Protein AF-0000000065984753 (afdb_homodimer)

Organism: Exiguobacterium sibiricum (strain DSM 17290 / CCUG 55495 / CIP 109462 / JCM 13490 / 255-15) (NCBI:txid262543)

pLDDT: mean 89.32, std 13.21, range [44.78, 98.81]

Nearest PDB structures (foldseek):
  3r07-assembly1_A  TM=8.820E-01  e=2.210E-22  Thermoplasma acidophilum DSM 1728
  1vqz-assembly1_A  TM=8.145E-01  e=3.560E-17  Streptococcus pneumoniae TIGR4
  4tvy-assembly1_A  TM=7.906E-01  e=1.096E-16  Escherichia coli K-12
  1x2g-assembly2_B  TM=7.500E-01  e=3.345E-17  Escherichia coli
  4tvy-assembly2_B  TM=8.051E-01  e=3.193E-15  Escherichia coli K-12

Radius of gyration: 23.82 Å; Cα contacts (8 Å, |Δi|>4): 1121; chains: 2; bounding box: 60×68×58 Å

Foldseek 3Di:
DFDEFAEEEDEAEAPLLVQLLLVLVLVCQLVVVHAKYKYKYAHVPKEKEAEQPDQCVAWFDPVLCVVVVHYYFYHDFGDGMDTTHQWIKMKIKHFLPDPPADNDPQRNLQLQVQLVQQLLVLLVFNKDQQPPDDPVRVVVQVDDQDPDPVRHDRGRFIDDHQAGQKDKTWDDDSRMIMMMIIGHQDDDLVVVLSGTDDPDPVVSVVVSVVCVRRHDHSCVRSVHRDDPVSSVVSSQVSSCVSSVHHYHYDDDDPVSVVSSVVSSVLRNDCCSRNVD/DFDEFAEEEDEAEAPLLVQLLLVLVLVCQLVVVHAKYKYKYAHVPKEKEAEQPDQCVAWFDPVLCVVVVHYYFYHPFGDGMDTTHAWIKMKIKHFLPDPPADNDPQRNLQLQVQLVQQLLVLLVFNKDQQPPDDPVRVVVQVDDQDPDPVRHDRGRFIDDHQAGQKDKTWDDDSRMIMMMIIGHQDDDLVVVLSGTDDPDPVRSVVVSVVCVRRHDHSCVRSVHRDDPVSSVVSSQVSSCVSSVHHYDYDDDDPVSVVSSVVSSVLRNDCCSRNVD

Structure (mmCIF, N/CA/C/O backbone):
data_AF-0000000065984753-model_v1
#
loop_
_entity.id
_entity.type
_entity.pdbx_description
1 polymer 'Octanoyltransferase LipM'
#
loop_
_atom_site.group_PDB
_atom_site.id
_atom_site.type_symbol
_atom_site.label_atom_id
_atom_site.label_alt_id
_atom_site.label_comp_id
_atom_site.label_asym_id
_atom_site.label_entity_id
_atom_site.label_seq_id
_atom_site.pdbx_PDB_ins_code
_atom_site.Cartn_x
_atom_site.Cartn_y
_atom_site.Cartn_z
_atom_site.occupancy
_atom_site.B_iso_or_equiv
_atom_site.auth_seq_id
_atom_site.auth_comp_id
_atom_site.auth_asym_id
_atom_site.auth_atom_id
_atom_site.pdbx_PDB_model_num
ATOM 1 N N . MET A 1 1 ? 26.859 15.141 -5.398 1 44.78 1 MET A N 1
ATOM 2 C CA . MET A 1 1 ? 26.094 16.344 -5.07 1 44.78 1 MET A CA 1
ATOM 3 C C . MET A 1 1 ? 24.891 16 -4.211 1 44.78 1 MET A C 1
ATOM 5 O O . MET A 1 1 ? 24.141 15.062 -4.516 1 44.78 1 MET A O 1
ATOM 9 N N . ILE A 1 2 ? 24.844 16.516 -2.992 1 59.56 2 ILE A N 1
ATOM 10 C CA . ILE A 1 2 ? 23.766 16.172 -2.066 1 59.56 2 ILE A CA 1
ATOM 11 C C . ILE A 1 2 ? 22.438 16.609 -2.658 1 59.56 2 ILE A C 1
ATOM 13 O O . ILE A 1 2 ? 22.281 17.75 -3.111 1 59.56 2 ILE A O 1
ATOM 17 N N . ARG A 1 3 ? 21.5 15.781 -2.861 1 83.56 3 ARG A N 1
ATOM 18 C CA . ARG A 1 3 ? 20.156 16.109 -3.34 1 83.56 3 ARG A CA 1
ATOM 19 C C . ARG A 1 3 ? 19.469 17.094 -2.408 1 83.56 3 ARG A C 1
ATOM 21 O O . ARG A 1 3 ? 19.656 17.047 -1.19 1 83.56 3 ARG A O 1
ATOM 28 N N . GLU A 1 4 ? 18.906 18.125 -3.021 1 92.94 4 GLU A N 1
ATOM 29 C CA . GLU A 1 4 ? 18.25 19.172 -2.242 1 92.94 4 GLU A CA 1
ATOM 30 C C . GLU A 1 4 ? 16.766 19.266 -2.58 1 92.94 4 GLU A C 1
ATOM 32 O O . GLU A 1 4 ? 16.391 19.297 -3.754 1 92.94 4 GLU A O 1
ATOM 37 N N . TRP A 1 5 ? 15.898 19.203 -1.52 1 96.56 5 TRP A N 1
ATOM 38 C CA . TRP A 1 5 ? 14.461 19.453 -1.62 1 96.56 5 TRP A CA 1
ATOM 39 C C . TRP A 1 5 ? 14.078 20.75 -0.926 1 96.56 5 TRP A C 1
ATOM 41 O O . TRP A 1 5 ? 14.953 21.5 -0.453 1 96.56 5 TRP A O 1
ATOM 51 N N . GLN A 1 6 ? 12.867 21.078 -1.006 1 98.38 6 GLN A N 1
ATOM 52 C CA . GLN A 1 6 ? 12.414 22.297 -0.344 1 98.38 6 GLN A CA 1
ATOM 53 C C . GLN A 1 6 ? 11.508 21.969 0.844 1 98.38 6 GLN A C 1
ATOM 55 O O . GLN A 1 6 ? 10.906 20.891 0.896 1 98.38 6 GLN A O 1
ATOM 60 N N . VAL A 1 7 ? 11.523 22.891 1.821 1 98.5 7 VAL A N 1
ATOM 61 C CA . VAL A 1 7 ? 10.648 22.781 2.98 1 98.5 7 VAL A CA 1
ATOM 62 C C . VAL A 1 7 ? 9.773 24.031 3.094 1 98.5 7 VAL A C 1
ATOM 64 O O . VAL A 1 7 ? 10.242 25.141 2.85 1 98.5 7 VAL A O 1
ATOM 67 N N . LEU A 1 8 ? 8.539 23.812 3.328 1 98.31 8 LEU A N 1
ATOM 68 C CA . LEU A 1 8 ? 7.555 24.875 3.518 1 98.31 8 LEU A CA 1
ATOM 69 C C . LEU A 1 8 ? 6.848 24.719 4.863 1 98.31 8 LEU A C 1
ATOM 71 O O . LEU A 1 8 ? 6.367 23.641 5.199 1 98.31 8 LEU A O 1
ATOM 75 N N . THR A 1 9 ? 6.883 25.703 5.625 1 96.69 9 THR A N 1
ATOM 76 C CA . THR A 1 9 ? 6.047 25.766 6.82 1 96.69 9 THR A CA 1
ATOM 77 C C . THR A 1 9 ? 5.039 26.906 6.719 1 96.69 9 THR A C 1
ATOM 79 O O . THR A 1 9 ? 5.422 28.062 6.523 1 96.69 9 THR A O 1
ATOM 82 N N . THR A 1 10 ? 3.861 26.578 6.77 1 93.94 10 THR A N 1
ATOM 83 C CA . THR A 1 10 ? 2.84 27.625 6.715 1 93.94 10 THR A CA 1
ATOM 84 C C . THR A 1 10 ? 2.227 27.859 8.094 1 93.94 10 THR A C 1
ATOM 86 O O . THR A 1 10 ? 2.33 27 8.977 1 93.94 10 THR A O 1
ATOM 89 N N . GLU A 1 11 ? 1.661 29 8.273 1 90.38 11 GLU A N 1
ATOM 90 C CA . GLU A 1 11 ? 0.905 29.297 9.484 1 90.38 11 GLU A CA 1
ATOM 91 C C . GLU A 1 11 ? -0.344 28.422 9.586 1 90.38 11 GLU A C 1
ATOM 93 O O . GLU A 1 11 ? -0.635 27.641 8.672 1 90.38 11 GLU A O 1
ATOM 98 N N . ARG A 1 12 ? -0.982 28.516 10.727 1 97.12 12 ARG A N 1
ATOM 99 C CA . ARG A 1 12 ? -2.275 27.844 10.852 1 97.12 12 ARG A CA 1
ATOM 100 C C . ARG A 1 12 ? -3.273 28.406 9.836 1 97.12 12 ARG A C 1
ATOM 102 O O . ARG A 1 12 ? -3.412 29.609 9.695 1 97.12 12 ARG A O 1
ATOM 109 N N . MET A 1 13 ? -3.848 27.5 9.133 1 97.62 13 MET A N 1
ATOM 110 C CA . MET A 1 13 ? -4.77 27.922 8.078 1 97.62 13 MET A CA 1
ATOM 111 C C . MET A 1 13 ? -6.055 27.094 8.125 1 97.62 13 MET A C 1
ATOM 113 O O . MET A 1 13 ? -6.09 26.031 8.734 1 97.62 13 MET A O 1
ATOM 117 N N . GLU A 1 14 ? -7.051 27.688 7.484 1 98.25 14 GLU A N 1
ATOM 118 C CA . GLU A 1 14 ? -8.312 26.953 7.379 1 98.25 14 GLU A CA 1
ATOM 119 C C . GLU A 1 14 ? -8.164 25.688 6.535 1 98.25 14 GLU A C 1
ATOM 121 O O . GLU A 1 14 ? -7.273 25.609 5.684 1 98.25 14 GLU A O 1
ATOM 126 N N . PRO A 1 15 ? -9.039 24.734 6.688 1 98.69 15 PRO A N 1
ATOM 127 C CA . PRO A 1 15 ? -8.938 23.438 5.996 1 98.69 15 PRO A CA 1
ATOM 128 C C . PRO A 1 15 ? -8.875 23.594 4.477 1 98.69 15 PRO A C 1
ATOM 130 O O . PRO A 1 15 ? -8.047 22.953 3.826 1 98.69 15 PRO A O 1
ATOM 133 N N . ALA A 1 16 ? -9.672 24.484 3.939 1 98.69 16 ALA A N 1
ATOM 134 C CA . ALA A 1 16 ? -9.734 24.656 2.49 1 98.69 16 ALA A CA 1
ATOM 135 C C . ALA A 1 16 ? -8.398 25.141 1.934 1 98.69 16 ALA A C 1
ATOM 137 O O . ALA A 1 16 ? -7.926 24.625 0.913 1 98.69 16 ALA A O 1
ATOM 138 N N . LEU A 1 17 ? -7.812 26.047 2.568 1 98.69 17 LEU A N 1
ATOM 139 C CA . LEU A 1 17 ? -6.539 26.578 2.1 1 98.69 17 LEU A CA 1
ATOM 140 C C . LEU A 1 17 ? -5.426 25.547 2.234 1 98.69 17 LEU A C 1
ATOM 142 O O . LEU A 1 17 ? -4.555 25.453 1.366 1 98.69 17 LEU A O 1
ATOM 146 N N . ASN A 1 18 ? -5.414 24.812 3.299 1 98.75 18 ASN A N 1
ATOM 147 C CA . ASN A 1 18 ? -4.434 23.75 3.473 1 98.75 18 ASN A CA 1
ATOM 148 C C . ASN A 1 18 ? -4.488 22.734 2.326 1 98.75 18 ASN A C 1
ATOM 150 O O . ASN A 1 18 ? -3.457 22.391 1.757 1 98.75 18 ASN A O 1
ATOM 154 N N . MET A 1 19 ? -5.664 22.297 1.998 1 98.69 19 MET A N 1
ATOM 155 C CA . MET A 1 19 ? -5.809 21.328 0.906 1 98.69 19 MET A CA 1
ATOM 156 C C . MET A 1 19 ? -5.441 21.969 -0.43 1 98.69 19 MET A C 1
ATOM 158 O O . MET A 1 19 ? -4.855 21.312 -1.294 1 98.69 19 MET A O 1
ATOM 162 N N . ALA A 1 20 ? -5.816 23.25 -0.571 1 98.81 20 ALA A N 1
ATOM 163 C CA . ALA A 1 20 ? -5.496 23.984 -1.8 1 98.81 20 ALA A CA 1
ATOM 164 C C . ALA A 1 20 ? -3.984 24.047 -2.014 1 98.81 20 ALA A C 1
ATOM 166 O O . ALA A 1 20 ? -3.5 23.875 -3.133 1 98.81 20 ALA A O 1
ATOM 167 N N . ILE A 1 21 ? -3.275 24.297 -0.971 1 98.75 21 ILE A N 1
ATOM 168 C CA . ILE A 1 21 ? -1.823 24.406 -1.07 1 98.75 21 ILE A CA 1
ATOM 169 C C . ILE A 1 21 ? -1.236 23.062 -1.471 1 98.75 21 ILE A C 1
ATOM 171 O O . ILE A 1 21 ? -0.369 22.984 -2.344 1 98.75 21 ILE A O 1
ATOM 175 N N . ASP A 1 22 ? -1.683 22 -0.875 1 98.56 22 ASP A N 1
ATOM 176 C CA . ASP A 1 22 ? -1.201 20.672 -1.227 1 98.56 22 ASP A CA 1
ATOM 177 C C . ASP A 1 22 ? -1.443 20.359 -2.703 1 98.56 22 ASP A C 1
ATOM 179 O O . ASP A 1 22 ? -0.554 19.859 -3.396 1 98.56 22 ASP A O 1
ATOM 183 N N . GLU A 1 23 ? -2.621 20.672 -3.158 1 98.62 23 GLU A N 1
ATOM 184 C CA . GLU A 1 23 ? -2.916 20.438 -4.566 1 98.62 23 GLU A CA 1
ATOM 185 C C . GLU A 1 23 ? -2.098 21.344 -5.469 1 98.62 23 GLU A C 1
ATOM 187 O O . GLU A 1 23 ? -1.62 20.922 -6.523 1 98.62 23 GLU A O 1
ATOM 192 N N . ALA A 1 24 ? -1.993 22.594 -5.09 1 98.75 24 ALA A N 1
ATOM 193 C CA . ALA A 1 24 ? -1.197 23.531 -5.883 1 98.75 24 ALA A CA 1
ATOM 194 C C . ALA A 1 24 ? 0.242 23.031 -6.02 1 98.75 24 ALA A C 1
ATOM 196 O O . ALA A 1 24 ? 0.843 23.156 -7.094 1 98.75 24 ALA A O 1
ATOM 197 N N . LEU A 1 25 ? 0.766 22.531 -4.926 1 98.69 25 LEU A N 1
ATOM 198 C CA . LEU A 1 25 ? 2.137 22.031 -4.938 1 98.69 25 LEU A CA 1
ATOM 199 C C . LEU A 1 25 ? 2.283 20.875 -5.926 1 98.69 25 LEU A C 1
ATOM 201 O O . LEU A 1 25 ? 3.336 20.719 -6.547 1 98.69 25 LEU A O 1
ATOM 205 N N . ILE A 1 26 ? 1.251 20.031 -6.066 1 98.38 26 ILE A N 1
ATOM 206 C CA . ILE A 1 26 ? 1.275 19 -7.098 1 98.38 26 ILE A CA 1
ATOM 207 C C . ILE A 1 26 ? 1.542 19.641 -8.461 1 98.38 26 ILE A C 1
ATOM 209 O O . ILE A 1 26 ? 2.412 19.172 -9.203 1 98.38 26 ILE A O 1
ATOM 213 N N . GLY A 1 27 ? 0.793 20.703 -8.758 1 98.06 27 GLY A N 1
ATOM 214 C CA . GLY A 1 27 ? 0.968 21.391 -10.023 1 98.06 27 GLY A CA 1
ATOM 215 C C . GLY A 1 27 ? 2.34 22.031 -10.172 1 98.06 27 GLY A C 1
ATOM 216 O O . GLY A 1 27 ? 2.986 21.875 -11.211 1 98.06 27 GLY A O 1
ATOM 217 N N . PHE A 1 28 ? 2.762 22.75 -9.125 1 98.5 28 PHE A N 1
ATOM 218 C CA . PHE A 1 28 ? 4.031 23.469 -9.164 1 98.5 28 PHE A CA 1
ATOM 219 C C . PHE A 1 28 ? 5.191 22.516 -9.359 1 98.5 28 PHE A C 1
ATOM 221 O O . PHE A 1 28 ? 6.094 22.766 -10.164 1 98.5 28 PHE A O 1
ATOM 228 N N . VAL A 1 29 ? 5.199 21.406 -8.641 1 97.69 29 VAL A N 1
ATOM 229 C CA . VAL A 1 29 ? 6.25 20.391 -8.75 1 97.69 29 VAL A CA 1
ATOM 230 C C . VAL A 1 29 ? 6.156 19.703 -10.102 1 97.69 29 VAL A C 1
ATOM 232 O O . VAL A 1 29 ? 7.176 19.469 -10.766 1 97.69 29 VAL A O 1
ATOM 235 N N . GLY A 1 30 ? 4.965 19.406 -10.484 1 96.75 30 GLY A N 1
ATOM 236 C CA . GLY A 1 30 ? 4.742 18.75 -11.766 1 96.75 30 GLY A CA 1
ATOM 237 C C . GLY A 1 30 ? 5.246 19.547 -12.945 1 96.75 30 GLY A C 1
ATOM 238 O O . GLY A 1 30 ? 5.75 18.984 -13.922 1 96.75 30 GLY A O 1
ATOM 239 N N . ARG A 1 31 ? 5.141 20.859 -12.867 1 96.88 31 ARG A N 1
ATOM 240 C CA . ARG A 1 31 ? 5.562 21.766 -13.938 1 96.88 31 ARG A CA 1
ATOM 241 C C . ARG A 1 31 ? 7.023 22.172 -13.773 1 96.88 31 ARG A C 1
ATOM 243 O O . ARG A 1 31 ? 7.539 22.969 -14.547 1 96.88 31 ARG A O 1
ATOM 250 N N . GLY A 1 32 ? 7.641 21.734 -12.711 1 95.56 32 GLY A N 1
ATOM 251 C CA . GLY A 1 32 ? 9.047 22.016 -12.484 1 95.56 32 GLY A CA 1
ATOM 252 C C . GLY A 1 32 ? 9.289 23.391 -11.906 1 95.56 32 GLY A C 1
ATOM 253 O O . GLY A 1 32 ? 10.43 23.859 -11.852 1 95.56 32 GLY A O 1
ATOM 254 N N . GLU A 1 33 ? 8.258 24.062 -11.445 1 96.56 33 GLU A N 1
ATOM 255 C CA . GLU A 1 33 ? 8.375 25.406 -10.852 1 96.56 33 GLU A CA 1
ATOM 256 C C . GLU A 1 33 ? 8.953 25.328 -9.445 1 96.56 33 GLU A C 1
ATOM 258 O O . GLU A 1 33 ? 9.594 26.281 -8.984 1 96.56 33 GLU A O 1
ATOM 263 N N . VAL A 1 34 ? 8.656 24.266 -8.773 1 96.75 34 VAL A N 1
ATOM 264 C CA . VAL A 1 34 ? 9.07 24.016 -7.395 1 96.75 34 VAL A CA 1
ATOM 265 C C . VAL A 1 34 ? 9.719 22.641 -7.285 1 96.75 34 VAL A C 1
ATOM 267 O O . VAL A 1 34 ? 9.289 21.688 -7.938 1 96.75 34 VAL A O 1
ATOM 270 N N . ALA A 1 35 ? 10.773 22.547 -6.574 1 96.88 35 ALA A N 1
ATOM 271 C CA . ALA A 1 35 ? 11.422 21.266 -6.309 1 96.88 35 ALA A CA 1
ATOM 272 C C . ALA A 1 35 ? 10.578 20.406 -5.375 1 96.88 35 ALA A C 1
ATOM 274 O O . ALA A 1 35 ? 9.602 20.891 -4.793 1 96.88 35 ALA A O 1
ATOM 275 N N . PRO A 1 36 ? 10.883 19.109 -5.293 1 97.81 36 PRO A N 1
ATOM 276 C CA . PRO A 1 36 ? 10.172 18.312 -4.289 1 97.81 36 PRO A CA 1
ATOM 277 C C . PRO A 1 36 ? 10.094 19 -2.93 1 97.81 36 PRO A C 1
ATOM 279 O O . PRO A 1 36 ? 11.078 19.594 -2.484 1 97.81 36 PRO A O 1
ATOM 282 N N . THR A 1 37 ? 8.938 18.938 -2.287 1 98.56 37 THR A N 1
ATOM 283 C CA . THR A 1 37 ? 8.688 19.812 -1.152 1 98.56 37 THR A CA 1
ATOM 284 C C . THR A 1 37 ? 8.109 19.031 0.025 1 98.56 37 THR A C 1
ATOM 286 O O . THR A 1 37 ? 7.211 18.219 -0.151 1 98.56 37 THR A O 1
ATOM 289 N N . LEU A 1 38 ? 8.703 19.25 1.151 1 98.69 38 LEU A N 1
ATOM 290 C CA . LEU A 1 38 ? 8.156 18.844 2.445 1 98.69 38 LEU A CA 1
ATOM 291 C C . LEU A 1 38 ? 7.453 20.016 3.117 1 98.69 38 LEU A C 1
ATOM 293 O O . LEU A 1 38 ? 8.031 21.094 3.268 1 98.69 38 LEU A O 1
ATOM 297 N N . ARG A 1 39 ? 6.215 19.797 3.451 1 98.75 39 ARG A N 1
ATOM 298 C CA . ARG A 1 39 ? 5.434 20.859 4.078 1 98.75 39 ARG A CA 1
ATOM 299 C C . ARG A 1 39 ? 4.957 20.438 5.465 1 98.75 39 ARG A C 1
ATOM 301 O O . ARG A 1 39 ? 4.512 19.297 5.66 1 98.75 39 ARG A O 1
ATOM 308 N N . PHE A 1 40 ? 5.086 21.359 6.395 1 98.75 40 PHE A N 1
ATOM 309 C CA . PHE A 1 40 ? 4.48 21.203 7.715 1 98.75 40 PHE A CA 1
ATOM 310 C C . PHE A 1 40 ? 3.457 22.297 7.969 1 98.75 40 PHE A C 1
ATOM 312 O O . PHE A 1 40 ? 3.703 23.469 7.664 1 98.75 40 PHE A O 1
ATOM 319 N N . TYR A 1 41 ? 2.326 21.875 8.523 1 98.5 41 TYR A N 1
ATOM 320 C CA . TYR A 1 41 ? 1.287 22.875 8.758 1 98.5 41 TYR A CA 1
ATOM 321 C C . TYR A 1 41 ? 0.332 22.422 9.859 1 98.5 41 TYR A C 1
ATOM 323 O O . TYR A 1 41 ? 0.461 21.312 10.383 1 98.5 41 TYR A O 1
ATOM 331 N N . SER A 1 42 ? -0.476 23.344 10.281 1 97.94 42 SER A N 1
ATOM 332 C CA . SER A 1 42 ? -1.54 23.125 11.25 1 97.94 42 SER A CA 1
ATOM 333 C C . SER A 1 42 ? -2.84 23.781 10.812 1 97.94 42 SER A C 1
ATOM 335 O O . SER A 1 42 ? -2.973 24.203 9.656 1 97.94 42 SER A O 1
ATOM 337 N N . TRP A 1 43 ? -3.791 23.703 11.703 1 98 43 TRP A N 1
ATOM 338 C CA . TRP A 1 43 ? -5.145 24.047 11.281 1 98 43 TRP A CA 1
ATOM 339 C C . TRP A 1 43 ? -5.738 25.125 12.195 1 98 43 TRP A C 1
ATOM 341 O O . TRP A 1 43 ? -5.578 25.062 13.414 1 98 43 TRP A O 1
ATOM 351 N N . GLU A 1 44 ? -6.348 26.094 11.609 1 97.69 44 GLU A N 1
ATOM 352 C CA . GLU A 1 44 ? -7.156 27.094 12.312 1 97.69 44 GLU A CA 1
ATOM 353 C C . GLU A 1 44 ? -8.258 27.641 11.406 1 97.69 44 GLU A C 1
ATOM 355 O O . GLU A 1 44 ? -7.973 28.297 10.398 1 97.69 44 GLU A O 1
ATOM 360 N N . PRO A 1 45 ? -9.453 27.469 11.758 1 97.56 45 PRO A N 1
ATOM 361 C CA . PRO A 1 45 ? -9.93 26.641 12.859 1 97.56 45 PRO A CA 1
ATOM 362 C C . PRO A 1 45 ? -9.625 25.156 12.648 1 97.56 45 PRO A C 1
ATOM 364 O O . PRO A 1 45 ? -9.102 24.781 11.594 1 97.56 45 PRO A O 1
ATOM 367 N N . ARG A 1 46 ? -9.875 24.328 13.648 1 97.12 46 ARG A N 1
ATOM 368 C CA . ARG A 1 46 ? -9.852 22.891 13.438 1 97.12 46 ARG A CA 1
ATOM 369 C C . ARG A 1 46 ? -10.797 22.484 12.312 1 97.12 46 ARG A C 1
ATOM 371 O O . ARG A 1 46 ? -11.742 23.219 11.992 1 97.12 46 ARG A O 1
ATOM 378 N N . GLY A 1 47 ? -10.469 21.328 11.688 1 97.88 47 GLY A N 1
ATOM 379 C CA . GLY A 1 47 ? -11.242 20.922 10.523 1 97.88 47 GLY A CA 1
ATOM 380 C C . GLY A 1 47 ? -11.367 19.422 10.391 1 97.88 47 GLY A C 1
ATOM 381 O O . GLY A 1 47 ? -10.5 18.672 10.867 1 97.88 47 GLY A O 1
ATOM 382 N N . LEU A 1 48 ? -12.406 18.984 9.789 1 98.06 48 LEU A N 1
ATOM 383 C CA . LEU A 1 48 ? -12.633 17.578 9.5 1 98.06 48 LEU A CA 1
ATOM 384 C C . LEU A 1 48 ? -12.352 17.281 8.023 1 98.06 48 LEU A C 1
ATOM 386 O O . LEU A 1 48 ? -13.047 17.797 7.145 1 98.06 48 LEU A O 1
ATOM 390 N N . SER A 1 49 ? -11.352 16.484 7.781 1 98.19 49 SER A N 1
ATOM 391 C CA . SER A 1 49 ? -11.094 16.078 6.406 1 98.19 49 SER A CA 1
ATOM 392 C C . SER A 1 49 ? -11.711 14.703 6.121 1 98.19 49 SER A C 1
ATOM 394 O O . SER A 1 49 ? -11.711 13.828 6.984 1 98.19 49 SER A O 1
ATOM 396 N N . VAL A 1 50 ? -12.242 14.539 4.918 1 97 50 VAL A N 1
ATOM 397 C CA . VAL A 1 50 ? -12.766 13.258 4.469 1 97 50 VAL A CA 1
ATOM 398 C C . VAL A 1 50 ? -11.969 12.766 3.262 1 97 50 VAL A C 1
ATOM 400 O O . VAL A 1 50 ? -11.469 13.57 2.477 1 97 50 VAL A O 1
ATOM 403 N N . GLY A 1 51 ? -11.867 11.461 3.193 1 94.5 51 GLY A N 1
ATOM 404 C CA . GLY A 1 51 ? -11.156 10.883 2.064 1 94.5 51 GLY A CA 1
ATOM 405 C C . GLY A 1 51 ? -11.836 11.148 0.733 1 94.5 51 GLY A C 1
ATOM 406 O O . GLY A 1 51 ? -13.055 11.359 0.682 1 94.5 51 GLY A O 1
ATOM 407 N N . HIS A 1 52 ? -11.07 11.023 -0.291 1 95.25 52 HIS A N 1
ATOM 408 C CA . HIS A 1 52 ? -11.523 11.352 -1.638 1 95.25 52 HIS A CA 1
ATOM 409 C C . HIS A 1 52 ? -12.766 10.547 -2.01 1 95.25 52 HIS A C 1
ATOM 411 O O . HIS A 1 52 ? -13.695 11.078 -2.617 1 95.25 52 HIS A O 1
ATOM 417 N N . PHE A 1 53 ? -12.859 9.344 -1.574 1 89.31 53 PHE A N 1
ATOM 418 C CA . PHE A 1 53 ? -13.93 8.461 -2.002 1 89.31 53 PHE A CA 1
ATOM 419 C C . PHE A 1 53 ? -14.914 8.211 -0.867 1 89.31 53 PHE A C 1
ATOM 421 O O . PHE A 1 53 ? -15.891 7.477 -1.032 1 89.31 53 PHE A O 1
ATOM 428 N N . GLN A 1 54 ? -14.664 8.781 0.295 1 90.5 54 GLN A N 1
ATOM 429 C CA . GLN A 1 54 ? -15.492 8.539 1.471 1 90.5 54 GLN A CA 1
ATOM 430 C C . GLN A 1 54 ? -16.891 9.141 1.289 1 90.5 54 GLN A C 1
ATOM 432 O O . GLN A 1 54 ? -17.031 10.242 0.763 1 90.5 54 GLN A O 1
ATOM 437 N N . ARG A 1 55 ? -17.875 8.445 1.728 1 92.06 55 ARG A N 1
ATOM 438 C CA . ARG A 1 55 ? -19.234 8.945 1.682 1 92.06 55 ARG A CA 1
ATOM 439 C C . ARG A 1 55 ? -19.531 9.852 2.875 1 92.06 55 ARG A C 1
ATOM 441 O O . ARG A 1 55 ? -20.156 9.43 3.842 1 92.06 55 ARG A O 1
ATOM 448 N N . ALA A 1 56 ? -19.25 11.023 2.676 1 95.31 56 ALA A N 1
ATOM 449 C CA . ALA A 1 56 ? -19.391 12 3.75 1 95.31 56 ALA A CA 1
ATOM 450 C C . ALA A 1 56 ? -20.859 12.156 4.16 1 95.31 56 ALA A C 1
ATOM 452 O O . ALA A 1 56 ? -21.156 12.305 5.348 1 95.31 56 ALA A O 1
ATOM 453 N N . THR A 1 57 ? -21.766 12.031 3.186 1 95.31 57 THR A N 1
ATOM 454 C CA . THR A 1 57 ? -23.188 12.219 3.455 1 95.31 57 THR A CA 1
ATOM 455 C C . THR A 1 57 ? -23.719 11.117 4.363 1 95.31 57 THR A C 1
ATOM 457 O O . THR A 1 57 ? -24.719 11.305 5.055 1 95.31 57 THR A O 1
ATOM 460 N N . LYS A 1 58 ? -23.047 10.055 4.348 1 92.88 58 LYS A N 1
ATOM 461 C CA . LYS A 1 58 ? -23.469 8.914 5.164 1 92.88 58 LYS A CA 1
ATOM 462 C C . LYS A 1 58 ? -22.734 8.898 6.504 1 92.88 58 LYS A C 1
ATOM 464 O O . LYS A 1 58 ? -23.312 8.539 7.531 1 92.88 58 LYS A O 1
ATOM 469 N N . ASP A 1 59 ? -21.516 9.359 6.512 1 93.56 59 ASP A N 1
ATOM 470 C CA . ASP A 1 59 ? -20.641 9.117 7.645 1 93.56 59 ASP A CA 1
ATOM 471 C C . ASP A 1 59 ? -20.625 10.312 8.602 1 93.56 59 ASP A C 1
ATOM 473 O O . ASP A 1 59 ? -20.469 10.148 9.812 1 93.56 59 ASP A O 1
ATOM 477 N N . ILE A 1 60 ? -20.75 11.516 8.062 1 96.81 60 ILE A N 1
ATOM 478 C CA . ILE A 1 60 ? -20.484 12.719 8.836 1 96.81 60 ILE A CA 1
ATOM 479 C C . ILE A 1 60 ? -21.797 13.352 9.289 1 96.81 60 ILE A C 1
ATOM 481 O O . ILE A 1 60 ? -22.766 13.43 8.516 1 96.81 60 ILE A O 1
ATOM 485 N N . ASP A 1 61 ? -21.891 13.758 10.516 1 96.25 61 ASP A N 1
ATOM 486 C CA . ASP A 1 61 ? -23.016 14.516 11.039 1 96.25 61 ASP A CA 1
ATOM 487 C C . ASP A 1 61 ? -22.906 16 10.672 1 96.25 61 ASP A C 1
ATOM 489 O O . ASP A 1 61 ? -22.344 16.781 11.438 1 96.25 61 ASP A O 1
ATOM 493 N N . ARG A 1 62 ? -23.5 16.312 9.609 1 96.81 62 ARG A N 1
ATOM 494 C CA . ARG A 1 62 ? -23.375 17.656 9.055 1 96.81 62 ARG A CA 1
ATOM 495 C C . ARG A 1 62 ? -23.859 18.719 10.055 1 96.81 62 ARG A C 1
ATOM 497 O O . ARG A 1 62 ? -23.188 19.719 10.281 1 96.81 62 ARG A O 1
ATOM 504 N N . ASN A 1 63 ? -24.969 18.5 10.633 1 97.25 63 ASN A N 1
ATOM 505 C CA . ASN A 1 63 ? -25.531 19.453 11.594 1 97.25 63 ASN A CA 1
ATOM 506 C C . ASN A 1 63 ? -24.609 19.641 12.797 1 97.25 63 ASN A C 1
ATOM 508 O O . ASN A 1 63 ? -24.406 20.766 13.273 1 97.25 63 ASN A O 1
ATOM 512 N N . ARG A 1 64 ? -24.094 18.578 13.242 1 96.56 64 ARG A N 1
ATOM 513 C CA . ARG A 1 64 ? -23.266 18.641 14.438 1 96.56 64 ARG A CA 1
ATOM 514 C C . ARG A 1 64 ? -21.969 19.391 14.172 1 96.56 64 ARG A C 1
ATOM 516 O O . ARG A 1 64 ? -21.531 20.219 14.984 1 96.56 64 ARG A O 1
ATOM 523 N N . ILE A 1 65 ? -21.328 19.125 13.039 1 97.56 65 ILE A N 1
ATOM 524 C CA . ILE A 1 65 ? -20.062 19.781 12.781 1 97.56 65 ILE A CA 1
ATOM 525 C C . ILE A 1 65 ? -20.297 21.281 12.539 1 97.56 65 ILE A C 1
ATOM 527 O O . ILE A 1 65 ? -19.469 22.109 12.891 1 97.56 65 ILE A O 1
ATOM 531 N N . GLU A 1 66 ? -21.391 21.594 11.992 1 96.94 66 GLU A N 1
ATOM 532 C CA . GLU A 1 66 ? -21.75 23 11.844 1 96.94 66 GLU A CA 1
ATOM 533 C C . GLU A 1 66 ? -21.938 23.656 13.203 1 96.94 66 GLU A C 1
ATOM 535 O O . GLU A 1 66 ? -21.453 24.781 13.422 1 96.94 66 GLU A O 1
ATOM 540 N N . ALA A 1 67 ? -22.641 23 14.047 1 97.38 67 ALA A N 1
ATOM 541 C CA . ALA A 1 67 ? -22.891 23.531 15.391 1 97.38 67 ALA A CA 1
ATOM 542 C C . ALA A 1 67 ? -21.578 23.734 16.141 1 97.38 67 ALA A C 1
ATOM 544 O O . ALA A 1 67 ? -21.469 24.656 16.953 1 97.38 67 ALA A O 1
ATOM 545 N N . LEU A 1 68 ? -20.641 22.891 15.898 1 96.62 68 LEU A N 1
ATOM 546 C CA . LEU A 1 68 ? -19.359 22.938 16.594 1 96.62 68 LEU A CA 1
ATOM 547 C C . LEU A 1 68 ? -18.391 23.891 15.898 1 96.62 68 LEU A C 1
ATOM 549 O O . LEU A 1 68 ? -17.297 24.156 16.406 1 96.62 68 LEU A O 1
ATOM 553 N N . GLY A 1 69 ? -18.812 24.406 14.75 1 97 69 GLY A N 1
ATOM 554 C CA . GLY A 1 69 ? -17.938 25.312 14 1 97 69 GLY A CA 1
ATOM 555 C C . GLY A 1 69 ? -16.766 24.594 13.359 1 97 69 GLY A C 1
ATOM 556 O O . GLY A 1 69 ? -15.672 25.172 13.258 1 97 69 GLY A O 1
ATOM 557 N N . ILE A 1 70 ? -16.922 23.344 12.992 1 97.88 70 ILE A N 1
ATOM 558 C CA . ILE A 1 70 ? -15.875 22.547 12.375 1 97.88 70 ILE A CA 1
ATOM 559 C C . ILE A 1 70 ? -16.094 22.484 10.867 1 97.88 70 ILE A C 1
ATOM 561 O O . ILE A 1 70 ? -17 21.781 10.391 1 97.88 70 ILE A O 1
ATOM 565 N N . PRO A 1 71 ? -15.289 23.156 10.086 1 98.25 71 PRO A N 1
ATOM 566 C CA . PRO A 1 71 ? -15.414 23.047 8.633 1 98.25 71 PRO A CA 1
ATOM 567 C C . PRO A 1 71 ? -14.992 21.672 8.117 1 98.25 71 PRO A C 1
ATOM 569 O O . PRO A 1 71 ? -14.078 21.047 8.664 1 98.25 71 PRO A O 1
ATOM 572 N N . ILE A 1 72 ? -15.641 21.234 7.043 1 98.31 72 ILE A N 1
ATOM 573 C CA . ILE A 1 72 ? -15.305 19.984 6.379 1 98.31 72 ILE A CA 1
ATOM 574 C C . ILE A 1 72 ? -14.508 20.266 5.105 1 98.31 72 ILE A C 1
ATOM 576 O O . ILE A 1 72 ? -14.711 21.297 4.461 1 98.31 72 ILE A O 1
ATOM 580 N N . VAL A 1 73 ? -13.617 19.391 4.75 1 98.75 73 VAL A N 1
ATOM 581 C CA . VAL A 1 73 ? -12.891 19.5 3.488 1 98.75 73 VAL A CA 1
ATOM 582 C C . VAL A 1 73 ? -12.602 18.094 2.945 1 98.75 73 VAL A C 1
ATOM 584 O O . VAL A 1 73 ? -12.281 17.188 3.707 1 98.75 73 VAL A O 1
ATOM 587 N N . ARG A 1 74 ? -12.789 17.938 1.695 1 98.5 74 ARG A N 1
ATOM 588 C CA . ARG A 1 74 ? -12.453 16.672 1.045 1 98.5 74 ARG A CA 1
ATOM 589 C C . ARG A 1 74 ? -11.055 16.719 0.446 1 98.5 74 ARG A C 1
ATOM 591 O O . ARG A 1 74 ? -10.742 17.609 -0.347 1 98.5 74 ARG A O 1
ATOM 598 N N . ARG A 1 75 ? -10.258 15.836 0.841 1 96.75 75 ARG A N 1
ATOM 599 C CA . ARG A 1 75 ? -8.883 15.828 0.362 1 96.75 75 ARG A CA 1
ATOM 600 C C . ARG A 1 75 ? -8.758 15.039 -0.938 1 96.75 75 ARG A C 1
ATOM 602 O O . ARG A 1 75 ? -9.68 14.312 -1.32 1 96.75 75 ARG A O 1
ATOM 609 N N . MET A 1 76 ? -7.602 15.102 -1.553 1 96 76 MET A N 1
ATOM 610 C CA . MET A 1 76 ? -7.336 14.445 -2.828 1 96 76 MET A CA 1
ATOM 611 C C . MET A 1 76 ? -7.004 12.969 -2.619 1 96 76 MET A C 1
ATOM 613 O O . MET A 1 76 ? -7.168 12.156 -3.531 1 96 76 MET A O 1
ATOM 617 N N . THR A 1 77 ? -6.527 12.625 -1.465 1 94.81 77 THR A N 1
ATOM 618 C CA . THR A 1 77 ? -6.121 11.258 -1.155 1 94.81 77 THR A CA 1
ATOM 619 C C . THR A 1 77 ? -7.289 10.469 -0.578 1 94.81 77 THR A C 1
ATOM 621 O O . THR A 1 77 ? -8.297 11.047 -0.164 1 94.81 77 THR A O 1
ATOM 624 N N . GLY A 1 78 ? -7.184 9.219 -0.599 1 89.94 78 GLY A N 1
ATOM 625 C CA . GLY A 1 78 ? -8.219 8.367 -0.034 1 89.94 78 GLY A CA 1
ATOM 626 C C . GLY A 1 78 ? -8.18 8.312 1.481 1 89.94 78 GLY A C 1
ATOM 627 O O . GLY A 1 78 ? -7.883 9.312 2.139 1 89.94 78 GLY A O 1
ATOM 628 N N . GLY A 1 79 ? -8.781 7.219 2.01 1 85.62 79 GLY A N 1
ATOM 629 C CA . GLY A 1 79 ? -8.805 7.051 3.453 1 85.62 79 GLY A CA 1
ATOM 630 C C . GLY A 1 79 ? -10.117 7.492 4.082 1 85.62 79 GLY A C 1
ATOM 631 O O . GLY A 1 79 ? -11.102 7.711 3.379 1 85.62 79 GLY A O 1
ATOM 632 N N . ARG A 1 80 ? -9.953 7.582 5.418 1 89.69 80 ARG A N 1
ATOM 633 C CA . ARG A 1 80 ? -11.141 7.934 6.191 1 89.69 80 ARG A CA 1
ATOM 634 C C . ARG A 1 80 ? -10.969 9.297 6.859 1 89.69 80 ARG A C 1
ATOM 636 O O . ARG A 1 80 ? -9.992 10 6.605 1 89.69 80 ARG A O 1
ATOM 643 N N . ALA A 1 81 ? -11.977 9.695 7.57 1 94.38 81 ALA A N 1
ATOM 644 C CA . ALA A 1 81 ? -12.047 11.055 8.086 1 94.38 81 ALA A CA 1
ATOM 645 C C . ALA A 1 81 ? -11.039 11.266 9.211 1 94.38 81 ALA A C 1
ATOM 647 O O . ALA A 1 81 ? -10.789 10.359 10.008 1 94.38 81 ALA A O 1
ATOM 648 N N . VAL A 1 82 ? -10.516 12.453 9.297 1 94.81 82 VAL A N 1
ATOM 649 C CA . VAL A 1 82 ? -9.602 12.875 10.352 1 94.81 82 VAL A CA 1
ATOM 650 C C . VAL A 1 82 ? -10.039 14.234 10.891 1 94.81 82 VAL A C 1
ATOM 652 O O . VAL A 1 82 ? -10.344 15.148 10.125 1 94.81 82 VAL A O 1
ATOM 655 N N . LEU A 1 83 ? -10.172 14.336 12.164 1 96.31 83 LEU A N 1
ATOM 656 C CA . LEU A 1 83 ? -10.336 15.641 12.789 1 96.31 83 LEU A CA 1
ATOM 657 C C . LEU A 1 83 ? -8.977 16.281 13.078 1 96.31 83 LEU A C 1
ATOM 659 O O . LEU A 1 83 ? -8.25 15.828 13.961 1 96.31 83 LEU A O 1
ATOM 663 N N . HIS A 1 84 ? -8.695 17.266 12.273 1 97.81 84 HIS A N 1
ATOM 664 C CA . HIS A 1 84 ? -7.445 18.016 12.438 1 97.81 84 HIS A CA 1
ATOM 665 C C . HIS A 1 84 ? -7.602 19.125 13.469 1 97.81 84 HIS A C 1
ATOM 667 O O . HIS A 1 84 ? -8.375 20.062 13.266 1 97.81 84 HIS A O 1
ATOM 673 N N . ALA A 1 85 ? -6.93 19.016 14.547 1 96.12 85 ALA A N 1
ATOM 674 C CA . ALA A 1 85 ? -6.949 20.016 15.625 1 96.12 85 ALA A CA 1
ATOM 675 C C . ALA A 1 85 ? -5.543 20.25 16.156 1 96.12 85 ALA A C 1
ATOM 677 O O . ALA A 1 85 ? -4.711 20.875 15.492 1 96.12 85 ALA A O 1
ATOM 678 N N . ASP A 1 86 ? -5.199 19.672 17.328 1 96.31 86 ASP A N 1
ATOM 679 C CA . ASP A 1 86 ? -3.863 19.797 17.906 1 96.31 86 ASP A CA 1
ATOM 680 C C . ASP A 1 86 ? -2.914 18.75 17.328 1 96.31 86 ASP A C 1
ATOM 682 O O . ASP A 1 86 ? -2.715 17.688 17.938 1 96.31 86 ASP A O 1
ATOM 686 N N . GLU A 1 87 ? -2.293 19.172 16.188 1 97.25 87 GLU A N 1
ATOM 687 C CA . GLU A 1 87 ? -1.475 18.203 15.461 1 97.25 87 GLU A CA 1
ATOM 688 C C . GLU A 1 87 ? -0.402 18.906 14.633 1 97.25 87 GLU A C 1
ATOM 690 O O . GLU A 1 87 ? -0.431 20.125 14.477 1 97.25 87 GLU A O 1
ATOM 695 N N . LEU A 1 88 ? 0.544 18.203 14.203 1 98.06 88 LEU A N 1
ATOM 696 C CA . LEU A 1 88 ? 1.384 18.547 13.062 1 98.06 88 LEU A CA 1
ATOM 697 C C . LEU A 1 88 ? 0.977 17.75 11.82 1 98.06 88 LEU A C 1
ATOM 699 O O . LEU A 1 88 ? 0.962 16.516 11.844 1 98.06 88 LEU A O 1
ATOM 703 N N . THR A 1 89 ? 0.542 18.484 10.836 1 98.5 89 THR A N 1
ATOM 704 C CA . THR A 1 89 ? 0.291 17.844 9.547 1 98.5 89 THR A CA 1
ATOM 705 C C . THR A 1 89 ? 1.495 18 8.625 1 98.5 89 THR A C 1
ATOM 707 O O . THR A 1 89 ? 2.111 19.062 8.57 1 98.5 89 THR A O 1
ATOM 710 N N . TYR A 1 90 ? 1.824 16.938 7.945 1 98.56 90 TYR A N 1
ATOM 711 C CA . TYR A 1 90 ? 2.887 17.016 6.949 1 98.56 90 TYR A CA 1
ATOM 712 C C . TYR A 1 90 ? 2.357 16.672 5.562 1 98.56 90 TYR A C 1
ATOM 714 O O . TYR A 1 90 ? 1.343 15.992 5.43 1 98.56 90 TYR A O 1
ATOM 722 N N . SER A 1 91 ? 2.975 17.156 4.566 1 98.56 91 SER A N 1
ATOM 723 C CA . SER A 1 91 ? 2.795 16.672 3.197 1 98.56 91 SER A CA 1
ATOM 724 C C . SER A 1 91 ? 4.125 16.641 2.449 1 98.56 91 SER A C 1
ATOM 726 O O . SER A 1 91 ? 5 17.469 2.682 1 98.56 91 SER A O 1
ATOM 728 N N . VAL A 1 92 ? 4.316 15.633 1.672 1 98.31 92 VAL A N 1
ATOM 729 C CA . VAL A 1 92 ? 5.465 15.492 0.784 1 98.31 92 VAL A CA 1
ATOM 730 C C . VAL A 1 92 ? 4.988 15.367 -0.662 1 98.31 92 VAL A C 1
ATOM 732 O O . VAL A 1 92 ? 4.137 14.531 -0.972 1 98.31 92 VAL A O 1
ATOM 735 N N . ILE A 1 93 ? 5.508 16.25 -1.497 1 98.38 93 ILE A N 1
ATOM 736 C CA . ILE A 1 93 ? 5.164 16.266 -2.914 1 98.38 93 ILE A CA 1
ATOM 737 C C . ILE A 1 93 ? 6.422 16.062 -3.754 1 98.38 93 ILE A C 1
ATOM 739 O O . ILE A 1 93 ? 7.398 16.797 -3.604 1 98.38 93 ILE A O 1
ATOM 743 N N . LEU A 1 94 ? 6.441 15.078 -4.602 1 97.31 94 LEU A N 1
ATOM 744 C CA . LEU A 1 94 ? 7.605 14.781 -5.426 1 97.31 94 LEU A CA 1
ATOM 745 C C . LEU A 1 94 ? 7.191 14.148 -6.75 1 97.31 94 LEU A C 1
ATOM 747 O O . LEU A 1 94 ? 6.1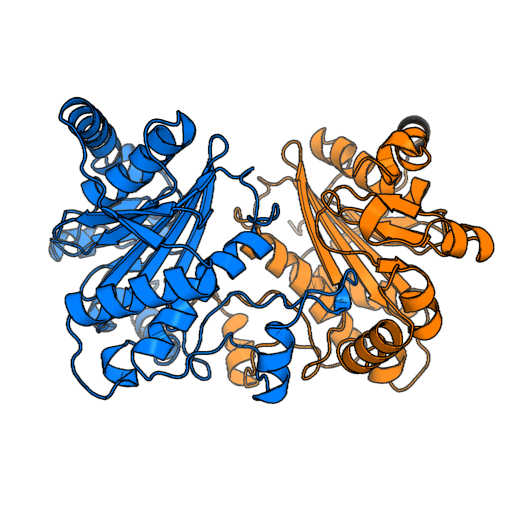13 13.555 -6.848 1 97.31 94 LEU A O 1
ATOM 751 N N . PRO A 1 95 ? 8.031 14.305 -7.754 1 95.75 95 PRO A N 1
ATOM 752 C CA . PRO A 1 95 ? 7.727 13.617 -9.008 1 95.75 95 PRO A CA 1
ATOM 753 C C . PRO A 1 95 ? 7.746 12.094 -8.867 1 95.75 95 PRO A C 1
ATOM 755 O O . PRO A 1 95 ? 8.609 11.547 -8.18 1 95.75 95 PRO A O 1
ATOM 758 N N . GLU A 1 96 ? 6.816 11.492 -9.484 1 90.88 96 GLU A N 1
ATOM 759 C CA . GLU A 1 96 ? 6.688 10.039 -9.422 1 90.88 96 GLU A CA 1
ATOM 760 C C . GLU A 1 96 ? 7.898 9.352 -10.047 1 90.88 96 GLU A C 1
ATOM 762 O O . GLU A 1 96 ? 8.297 8.273 -9.609 1 90.88 96 GLU A O 1
ATOM 767 N N . GLN A 1 97 ? 8.516 9.953 -11.07 1 87.88 97 GLN A N 1
ATOM 768 C CA . GLN A 1 97 ? 9.609 9.328 -11.812 1 87.88 97 GLN A CA 1
ATOM 769 C C . GLN A 1 97 ? 10.961 9.852 -11.336 1 87.88 97 GLN A C 1
ATOM 771 O O . GLN A 1 97 ? 11.992 9.594 -11.961 1 87.88 97 GLN A O 1
ATOM 776 N N . MET A 1 98 ? 11.008 10.328 -10.258 1 88.44 98 MET A N 1
ATOM 777 C CA . MET A 1 98 ? 12.258 10.875 -9.742 1 88.44 98 MET A CA 1
ATOM 778 C C . MET A 1 98 ? 13.203 9.75 -9.312 1 88.44 98 MET A C 1
ATOM 780 O O . MET A 1 98 ? 12.766 8.742 -8.758 1 88.44 98 MET A O 1
ATOM 784 N N . GLU A 1 99 ? 14.453 9.992 -9.547 1 84.19 99 GLU A N 1
ATOM 785 C CA . GLU A 1 99 ? 15.469 9.023 -9.141 1 84.19 99 GLU A CA 1
ATOM 786 C C . GLU A 1 99 ? 15.453 8.812 -7.633 1 84.19 99 GLU A C 1
ATOM 788 O O . GLU A 1 99 ? 15.344 9.773 -6.863 1 84.19 99 GLU A O 1
ATOM 793 N N . GLY A 1 100 ? 15.578 7.598 -7.246 1 81.38 100 GLY A N 1
ATOM 794 C CA . GLY A 1 100 ? 15.617 7.285 -5.824 1 81.38 100 GLY A CA 1
ATOM 795 C C . GLY A 1 100 ? 14.242 7.043 -5.23 1 81.38 100 GLY A C 1
ATOM 796 O O . GLY A 1 100 ? 14.125 6.566 -4.098 1 81.38 100 GLY A O 1
ATOM 797 N N . VAL A 1 101 ? 13.227 7.348 -5.961 1 83.81 101 VAL A N 1
ATOM 798 C CA . VAL A 1 101 ? 11.867 7.125 -5.469 1 83.81 101 VAL A CA 1
ATOM 799 C C . VAL A 1 101 ? 11.32 5.82 -6.043 1 83.81 101 VAL A C 1
ATOM 801 O O . VAL A 1 101 ? 11.328 5.613 -7.258 1 83.81 101 VAL A O 1
ATOM 804 N N . PRO A 1 102 ? 10.883 5.012 -5.078 1 82.75 102 PRO A N 1
ATOM 805 C CA . PRO A 1 102 ? 10.281 3.77 -5.562 1 82.75 102 PRO A CA 1
ATOM 806 C C . PRO A 1 102 ? 9.086 4.016 -6.484 1 82.75 102 PRO A C 1
ATOM 808 O O . PRO A 1 102 ? 8.336 4.973 -6.289 1 82.75 102 PRO A O 1
ATOM 811 N N . LYS A 1 103 ? 8.914 3.111 -7.395 1 81.38 103 LYS A N 1
ATOM 812 C CA . LYS A 1 103 ? 7.926 3.314 -8.453 1 81.38 103 LYS A CA 1
ATOM 813 C C . LYS A 1 103 ? 6.547 2.832 -8.016 1 81.38 103 LYS A C 1
ATOM 815 O O . LYS A 1 103 ? 5.527 3.271 -8.555 1 81.38 103 LYS A O 1
ATOM 820 N N . THR A 1 104 ? 6.516 1.983 -7.055 1 80.75 104 THR A N 1
ATOM 821 C CA . THR A 1 104 ? 5.219 1.472 -6.621 1 80.75 104 THR A CA 1
ATOM 822 C C . THR A 1 104 ? 4.668 2.305 -5.469 1 80.75 104 THR A C 1
ATOM 824 O O . THR A 1 104 ? 5.43 2.881 -4.691 1 80.75 104 THR A O 1
ATOM 827 N N . VAL A 1 105 ? 3.363 2.369 -5.383 1 83.38 105 VAL A N 1
ATOM 828 C CA . VAL A 1 105 ? 2.684 3.15 -4.355 1 83.38 105 VAL A CA 1
ATOM 829 C C . VAL A 1 105 ? 3.104 2.662 -2.973 1 83.38 105 VAL A C 1
ATOM 831 O O . VAL A 1 105 ? 3.484 3.463 -2.115 1 83.38 105 VAL A O 1
ATOM 834 N N . ILE A 1 106 ? 3.111 1.453 -2.775 1 79.38 106 ILE A N 1
ATOM 835 C CA . ILE A 1 106 ? 3.373 0.889 -1.457 1 79.38 106 ILE A CA 1
ATOM 836 C C . ILE A 1 106 ? 4.812 1.188 -1.044 1 79.38 106 ILE A C 1
ATOM 838 O O . ILE A 1 106 ? 5.066 1.598 0.091 1 79.38 106 ILE A O 1
ATOM 842 N N . GLU A 1 107 ? 5.766 1.04 -1.957 1 81.81 107 GLU A N 1
ATOM 843 C CA . GLU A 1 107 ? 7.172 1.273 -1.631 1 81.81 107 GLU A CA 1
ATOM 844 C C . GLU A 1 107 ? 7.445 2.758 -1.411 1 81.81 107 GLU A C 1
ATOM 846 O O . GLU A 1 107 ? 8.242 3.125 -0.542 1 81.81 107 GLU A O 1
ATOM 851 N N . SER A 1 108 ? 6.828 3.59 -2.236 1 88.5 108 SER A N 1
ATOM 852 C CA . SER A 1 108 ? 7.02 5.023 -2.039 1 88.5 108 SER A CA 1
ATOM 853 C C . SER A 1 108 ? 6.371 5.496 -0.743 1 88.5 108 SER A C 1
ATOM 855 O O . SER A 1 108 ? 6.906 6.363 -0.053 1 88.5 108 SER A O 1
ATOM 857 N N . TYR A 1 109 ? 5.223 4.922 -0.428 1 89.25 109 TYR A N 1
ATOM 858 C CA . TYR A 1 109 ? 4.555 5.199 0.839 1 89.25 109 TYR A CA 1
ATOM 859 C C . TYR A 1 109 ? 5.465 4.875 2.018 1 89.25 109 TYR A C 1
ATOM 861 O O . TYR A 1 109 ? 5.609 5.676 2.941 1 89.25 109 TYR A O 1
ATOM 869 N N . ARG A 1 110 ? 6.078 3.834 1.961 1 84.06 110 ARG A N 1
ATOM 870 C CA . ARG A 1 110 ? 6.977 3.387 3.02 1 84.06 110 ARG A CA 1
ATOM 871 C C . ARG A 1 110 ? 8.188 4.312 3.139 1 84.06 110 ARG A C 1
ATOM 873 O O . ARG A 1 110 ? 8.586 4.684 4.242 1 84.06 110 ARG A O 1
ATOM 880 N N . MET A 1 111 ? 8.766 4.586 2.031 1 87.44 111 MET A N 1
ATOM 881 C CA . MET A 1 111 ? 9.938 5.457 2 1 87.44 111 MET A CA 1
ATOM 882 C C . MET A 1 111 ? 9.648 6.781 2.705 1 87.44 111 MET A C 1
ATOM 884 O O . MET A 1 111 ? 10.445 7.234 3.527 1 87.44 111 MET A O 1
ATOM 888 N N . LEU A 1 112 ? 8.547 7.285 2.396 1 92.75 112 LEU A N 1
ATOM 889 C CA . LEU A 1 112 ? 8.211 8.586 2.975 1 92.75 112 LEU A CA 1
ATOM 890 C C . LEU A 1 112 ? 7.812 8.438 4.441 1 92.75 112 LEU A C 1
ATOM 892 O O . LEU A 1 112 ? 8.109 9.32 5.258 1 92.75 112 LEU A O 1
ATOM 896 N N . THR A 1 113 ? 7.168 7.363 4.77 1 90.94 113 THR A N 1
ATOM 897 C CA . THR A 1 113 ? 6.797 7.098 6.156 1 90.94 113 THR A CA 1
ATOM 898 C C . THR A 1 113 ? 8.039 6.945 7.031 1 90.94 113 THR A C 1
ATOM 900 O O . THR A 1 113 ? 8.016 7.266 8.219 1 90.94 113 THR A O 1
ATOM 903 N N . GLU A 1 114 ? 9.125 6.516 6.457 1 90.88 114 GLU A N 1
ATOM 904 C CA . GLU A 1 114 ? 10.398 6.406 7.172 1 90.88 114 GLU A CA 1
ATOM 905 C C . GLU A 1 114 ? 10.859 7.766 7.695 1 90.88 114 GLU A C 1
ATOM 907 O O . GLU A 1 114 ? 11.477 7.848 8.758 1 90.88 114 GLU A O 1
ATOM 912 N N . GLY A 1 115 ? 10.586 8.773 6.938 1 94.62 115 GLY A N 1
ATOM 913 C CA . GLY A 1 115 ? 10.891 10.109 7.418 1 94.62 115 GLY A CA 1
ATOM 914 C C . GLY A 1 115 ? 10.156 10.461 8.695 1 94.62 115 GLY A C 1
ATOM 915 O O . GLY A 1 115 ? 10.719 11.094 9.594 1 94.62 115 GLY A O 1
ATOM 916 N N . ILE A 1 116 ? 8.93 10.039 8.773 1 95.44 116 ILE A N 1
ATOM 917 C CA . ILE A 1 116 ? 8.117 10.258 9.961 1 95.44 116 ILE A CA 1
ATOM 918 C C . ILE A 1 116 ? 8.664 9.43 11.125 1 95.44 116 ILE A C 1
ATOM 920 O O . ILE A 1 116 ? 8.805 9.938 12.242 1 95.44 116 ILE A O 1
ATOM 924 N N . ARG A 1 117 ? 8.945 8.234 10.859 1 92.94 117 ARG A N 1
ATOM 925 C CA . ARG A 1 117 ? 9.492 7.352 11.875 1 92.94 117 ARG A CA 1
ATOM 926 C C . ARG A 1 117 ? 10.75 7.949 12.5 1 92.94 117 ARG A C 1
ATOM 928 O O . ARG A 1 117 ? 10.867 8.008 13.727 1 92.94 117 ARG A O 1
ATOM 935 N N . LYS A 1 118 ? 11.617 8.352 11.648 1 95.81 118 LYS A N 1
ATOM 936 C CA . LYS A 1 118 ? 12.867 8.93 12.125 1 95.81 118 LYS A CA 1
ATOM 937 C C . LYS A 1 118 ? 12.617 10.227 12.891 1 95.81 118 LYS A C 1
ATOM 939 O O . LYS A 1 118 ? 13.344 10.547 13.836 1 95.81 118 LYS A O 1
ATOM 944 N N . GLY A 1 119 ? 11.602 10.977 12.438 1 97.19 119 GLY A N 1
ATOM 945 C CA . GLY A 1 119 ? 11.211 12.148 13.203 1 97.19 119 GLY A CA 1
ATOM 946 C C . GLY A 1 119 ? 10.844 11.828 14.641 1 97.19 119 GLY A C 1
ATOM 947 O O . GLY A 1 119 ? 11.281 12.508 15.57 1 97.19 119 GLY A O 1
ATOM 948 N N . TYR A 1 120 ? 10.078 10.789 14.836 1 96.44 120 TYR A N 1
ATOM 949 C CA . TYR A 1 120 ? 9.727 10.336 16.172 1 96.44 120 TYR A CA 1
ATOM 950 C C . TYR A 1 120 ? 10.969 9.953 16.969 1 96.44 120 TYR A C 1
ATOM 952 O O . TYR A 1 120 ? 11.07 10.25 18.156 1 96.44 120 TYR A O 1
ATOM 960 N N . HIS A 1 121 ? 11.898 9.344 16.328 1 95.38 121 HIS A N 1
ATOM 961 C CA . HIS A 1 121 ? 13.125 8.93 17 1 95.38 121 HIS A CA 1
ATOM 962 C C . HIS A 1 121 ? 13.93 10.141 17.469 1 95.38 121 HIS A C 1
ATOM 964 O O . HIS A 1 121 ? 14.547 10.102 18.531 1 95.38 121 HIS A O 1
ATOM 970 N N . HIS A 1 122 ? 13.898 11.141 16.703 1 97.31 122 HIS A N 1
ATOM 971 C CA . HIS A 1 122 ? 14.609 12.359 17.094 1 97.31 122 HIS A CA 1
ATOM 972 C C . HIS A 1 122 ? 13.945 13.031 18.281 1 97.31 122 HIS A C 1
ATOM 974 O O . HIS A 1 122 ? 14.547 13.883 18.938 1 97.31 122 HIS A O 1
ATOM 980 N N . LEU A 1 123 ? 12.719 12.672 18.562 1 96.94 123 LEU A N 1
ATOM 981 C CA . LEU A 1 123 ? 12.039 13.148 19.766 1 96.94 123 LEU A CA 1
ATOM 982 C C . LEU A 1 123 ? 12.234 12.188 20.922 1 96.94 123 LEU A C 1
ATOM 984 O O . LEU A 1 123 ? 11.664 12.375 22 1 96.94 123 LEU A O 1
ATOM 988 N N . GLY A 1 124 ? 12.961 11.094 20.688 1 94.62 124 GLY A N 1
ATOM 989 C CA . GLY A 1 124 ? 13.227 10.102 21.719 1 94.62 124 GLY A CA 1
ATOM 990 C C . GLY A 1 124 ? 12.125 9.062 21.844 1 94.62 124 GLY A C 1
ATOM 991 O O . GLY A 1 124 ? 12.023 8.367 22.844 1 94.62 124 GLY A O 1
ATOM 992 N N . ILE A 1 125 ? 11.289 8.992 20.922 1 93.94 125 ILE A N 1
ATOM 993 C CA . ILE A 1 125 ? 10.172 8.047 20.938 1 93.94 125 ILE A CA 1
ATOM 994 C C . ILE A 1 125 ? 10.461 6.891 20 1 93.94 125 ILE A C 1
ATOM 996 O O . ILE A 1 125 ? 10.594 7.09 18.781 1 93.94 125 ILE A O 1
ATOM 1000 N N . PRO A 1 126 ? 10.469 5.746 20.469 1 89.12 126 PRO A N 1
ATOM 1001 C CA . PRO A 1 126 ? 10.867 4.598 19.641 1 89.12 126 PRO A CA 1
ATOM 1002 C C . PRO A 1 126 ? 9.711 4.02 18.844 1 89.12 126 PRO A C 1
ATOM 1004 O O . PRO A 1 126 ? 9.312 2.873 19.062 1 89.12 126 PRO A O 1
ATOM 1007 N N . VAL A 1 127 ? 9.328 4.734 17.891 1 87.5 127 VAL A N 1
ATOM 1008 C CA . VAL A 1 127 ? 8.258 4.277 17 1 87.5 127 VAL A CA 1
ATOM 1009 C C . VAL A 1 127 ? 8.82 3.277 15.984 1 87.5 127 VAL A C 1
ATOM 1011 O O . VAL A 1 127 ? 9.93 3.453 15.484 1 87.5 127 VAL A O 1
ATOM 1014 N N . GLU A 1 128 ? 8.008 2.193 15.82 1 80.06 128 GLU A N 1
ATOM 1015 C CA . GLU A 1 128 ? 8.398 1.202 14.82 1 80.06 128 GLU A CA 1
ATOM 1016 C C . GLU A 1 128 ? 7.242 0.887 13.875 1 80.06 128 GLU A C 1
ATOM 1018 O O . GLU A 1 128 ? 6.078 1.119 14.211 1 80.06 128 GLU A O 1
ATOM 1023 N N . PHE A 1 129 ? 7.707 0.414 12.75 1 72.62 129 PHE A N 1
ATOM 1024 C CA . PHE A 1 129 ? 6.68 -0.146 11.875 1 72.62 129 PHE A CA 1
ATOM 1025 C C . PHE A 1 129 ? 6.027 -1.363 12.523 1 72.62 129 PHE A C 1
ATOM 1027 O O . PHE A 1 129 ? 6.672 -2.092 13.281 1 72.62 129 PHE A O 1
ATOM 1034 N N . SER A 1 130 ? 4.797 -1.428 12.719 1 61.66 130 SER A N 1
ATOM 1035 C CA . SER A 1 130 ? 4.012 -2.432 13.43 1 61.66 130 SER A CA 1
ATOM 1036 C C . SER A 1 130 ? 4.605 -3.824 13.25 1 61.66 130 SER A C 1
ATOM 1038 O O . SER A 1 130 ? 4.055 -4.809 13.742 1 61.66 130 SER A O 1
ATOM 1040 N N . VAL A 1 131 ? 5.68 -4.137 12.555 1 51.84 131 VAL A N 1
ATOM 1041 C CA . VAL A 1 131 ? 6.234 -5.488 12.594 1 51.84 131 VAL A CA 1
ATOM 1042 C C . VAL A 1 131 ? 7.121 -5.645 13.828 1 51.84 131 VAL A C 1
ATOM 1044 O O . VAL A 1 131 ? 7.938 -4.77 14.125 1 51.84 131 VAL A O 1
ATOM 1047 N N . PRO A 1 132 ? 6.832 -6.547 14.75 1 47.34 132 PRO A N 1
ATOM 1048 C CA . PRO A 1 132 ? 7.707 -6.805 15.898 1 47.34 132 PRO A CA 1
ATOM 1049 C C . PRO A 1 132 ? 9.141 -7.141 15.484 1 47.34 132 PRO A C 1
ATOM 1051 O O . PRO A 1 132 ? 9.359 -8.062 14.695 1 47.34 132 PRO A O 1
ATOM 1054 N N . MET A 1 133 ? 9.852 -6.188 15.047 1 48.56 133 MET A N 1
ATOM 1055 C CA . MET A 1 133 ? 11.211 -6.602 14.688 1 48.56 133 MET A CA 1
ATOM 1056 C C . MET A 1 133 ? 12.172 -6.387 15.852 1 48.56 133 MET A C 1
ATOM 1058 O O . MET A 1 133 ? 12 -5.449 16.641 1 48.56 133 MET A O 1
ATOM 1062 N N . THR A 1 134 ? 12.906 -7.402 16.141 1 50.22 134 THR A N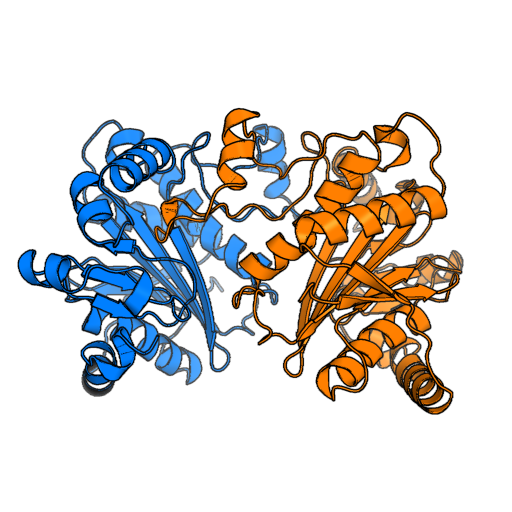 1
ATOM 1063 C CA . THR A 1 134 ? 14.031 -7.254 17.047 1 50.22 134 THR A CA 1
ATOM 1064 C C . THR A 1 134 ? 15 -6.191 16.531 1 50.22 134 THR A C 1
ATOM 1066 O O . THR A 1 134 ? 14.914 -5.766 15.383 1 50.22 134 THR A O 1
ATOM 1069 N N . GLU A 1 135 ? 15.672 -5.566 17.375 1 48.41 135 GLU A N 1
ATOM 1070 C CA . GLU A 1 135 ? 16.688 -4.574 17.031 1 48.41 135 GLU A CA 1
ATOM 1071 C C . GLU A 1 135 ? 17.547 -5.051 15.875 1 48.41 135 GLU A C 1
ATOM 1073 O O . GLU A 1 135 ? 17.922 -4.266 15 1 48.41 135 GLU A O 1
ATOM 1078 N N . GLU A 1 136 ? 17.969 -6.266 15.844 1 50.66 136 GLU A N 1
ATOM 1079 C CA . GLU A 1 136 ? 18.781 -6.883 14.797 1 50.66 136 GLU A CA 1
ATOM 1080 C C . GLU A 1 136 ? 18.047 -6.867 13.461 1 50.66 136 GLU A C 1
ATOM 1082 O O . GLU A 1 136 ? 18.656 -6.586 12.422 1 50.66 136 GLU A O 1
ATOM 1087 N N . GLU A 1 137 ? 16.781 -7.02 13.555 1 50.66 137 GLU A N 1
ATOM 1088 C CA . GLU A 1 137 ? 15.984 -7.086 12.336 1 50.66 137 GLU A CA 1
ATOM 1089 C C . GLU A 1 137 ? 15.82 -5.707 11.711 1 50.66 137 GLU A C 1
ATOM 1091 O O . GLU A 1 137 ? 15.82 -5.574 10.484 1 50.66 137 GLU A O 1
ATOM 1096 N N . LYS A 1 138 ? 15.812 -4.824 12.594 1 52.25 138 LYS A N 1
ATOM 1097 C CA . LYS A 1 138 ? 15.711 -3.424 12.188 1 52.25 138 LYS A CA 1
ATOM 1098 C C . LYS A 1 138 ? 16.953 -2.977 11.422 1 52.25 138 LYS A C 1
ATOM 1100 O O . LYS A 1 138 ? 16.844 -2.248 10.438 1 52.25 138 LYS A O 1
ATOM 1105 N N . GLU A 1 139 ? 18.125 -3.35 11.969 1 52.97 139 GLU A N 1
ATOM 1106 C CA . GLU A 1 139 ? 19.391 -3.047 11.32 1 52.97 139 GLU A CA 1
ATOM 1107 C C . GLU A 1 139 ? 19.469 -3.686 9.938 1 52.97 139 GLU A C 1
ATOM 1109 O O . GLU A 1 139 ? 20.047 -3.111 9.008 1 52.97 139 GLU A O 1
ATOM 1114 N N . GLU A 1 140 ? 18.875 -4.746 9.867 1 52.97 140 GLU A N 1
ATOM 1115 C CA . GLU A 1 140 ? 18.891 -5.484 8.609 1 52.97 140 GLU A CA 1
ATOM 1116 C C . GLU A 1 140 ? 18.062 -4.777 7.539 1 52.97 140 GLU A C 1
ATOM 1118 O O . GLU A 1 140 ? 18.406 -4.82 6.355 1 52.97 140 GLU A O 1
ATOM 1123 N N . LEU A 1 141 ? 17.047 -4.094 8.039 1 51.31 141 LEU A N 1
ATOM 1124 C CA . LEU A 1 141 ? 16.188 -3.381 7.098 1 51.31 141 LEU A CA 1
ATOM 1125 C C . LEU A 1 141 ? 16.922 -2.201 6.48 1 51.31 141 LEU A C 1
ATOM 1127 O O . LEU A 1 141 ? 16.547 -1.714 5.41 1 51.31 141 LEU A O 1
ATOM 1131 N N . ARG A 1 142 ? 18.047 -1.831 7.273 1 48.41 142 ARG A N 1
ATOM 1132 C CA . ARG A 1 142 ? 18.844 -0.683 6.844 1 48.41 142 ARG A CA 1
ATOM 1133 C C . ARG A 1 142 ? 19.812 -1.074 5.738 1 48.41 142 ARG A C 1
ATOM 1135 O O . ARG A 1 142 ? 20.406 -0.208 5.094 1 48.41 142 ARG A O 1
ATOM 1142 N N . LYS A 1 143 ? 20.016 -2.361 5.621 1 50.53 143 LYS A N 1
ATOM 1143 C CA . LYS A 1 143 ? 21.016 -2.859 4.672 1 50.53 143 LYS A CA 1
ATOM 1144 C C . LYS A 1 143 ? 20.438 -2.928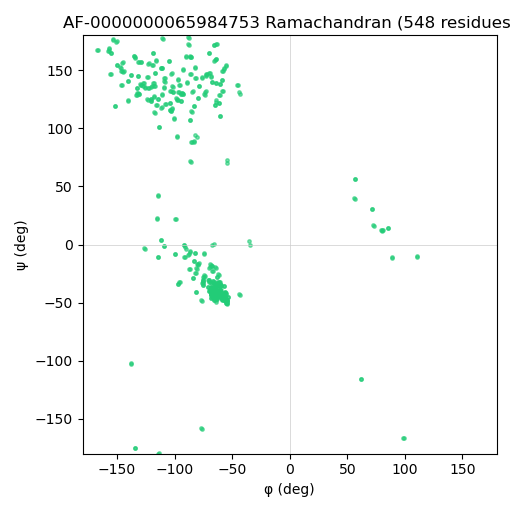 3.262 1 50.53 143 LYS A C 1
ATOM 1146 O O . LYS A 1 143 ? 19.219 -2.967 3.084 1 50.53 143 LYS A O 1
ATOM 1151 N N . PRO A 1 144 ? 21.406 -2.793 2.303 1 51.19 144 PRO A N 1
ATOM 1152 C CA . PRO A 1 144 ? 20.953 -2.777 0.907 1 51.19 144 PRO A CA 1
ATOM 1153 C C . PRO A 1 144 ? 19.906 -3.842 0.611 1 51.19 144 PRO A C 1
ATOM 1155 O O . PRO A 1 144 ? 19.984 -4.961 1.121 1 51.19 144 PRO A O 1
ATOM 1158 N N . LYS A 1 145 ? 18.859 -3.469 -0 1 57.16 145 LYS A N 1
ATOM 1159 C CA . LYS A 1 145 ? 17.672 -4.266 -0.305 1 57.16 145 LYS A CA 1
ATOM 1160 C C . LYS A 1 145 ? 18 -5.398 -1.271 1 57.16 145 LYS A C 1
ATOM 1162 O O . LYS A 1 145 ? 18.703 -5.191 -2.258 1 57.16 145 LYS A O 1
ATOM 1167 N N . SER A 1 146 ? 17.766 -6.57 -0.825 1 66.38 146 SER A N 1
ATOM 1168 C CA . SER A 1 146 ? 17.906 -7.766 -1.649 1 66.38 146 SER A CA 1
ATOM 1169 C C . SER A 1 146 ? 17 -7.711 -2.871 1 66.38 146 SER A C 1
ATOM 1171 O O . SER A 1 146 ? 15.961 -7.051 -2.848 1 66.38 146 SER A O 1
ATOM 1173 N N . ALA A 1 147 ? 17.484 -8.188 -4.008 1 73.38 147 ALA A N 1
ATOM 1174 C CA . ALA A 1 147 ? 16.75 -8.312 -5.258 1 73.38 147 ALA A CA 1
ATOM 1175 C C . ALA A 1 147 ? 15.641 -9.359 -5.133 1 73.38 147 ALA A C 1
ATOM 1177 O O . ALA A 1 147 ? 14.836 -9.531 -6.047 1 73.38 147 ALA A O 1
ATOM 1178 N N . VAL A 1 148 ? 15.562 -9.945 -3.941 1 73.38 148 VAL A N 1
ATOM 1179 C CA . VAL A 1 148 ? 14.617 -11.039 -3.725 1 73.38 148 VAL A CA 1
ATOM 1180 C C . VAL A 1 148 ? 13.336 -10.5 -3.102 1 73.38 148 VAL A C 1
ATOM 1182 O O . VAL A 1 148 ? 13.375 -9.828 -2.066 1 73.38 148 VAL A O 1
ATOM 1185 N N . CYS A 1 149 ? 12.25 -10.852 -3.625 1 73 149 CYS A N 1
ATOM 1186 C CA . CYS A 1 149 ? 10.945 -10.336 -3.242 1 73 149 CYS A CA 1
ATOM 1187 C C . CYS A 1 149 ? 10.625 -10.672 -1.789 1 73 149 CYS A C 1
ATOM 1189 O O . CYS A 1 149 ? 10.102 -9.836 -1.053 1 73 149 CYS A O 1
ATOM 1191 N N . PHE A 1 150 ? 10.883 -11.82 -1.355 1 67.75 150 PHE A N 1
ATOM 1192 C CA . PHE A 1 150 ? 10.477 -12.266 -0.03 1 67.75 150 PHE A CA 1
ATOM 1193 C C . PHE A 1 150 ? 11.352 -11.633 1.048 1 67.75 150 PHE A C 1
ATOM 1195 O O . PHE A 1 150 ? 11.016 -11.68 2.232 1 67.75 150 PHE A O 1
ATOM 1202 N N . ASP A 1 151 ? 12.375 -10.961 0.652 1 62.94 151 ASP A N 1
ATOM 1203 C CA . ASP A 1 151 ? 13.266 -10.266 1.573 1 62.94 151 ASP A CA 1
ATOM 1204 C C . ASP A 1 151 ? 12.812 -8.828 1.801 1 62.94 151 ASP A C 1
ATOM 1206 O O . ASP A 1 151 ? 13.305 -8.148 2.709 1 62.94 151 ASP A O 1
ATOM 1210 N N . ALA A 1 152 ? 11.883 -8.391 1.016 1 56.53 152 ALA A N 1
ATOM 1211 C CA . ALA A 1 152 ? 11.453 -7 1.081 1 56.53 152 ALA A CA 1
ATOM 1212 C C . ALA A 1 152 ? 10.406 -6.801 2.172 1 56.53 152 ALA A C 1
ATOM 1214 O O . ALA A 1 152 ? 9.516 -7.633 2.346 1 56.53 152 ALA A O 1
ATOM 1215 N N . ALA A 1 153 ? 10.57 -5.715 3.094 1 57.22 153 ALA A N 1
ATOM 1216 C CA . ALA A 1 153 ? 9.594 -5.387 4.129 1 57.22 153 ALA A CA 1
ATOM 1217 C C . ALA A 1 153 ? 8.367 -4.715 3.531 1 57.22 153 ALA A C 1
ATOM 1219 O O . ALA A 1 153 ? 8.477 -3.895 2.619 1 57.22 153 ALA A O 1
ATOM 1220 N N . SER A 1 154 ? 7.23 -5.195 3.848 1 54.34 154 SER A N 1
ATOM 1221 C CA . SER A 1 154 ? 6.012 -4.574 3.344 1 54.34 154 SER A CA 1
ATOM 1222 C C . SER A 1 154 ? 5.191 -3.971 4.477 1 54.34 154 SER A C 1
ATOM 1224 O O . SER A 1 154 ? 3.971 -4.137 4.523 1 54.34 154 SER A O 1
ATOM 1226 N N . TYR A 1 155 ? 5.875 -3.289 5.422 1 57.78 155 TYR A N 1
ATOM 1227 C CA . TYR A 1 155 ? 5.148 -2.66 6.52 1 57.78 155 TYR A CA 1
ATOM 1228 C C . TYR A 1 155 ? 5 -1.161 6.285 1 57.78 155 TYR A C 1
ATOM 1230 O O . TYR A 1 155 ? 5.914 -0.513 5.77 1 57.78 155 TYR A O 1
ATOM 1238 N N . TYR A 1 156 ? 3.742 -0.682 6.453 1 63.75 156 TYR A N 1
ATOM 1239 C CA . TYR A 1 156 ? 3.639 0.712 6.035 1 63.75 156 TYR A CA 1
ATOM 1240 C C . TYR A 1 156 ? 3.049 1.571 7.148 1 63.75 156 TYR A C 1
ATOM 1242 O O . TYR A 1 156 ? 2.975 2.795 7.023 1 63.75 156 TYR A O 1
ATOM 1250 N N . GLU A 1 157 ? 2.662 0.934 8.305 1 71.06 157 GLU A N 1
ATOM 1251 C CA . GLU A 1 157 ? 2.062 1.757 9.352 1 71.06 157 GLU A CA 1
ATOM 1252 C C . GLU A 1 157 ? 3.006 1.906 10.539 1 71.06 157 GLU A C 1
ATOM 1254 O O . GLU A 1 157 ? 3.674 0.948 10.938 1 71.06 157 GLU A O 1
ATOM 1259 N N . LEU A 1 158 ? 3 3.115 11.055 1 76.88 158 LEU A N 1
ATOM 1260 C CA . LEU A 1 158 ? 3.822 3.387 12.227 1 76.88 158 LEU A CA 1
ATOM 1261 C C . LEU A 1 158 ? 3.01 3.234 13.508 1 76.88 158 LEU A C 1
ATOM 1263 O O . LEU A 1 158 ? 1.894 3.75 13.609 1 76.88 158 LEU A O 1
ATOM 1267 N N . ALA A 1 159 ? 3.537 2.496 14.422 1 75.31 159 ALA A N 1
ATOM 1268 C CA . ALA A 1 159 ? 2.83 2.252 15.672 1 75.31 159 ALA A CA 1
ATOM 1269 C C . ALA A 1 159 ? 3.809 2.123 16.844 1 75.31 159 ALA A C 1
ATOM 1271 O O . ALA A 1 159 ? 5 1.882 16.641 1 75.31 159 ALA A O 1
ATOM 1272 N N . VAL A 1 160 ? 3.42 2.477 17.922 1 74.06 160 VAL A N 1
ATOM 1273 C CA . VAL A 1 160 ? 4.035 2.064 19.172 1 74.06 160 VAL A CA 1
ATOM 1274 C C . VAL A 1 160 ? 3.176 0.997 19.844 1 74.06 160 VAL A C 1
ATOM 1276 O O . VAL A 1 160 ? 2.033 1.263 20.234 1 74.06 160 VAL A O 1
ATOM 1279 N N . GLY A 1 161 ? 3.775 -0.121 19.922 1 68.62 161 GLY A N 1
ATOM 1280 C CA . GLY A 1 161 ? 2.893 -1.226 20.266 1 68.62 161 GLY A CA 1
ATOM 1281 C C . GLY A 1 161 ? 1.807 -1.463 19.234 1 68.62 161 GLY A C 1
ATOM 1282 O O . GLY A 1 161 ? 2.098 -1.651 18.047 1 68.62 161 GLY A O 1
ATOM 1283 N N . LYS A 1 162 ? 0.551 -1.265 19.672 1 68.75 162 LYS A N 1
ATOM 1284 C CA . LYS A 1 162 ? -0.589 -1.503 18.797 1 68.75 162 LYS A CA 1
ATOM 1285 C C . LYS A 1 162 ? -1.288 -0.194 18.438 1 68.75 162 LYS A C 1
ATOM 1287 O O . LYS A 1 162 ? -2.289 -0.197 17.719 1 68.75 162 LYS A O 1
ATOM 1292 N N . ARG A 1 163 ? -0.705 0.816 18.906 1 79.12 163 ARG A N 1
ATOM 1293 C CA . ARG A 1 163 ? -1.377 2.1 18.719 1 79.12 163 ARG A CA 1
ATOM 1294 C C . ARG A 1 163 ? -0.721 2.906 17.609 1 79.12 163 ARG A C 1
ATOM 1296 O O . ARG A 1 163 ? 0.5 3.074 17.594 1 79.12 163 ARG A O 1
ATOM 1303 N N . LYS A 1 164 ? -1.549 3.418 16.734 1 83 164 LYS A N 1
ATOM 1304 C CA . LYS A 1 164 ? -1.048 4.219 15.617 1 83 164 LYS A CA 1
ATOM 1305 C C . LYS A 1 164 ? -0.575 5.59 16.094 1 83 164 LYS A C 1
ATOM 1307 O O . LYS A 1 164 ? -1.203 6.203 16.953 1 83 164 LYS A O 1
ATOM 1312 N N . VAL A 1 165 ? 0.459 6.059 15.438 1 88.88 165 VAL A N 1
ATOM 1313 C CA . VAL A 1 165 ? 1.01 7.34 15.867 1 88.88 165 VAL A CA 1
ATOM 1314 C C . VAL A 1 165 ? 0.81 8.383 14.773 1 88.88 165 VAL A C 1
ATOM 1316 O O . VAL A 1 165 ? 0.993 9.578 15.008 1 88.88 165 VAL A O 1
ATOM 1319 N N . ALA A 1 166 ? 0.419 7.887 13.648 1 88.75 166 ALA A N 1
ATOM 1320 C CA . ALA A 1 166 ? 0.167 8.789 12.523 1 88.75 166 ALA A CA 1
ATOM 1321 C C . ALA A 1 166 ? -0.822 8.172 11.539 1 88.75 166 ALA A C 1
ATOM 1323 O O . ALA A 1 166 ? -0.919 6.945 11.43 1 88.75 166 ALA A O 1
ATOM 1324 N N . GLY A 1 167 ? -1.637 9 10.922 1 88.12 167 GLY A N 1
ATOM 1325 C CA . GLY A 1 167 ? -2.467 8.633 9.789 1 88.12 167 GLY A CA 1
ATOM 1326 C C . GLY A 1 167 ? -2.031 9.289 8.492 1 88.12 167 GLY A C 1
ATOM 1327 O O . GLY A 1 167 ? -2.041 10.516 8.383 1 88.12 167 GLY A O 1
ATOM 1328 N N . SER A 1 168 ? -1.654 8.469 7.539 1 91.12 168 SER A N 1
ATOM 1329 C CA . SER A 1 168 ? -1.14 9 6.281 1 91.12 168 SER A CA 1
ATOM 1330 C C . SER A 1 168 ? -1.946 8.492 5.094 1 91.12 168 SER A C 1
ATOM 1332 O O . SER A 1 168 ? -2.615 7.457 5.191 1 91.12 168 SER A O 1
ATOM 1334 N N . ALA A 1 169 ? -1.925 9.211 4.055 1 91.25 169 ALA A N 1
ATOM 1335 C CA . ALA A 1 169 ? -2.541 8.852 2.777 1 91.25 169 ALA A CA 1
ATOM 1336 C C . ALA A 1 169 ? -1.699 9.344 1.604 1 91.25 169 ALA A C 1
ATOM 1338 O O . ALA A 1 169 ? -0.997 10.352 1.717 1 91.25 169 ALA A O 1
ATOM 1339 N N . GLN A 1 170 ? -1.75 8.609 0.522 1 93 170 GLN A N 1
ATOM 1340 C CA . GLN A 1 170 ? -0.964 8.969 -0.653 1 93 170 GLN A CA 1
ATOM 1341 C C . GLN A 1 170 ? -1.816 8.93 -1.919 1 93 170 GLN A C 1
ATOM 1343 O O . GLN A 1 170 ? -2.725 8.109 -2.035 1 93 170 GLN A O 1
ATOM 1348 N N . VAL A 1 171 ? -1.538 9.836 -2.85 1 93.31 171 VAL A N 1
ATOM 1349 C CA . VAL A 1 171 ? -2.146 9.836 -4.176 1 93.31 171 VAL A CA 1
ATOM 1350 C C . VAL A 1 171 ? -1.089 10.148 -5.23 1 93.31 171 VAL A C 1
ATOM 1352 O O . VAL A 1 171 ? -0.084 10.805 -4.934 1 93.31 171 VAL A O 1
ATOM 1355 N N . ARG A 1 172 ? -1.293 9.531 -6.352 1 91.19 172 ARG A N 1
ATOM 1356 C CA . ARG A 1 172 ? -0.533 9.906 -7.539 1 91.19 172 ARG A CA 1
ATOM 1357 C C . ARG A 1 172 ? -1.418 10.633 -8.547 1 91.19 172 ARG A C 1
ATOM 1359 O O . ARG A 1 172 ? -2.488 10.133 -8.914 1 91.19 172 ARG A O 1
ATOM 1366 N N . HIS A 1 173 ? -1.04 11.82 -8.852 1 91.94 173 HIS A N 1
ATOM 1367 C CA . HIS A 1 173 ? -1.823 12.672 -9.742 1 91.94 173 HIS A CA 1
ATOM 1368 C C . HIS A 1 173 ? -0.921 13.469 -10.68 1 91.94 173 HIS A C 1
ATOM 1370 O O . HIS A 1 173 ? -0.009 14.164 -10.227 1 91.94 173 HIS A O 1
ATOM 1376 N N . GLN A 1 174 ? -1.175 13.312 -11.984 1 91.75 174 GLN A N 1
ATOM 1377 C CA . GLN A 1 174 ? -0.445 14.07 -12.992 1 91.75 174 GLN A CA 1
ATOM 1378 C C . GLN A 1 174 ? 1.061 13.859 -12.859 1 91.75 174 GLN A C 1
ATOM 1380 O O . GLN A 1 174 ? 1.83 14.828 -12.867 1 91.75 174 GLN A O 1
ATOM 1385 N N . GLY A 1 175 ? 1.467 12.695 -12.586 1 92.12 175 GLY A N 1
ATOM 1386 C CA . GLY A 1 175 ? 2.879 12.352 -12.539 1 92.12 175 GLY A CA 1
ATOM 1387 C C . GLY A 1 175 ? 3.553 12.773 -11.242 1 92.12 175 GLY A C 1
ATOM 1388 O O . GLY A 1 175 ? 4.781 12.789 -11.156 1 92.12 175 GLY A O 1
ATOM 1389 N N . VAL A 1 176 ? 2.748 13.148 -10.25 1 96.19 176 VAL A N 1
ATOM 1390 C CA . VAL A 1 176 ? 3.289 13.656 -8.992 1 96.19 176 VAL A CA 1
ATOM 1391 C C . VAL A 1 176 ? 2.703 12.867 -7.824 1 96.19 176 VAL A C 1
ATOM 1393 O O . VAL A 1 176 ? 1.517 12.531 -7.824 1 96.19 176 VAL A O 1
ATOM 1396 N N . VAL A 1 177 ? 3.525 12.547 -6.848 1 96.25 177 VAL A N 1
ATOM 1397 C CA . VAL A 1 177 ? 3.107 11.883 -5.617 1 96.25 177 VAL A CA 1
ATOM 1398 C C . VAL A 1 177 ? 2.789 12.938 -4.551 1 96.25 177 VAL A C 1
ATOM 1400 O O . VAL A 1 177 ? 3.564 13.867 -4.34 1 96.25 177 VAL A O 1
ATOM 1403 N N . LEU A 1 178 ? 1.684 12.844 -3.959 1 97.88 178 LEU A N 1
ATOM 1404 C CA . LEU A 1 178 ? 1.347 13.562 -2.734 1 97.88 178 LEU A CA 1
ATOM 1405 C C . LEU A 1 178 ? 1.079 12.594 -1.59 1 97.88 178 LEU A C 1
ATOM 1407 O O . LEU A 1 178 ? 0.165 11.766 -1.669 1 97.88 178 LEU A O 1
ATOM 1411 N N . GLN A 1 179 ? 1.889 12.602 -0.633 1 96.62 179 GLN A N 1
ATOM 1412 C CA . GLN A 1 179 ? 1.6 11.922 0.626 1 96.62 179 GLN A CA 1
ATOM 1413 C C . GLN A 1 179 ? 1.459 12.922 1.77 1 96.62 179 GLN A C 1
ATOM 1415 O O . GLN A 1 179 ? 2.316 13.789 1.953 1 96.62 179 GLN A O 1
ATOM 1420 N N . HIS A 1 180 ? 0.395 12.875 2.434 1 97.88 180 HIS A N 1
ATOM 1421 C CA . HIS A 1 180 ? 0.237 13.727 3.605 1 97.88 180 HIS A CA 1
ATOM 1422 C C . HIS A 1 180 ? -0.353 12.945 4.777 1 97.88 180 HIS A C 1
ATOM 1424 O O . HIS A 1 180 ? -0.849 11.836 4.602 1 97.88 180 HIS A O 1
ATOM 1430 N N . GLY A 1 181 ? -0.2 13.516 5.965 1 96.25 181 GLY A N 1
ATOM 1431 C CA . GLY A 1 181 ? -0.653 12.797 7.145 1 96.25 181 GLY A CA 1
ATOM 1432 C C . GLY A 1 181 ? -0.71 13.664 8.391 1 96.25 181 GLY A C 1
ATOM 1433 O O . GLY A 1 181 ? -0.206 14.781 8.391 1 96.25 181 GLY A O 1
ATOM 1434 N N . SER A 1 182 ? -1.347 13.109 9.352 1 96.31 182 SER A N 1
ATOM 1435 C CA . SER A 1 182 ? -1.562 13.781 10.625 1 96.31 182 SER A CA 1
ATOM 1436 C C . SER A 1 182 ? -0.752 13.125 11.742 1 96.31 182 SER A C 1
ATOM 1438 O O . SER A 1 182 ? -0.777 11.906 11.898 1 96.31 182 SER A O 1
ATOM 1440 N N . VAL A 1 183 ? -0.053 13.922 12.438 1 96.25 183 VAL A N 1
ATOM 1441 C CA . VAL A 1 183 ? 0.625 13.539 13.672 1 96.25 183 VAL A CA 1
ATOM 1442 C C . VAL A 1 183 ? -0.004 14.273 14.852 1 96.25 183 VAL A C 1
ATOM 1444 O O . VAL A 1 183 ? 0.335 15.43 15.125 1 96.25 183 VAL A O 1
ATOM 1447 N N . PRO A 1 184 ? -0.816 13.578 15.555 1 95.62 184 PRO A N 1
ATOM 1448 C CA . PRO A 1 184 ? -1.513 14.266 16.641 1 95.62 184 PRO A CA 1
ATOM 1449 C C . PRO A 1 184 ? -0.602 14.562 17.828 1 95.62 184 PRO A C 1
ATOM 1451 O O . PRO A 1 184 ? 0.162 13.688 18.25 1 95.62 184 PRO A O 1
ATOM 1454 N N . LEU A 1 185 ? -0.654 15.805 18.281 1 97 185 LEU A N 1
ATOM 1455 C CA . LEU A 1 185 ? 0.002 16.141 19.547 1 97 185 LEU A CA 1
ATOM 1456 C C . LEU A 1 185 ? -0.87 15.758 20.734 1 97 185 LEU A C 1
ATOM 1458 O O . LEU A 1 185 ? -0.374 15.203 21.719 1 97 185 LEU A O 1
ATOM 1462 N N . SER A 1 186 ? -2.115 15.992 20.625 1 94.81 186 SER A N 1
ATOM 1463 C CA . SER A 1 186 ? -3.166 15.531 21.531 1 94.81 186 SER A CA 1
ATOM 1464 C C . SER A 1 186 ? -4.449 15.219 20.766 1 94.81 186 SER A C 1
ATOM 1466 O O . SER A 1 186 ? -4.637 15.68 19.641 1 94.81 186 SER A O 1
ATOM 1468 N N . VAL A 1 187 ? -5.27 14.367 21.375 1 89.75 187 VAL A N 1
ATOM 1469 C CA . VAL A 1 187 ? -6.508 13.969 20.703 1 89.75 187 VAL A CA 1
ATOM 1470 C C . VAL A 1 187 ? -7.684 14.117 21.672 1 89.75 187 VAL A C 1
ATOM 1472 O O . VAL A 1 187 ? -7.598 13.711 22.828 1 89.75 187 VAL A O 1
ATOM 1475 N N . ASP A 1 188 ? -8.68 14.773 21.234 1 90.44 188 ASP A N 1
ATOM 1476 C CA . ASP A 1 188 ? -9.977 14.766 21.906 1 90.44 188 ASP A CA 1
ATOM 1477 C C . ASP A 1 188 ? -10.93 13.758 21.25 1 90.44 188 ASP A C 1
ATOM 1479 O O . ASP A 1 188 ? -11.656 14.102 20.328 1 90.44 188 ASP A O 1
ATOM 1483 N N . GLU A 1 189 ? -10.945 12.617 21.75 1 87.94 189 GLU A N 1
ATOM 1484 C CA . GLU A 1 189 ? -11.742 11.547 21.172 1 87.94 189 GLU A CA 1
ATOM 1485 C C . GLU A 1 189 ? -13.234 11.883 21.188 1 87.94 189 GLU A C 1
ATOM 1487 O O . GLU A 1 189 ? -13.969 11.523 20.281 1 87.94 189 GLU A O 1
ATOM 1492 N N . GLY A 1 190 ? -13.633 12.492 22.297 1 88.38 190 GLY A N 1
ATOM 1493 C CA . GLY A 1 190 ? -15.023 12.898 22.375 1 88.38 190 GLY A CA 1
ATOM 1494 C C . GLY A 1 190 ? -15.461 13.766 21.203 1 88.38 190 GLY A C 1
ATOM 1495 O O . GLY A 1 190 ? -16.453 13.461 20.531 1 88.38 190 GLY A O 1
ATOM 1496 N N . GLU A 1 191 ? -14.703 14.742 20.969 1 92.38 191 GLU A N 1
ATOM 1497 C CA . GLU A 1 191 ? -15.039 15.648 19.875 1 92.38 191 GLU A CA 1
ATOM 1498 C C . GLU A 1 191 ? -14.969 14.93 18.531 1 92.38 191 GLU A C 1
ATOM 1500 O O . GLU A 1 191 ? -15.797 15.164 17.656 1 92.38 191 GLU A O 1
ATOM 1505 N N . LEU A 1 192 ? -13.969 14.133 18.375 1 91.06 192 LEU A N 1
ATOM 1506 C CA . LEU A 1 192 ? -13.82 13.367 17.141 1 91.06 192 LEU A CA 1
ATOM 1507 C C . LEU A 1 192 ? -15.078 12.562 16.844 1 91.06 192 LEU A C 1
ATOM 1509 O O . LEU A 1 192 ? -15.633 12.656 15.75 1 91.06 192 LEU A O 1
ATOM 1513 N N . PHE A 1 193 ? -15.578 11.898 17.75 1 90.75 193 PHE A N 1
ATOM 1514 C CA . PHE A 1 193 ? -16.688 10.992 17.516 1 90.75 193 PHE A CA 1
ATOM 1515 C C . PHE A 1 193 ? -18 11.766 17.438 1 90.75 193 PHE A C 1
ATOM 1517 O O . PHE A 1 193 ? -19 11.258 16.922 1 90.75 193 PHE A O 1
ATOM 1524 N N . ASP A 1 194 ? -17.969 12.992 17.922 1 92.25 194 ASP A N 1
ATOM 1525 C CA . ASP A 1 194 ? -19.141 13.852 17.766 1 92.25 194 ASP A CA 1
ATOM 1526 C C . ASP A 1 194 ? -19.375 14.219 16.312 1 92.25 194 ASP A C 1
ATOM 1528 O O . ASP A 1 194 ? -20.469 14.625 15.93 1 92.25 194 ASP A O 1
ATOM 1532 N N . CYS A 1 195 ? -18.375 14.062 15.516 1 94.75 195 CYS A N 1
ATOM 1533 C CA . CYS A 1 195 ? -18.453 14.531 14.133 1 94.75 195 CYS A CA 1
ATOM 1534 C C . CYS A 1 195 ? -19.172 13.516 13.25 1 94.75 195 CYS A C 1
ATOM 1536 O O . CYS A 1 195 ? -19.484 13.805 12.094 1 94.75 195 CYS A O 1
ATOM 1538 N N . PHE A 1 196 ? -19.484 12.359 13.75 1 94.06 196 PHE A N 1
ATOM 1539 C CA . PHE A 1 196 ? -19.938 11.273 12.891 1 94.06 196 PHE A CA 1
ATOM 1540 C C . PHE A 1 196 ? -21.375 10.883 13.227 1 94.06 196 PHE A C 1
ATOM 1542 O O . PHE A 1 196 ? -21.859 11.172 14.32 1 94.06 196 PHE A O 1
ATOM 1549 N N . LEU A 1 197 ? -21.953 10.242 12.188 1 93.06 197 LEU A N 1
ATOM 1550 C CA . LEU A 1 197 ? -23.297 9.695 12.359 1 93.06 197 LEU A CA 1
ATOM 1551 C C . LEU A 1 197 ? -23.234 8.266 12.883 1 93.06 197 LEU A C 1
ATOM 1553 O O . LEU A 1 197 ? -22.375 7.488 12.477 1 93.06 197 LEU A O 1
ATOM 1557 N N . TYR A 1 198 ? -24.141 8.023 13.797 1 89.19 198 TYR A N 1
ATOM 1558 C CA . TYR A 1 198 ? -24.312 6.68 14.336 1 89.19 198 TYR A CA 1
ATOM 1559 C C . TYR A 1 198 ? -25.766 6.266 14.32 1 89.19 198 TYR A C 1
ATOM 1561 O O . TYR A 1 198 ? -26.656 7.117 14.297 1 89.19 198 TYR A O 1
ATOM 1569 N N . GLU A 1 199 ? -25.969 4.926 14.328 1 87.06 199 GLU A N 1
ATOM 1570 C CA . GLU A 1 199 ? -27.344 4.438 14.398 1 87.06 199 GLU A CA 1
ATOM 1571 C C . GLU A 1 199 ? -28.016 4.852 15.703 1 87.06 199 GLU A C 1
ATOM 1573 O O . GLU A 1 199 ? -29.188 5.234 15.719 1 87.06 199 GLU A O 1
ATOM 1578 N N . ASP A 1 200 ? -27.297 4.652 16.75 1 89.06 200 ASP A N 1
ATOM 1579 C CA . ASP A 1 200 ? -27.781 5.074 18.062 1 89.06 200 ASP A CA 1
ATOM 1580 C C . ASP A 1 200 ? -26.609 5.367 19.016 1 89.06 200 ASP A C 1
ATOM 1582 O O . ASP A 1 200 ? -25.453 5.199 18.641 1 89.06 200 ASP A O 1
ATOM 1586 N N . GLU A 1 201 ? -26.969 5.816 20.172 1 88.69 201 GLU A N 1
ATOM 1587 C CA . GLU A 1 201 ? -25.969 6.234 21.141 1 88.69 201 GLU A CA 1
ATOM 1588 C C . GLU A 1 201 ? -25.141 5.047 21.625 1 88.69 201 GLU A C 1
ATOM 1590 O O . GLU A 1 201 ? -23.969 5.199 21.969 1 88.69 201 GLU A O 1
ATOM 1595 N N . THR A 1 202 ? -25.75 3.936 21.656 1 87.06 202 THR A N 1
ATOM 1596 C CA . THR A 1 202 ? -25.047 2.73 22.062 1 87.06 202 THR A CA 1
ATOM 1597 C C . THR A 1 202 ? -23.922 2.398 21.094 1 87.06 202 THR A C 1
ATOM 1599 O O . THR A 1 202 ? -22.812 2.068 21.516 1 87.06 202 THR A O 1
ATOM 1602 N N . MET A 1 203 ? -24.219 2.582 19.859 1 83.94 203 MET A N 1
ATOM 1603 C CA . MET A 1 203 ? -23.203 2.34 18.844 1 83.94 203 MET A CA 1
ATOM 1604 C C . MET A 1 203 ? -22.094 3.369 18.922 1 83.94 203 MET A C 1
ATOM 1606 O O . MET A 1 203 ? -20.922 3.029 18.766 1 83.94 203 MET A O 1
ATOM 1610 N N . ARG A 1 204 ? -22.453 4.535 19.156 1 85.56 204 ARG A N 1
ATOM 1611 C CA . ARG A 1 204 ? -21.453 5.59 19.312 1 85.56 204 ARG A CA 1
ATOM 1612 C C . ARG A 1 204 ? -20.484 5.27 20.438 1 85.56 204 ARG A C 1
ATOM 1614 O O . ARG A 1 204 ? -19.266 5.336 20.234 1 85.56 204 ARG A O 1
ATOM 1621 N N . GLU A 1 205 ? -20.953 4.879 21.547 1 86.69 205 GLU A N 1
ATOM 1622 C CA . GLU A 1 205 ? -20.125 4.562 22.703 1 86.69 205 GLU A CA 1
ATOM 1623 C C . GLU A 1 205 ? -19.234 3.342 22.438 1 86.69 205 GLU A C 1
ATOM 1625 O O . GLU A 1 205 ? -18.094 3.291 22.875 1 86.69 205 GLU A O 1
ATOM 1630 N N . ARG A 1 206 ? -19.812 2.475 21.766 1 81.12 206 ARG A N 1
ATOM 1631 C CA . ARG A 1 206 ? -19.062 1.273 21.406 1 81.12 206 ARG A CA 1
ATOM 1632 C C . ARG A 1 206 ? -17.891 1.609 20.484 1 81.12 206 ARG A C 1
ATOM 1634 O O . ARG A 1 206 ? -16.781 1.104 20.672 1 81.12 206 ARG A O 1
ATOM 1641 N N . MET A 1 207 ? -18.141 2.412 19.531 1 79.06 207 MET A N 1
ATOM 1642 C CA . MET A 1 207 ? -17.094 2.793 18.594 1 79.06 207 MET A CA 1
ATOM 1643 C C . MET A 1 207 ? -16 3.613 19.281 1 79.06 207 MET A C 1
ATOM 1645 O O . MET A 1 207 ? -14.82 3.439 19 1 79.06 207 MET A O 1
ATOM 1649 N N . LYS A 1 208 ? -16.438 4.473 20.109 1 82.31 208 LYS A N 1
ATOM 1650 C CA . LYS A 1 208 ? -15.484 5.266 20.891 1 82.31 208 LYS A CA 1
ATOM 1651 C C . LYS A 1 208 ? -14.586 4.367 21.734 1 82.31 208 LYS A C 1
ATOM 1653 O O . LYS A 1 208 ? -13.375 4.574 21.797 1 82.31 208 LYS A O 1
ATOM 1658 N N . ALA A 1 209 ? -15.156 3.414 22.344 1 79.19 209 ALA A N 1
ATOM 1659 C CA . ALA A 1 209 ? -14.414 2.482 23.188 1 79.19 209 ALA A CA 1
ATOM 1660 C C . ALA A 1 209 ? -13.414 1.676 22.359 1 79.19 209 ALA A C 1
ATOM 1662 O O . ALA A 1 209 ? -12.297 1.415 22.812 1 79.19 209 ALA A O 1
ATOM 1663 N N . ARG A 1 210 ? -13.859 1.395 21.234 1 71.62 210 ARG A N 1
ATOM 1664 C CA . ARG A 1 210 ? -12.992 0.622 20.359 1 71.62 210 ARG A CA 1
ATOM 1665 C C . ARG A 1 210 ? -11.82 1.464 19.859 1 71.62 210 ARG A C 1
ATOM 1667 O O . ARG A 1 210 ? -10.727 0.942 19.641 1 71.62 210 ARG A O 1
ATOM 1674 N N . PHE A 1 211 ? -12.055 2.629 19.75 1 75.75 211 PHE A N 1
ATOM 1675 C CA . PHE A 1 211 ? -11.047 3.553 19.25 1 75.75 211 PHE A CA 1
ATOM 1676 C C . PHE A 1 211 ? -10 3.84 20.312 1 75.75 211 PHE A C 1
ATOM 1678 O O . PHE A 1 211 ? -8.836 4.09 20 1 75.75 211 PHE A O 1
ATOM 1685 N N . ALA A 1 212 ? -10.648 3.682 21.5 1 74.38 212 ALA A N 1
ATOM 1686 C CA . ALA A 1 212 ? -9.734 3.963 22.609 1 74.38 212 ALA A CA 1
ATOM 1687 C C . ALA A 1 212 ? -8.547 3.004 22.594 1 74.38 212 ALA A C 1
ATOM 1689 O O . ALA A 1 212 ? -8.727 1.786 22.516 1 74.38 212 ALA A O 1
ATOM 1690 N N . GLY A 1 213 ? -7.332 3.43 22.297 1 72.25 213 GLY A N 1
ATOM 1691 C CA . GLY A 1 213 ? -6.156 2.578 22.266 1 72.25 213 GLY A CA 1
ATOM 1692 C C . GLY A 1 213 ? -5.613 2.344 20.875 1 72.25 213 GLY A C 1
ATOM 1693 O O . GLY A 1 213 ? -4.598 1.669 20.703 1 72.25 213 GLY A O 1
ATOM 1694 N N . LYS A 1 214 ? -6.355 2.752 19.938 1 76.31 214 LYS A N 1
ATOM 1695 C CA . LYS A 1 214 ? -5.898 2.535 18.562 1 76.31 214 LYS A CA 1
ATOM 1696 C C . LYS A 1 214 ? -4.938 3.637 18.125 1 76.31 214 LYS A C 1
ATOM 1698 O O . LYS A 1 214 ? -4.09 3.418 17.25 1 76.31 214 LYS A O 1
ATOM 1703 N N . ALA A 1 215 ? -5.152 4.77 18.719 1 81.75 215 ALA A N 1
ATOM 1704 C CA . ALA A 1 215 ? -4.289 5.902 18.391 1 81.75 215 ALA A CA 1
ATOM 1705 C C . ALA A 1 215 ? -3.621 6.465 19.641 1 81.75 215 ALA A C 1
ATOM 1707 O O . ALA A 1 215 ? -4.18 6.387 20.734 1 81.75 215 ALA A O 1
ATOM 1708 N N . VAL A 1 216 ? -2.414 6.898 19.469 1 88.62 216 VAL A N 1
ATOM 1709 C CA . VAL A 1 216 ? -1.726 7.543 20.578 1 88.62 216 VAL A CA 1
ATOM 1710 C C . VAL A 1 216 ? -1.079 8.844 20.109 1 88.62 216 VAL A C 1
ATOM 1712 O O . VAL A 1 216 ? -0.513 8.898 19.016 1 88.62 216 VAL A O 1
ATOM 1715 N N . ALA A 1 217 ? -1.283 9.812 20.906 1 93.31 217 ALA A N 1
ATOM 1716 C CA . ALA A 1 217 ? -0.766 11.133 20.562 1 93.31 217 ALA A CA 1
ATOM 1717 C C . ALA A 1 217 ? 0.674 11.305 21.031 1 93.31 217 ALA A C 1
ATOM 1719 O O . ALA A 1 217 ? 1.127 10.586 21.938 1 93.31 217 ALA A O 1
ATOM 1720 N N . LEU A 1 218 ? 1.307 12.258 20.469 1 95.81 218 LEU A N 1
ATOM 1721 C CA . LEU A 1 218 ? 2.727 12.492 20.703 1 95.81 218 LEU A CA 1
ATOM 1722 C C . LEU A 1 218 ? 2.98 12.875 22.156 1 95.81 218 LEU A C 1
ATOM 1724 O O . LEU A 1 218 ? 3.961 12.438 22.766 1 95.81 218 LEU A O 1
ATOM 1728 N N . ASN A 1 219 ? 2.135 13.664 22.75 1 96.5 219 ASN A N 1
ATOM 1729 C CA . ASN A 1 219 ? 2.326 14.094 24.141 1 96.5 219 ASN A CA 1
ATOM 1730 C C . ASN A 1 219 ? 2.307 12.914 25.094 1 96.5 219 ASN A C 1
ATOM 1732 O O . ASN A 1 219 ? 3.09 12.867 26.047 1 96.5 219 ASN A O 1
ATOM 1736 N N . GLU A 1 220 ? 1.438 12.047 24.859 1 93.69 220 GLU A N 1
ATOM 1737 C CA . GLU A 1 220 ? 1.356 10.844 25.688 1 93.69 220 GLU A CA 1
ATOM 1738 C C . GLU A 1 220 ? 2.619 10 25.547 1 93.69 220 GLU A C 1
ATOM 1740 O O . GLU A 1 220 ? 3.164 9.531 26.547 1 93.69 220 GLU A O 1
ATOM 1745 N N . LEU A 1 221 ? 3.113 9.852 24.406 1 92.62 221 LEU A N 1
ATOM 1746 C CA . LEU A 1 221 ? 4.289 9.031 24.141 1 92.62 221 LEU A CA 1
ATOM 1747 C C . LEU A 1 221 ? 5.539 9.664 24.75 1 92.62 221 LEU A C 1
ATOM 1749 O O . LEU A 1 221 ? 6.414 8.969 25.266 1 92.62 221 LEU A O 1
ATOM 1753 N N . ALA A 1 222 ? 5.559 10.977 24.656 1 94.38 222 ALA A N 1
ATOM 1754 C CA . ALA A 1 222 ? 6.727 11.711 25.141 1 94.38 222 ALA A CA 1
ATOM 1755 C C . ALA A 1 222 ? 6.68 11.883 26.656 1 94.38 222 ALA A C 1
ATOM 1757 O O . ALA A 1 222 ? 7.695 12.188 27.281 1 94.38 222 ALA A O 1
ATOM 1758 N N . GLY A 1 223 ? 5.492 11.766 27.219 1 94.94 223 GLY A N 1
ATOM 1759 C CA . GLY A 1 223 ? 5.316 12.023 28.641 1 94.94 223 GLY A CA 1
ATOM 1760 C C . GLY A 1 223 ? 5.391 13.492 29 1 94.94 223 GLY A C 1
ATOM 1761 O O . GLY A 1 223 ? 5.66 13.844 30.156 1 94.94 223 GLY A O 1
ATOM 1762 N N . ARG A 1 224 ? 5.266 14.352 27.984 1 96.38 224 ARG A N 1
ATOM 1763 C CA . ARG A 1 224 ? 5.316 15.797 28.141 1 96.38 224 ARG A CA 1
ATOM 1764 C C . ARG A 1 224 ? 4.613 16.5 26.984 1 96.38 224 ARG A C 1
ATOM 1766 O O . ARG A 1 224 ? 4.332 15.875 25.953 1 96.38 224 ARG A O 1
ATOM 1773 N N . SER A 1 225 ? 4.402 17.734 27.219 1 96.06 225 SER A N 1
ATOM 1774 C CA . SER A 1 225 ? 3.877 18.547 26.125 1 96.06 225 SER A CA 1
ATOM 1775 C C . SER A 1 225 ? 4.984 18.938 25.156 1 96.06 225 SER A C 1
ATOM 1777 O O . SER A 1 225 ? 6.031 19.438 25.578 1 96.06 225 SER A O 1
ATOM 1779 N N . VAL A 1 226 ? 4.785 18.641 23.922 1 96.19 226 VAL A N 1
ATOM 1780 C CA . VAL A 1 226 ? 5.738 19.047 22.875 1 96.19 226 VAL A CA 1
ATOM 1781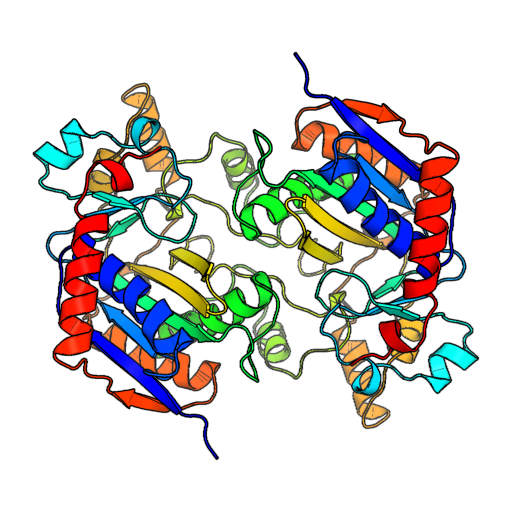 C C . VAL A 1 226 ? 5.141 20.156 22.031 1 96.19 226 VAL A C 1
ATOM 1783 O O . VAL A 1 226 ? 3.939 20.172 21.75 1 96.19 226 VAL A O 1
ATOM 1786 N N . SER A 1 227 ? 5.977 21.078 21.625 1 96.25 227 SER A N 1
ATOM 1787 C CA . SER A 1 227 ? 5.508 22.172 20.781 1 96.25 227 SER A CA 1
ATOM 1788 C C . SER A 1 227 ? 5.523 21.766 19.312 1 96.25 227 SER A C 1
ATOM 1790 O O . SER A 1 227 ? 6.258 20.859 18.922 1 96.25 227 SER A O 1
ATOM 1792 N N . PHE A 1 228 ? 4.762 22.531 18.578 1 96.44 228 PHE A N 1
ATOM 1793 C CA . PHE A 1 228 ? 4.754 22.359 17.125 1 96.44 228 PHE A CA 1
ATOM 1794 C C . PHE A 1 228 ? 6.16 22.5 16.562 1 96.44 228 PHE A C 1
ATOM 1796 O O . PHE A 1 228 ? 6.59 21.672 15.75 1 96.44 228 PHE A O 1
ATOM 1803 N N . GLU A 1 229 ? 6.852 23.469 17 1 97.19 229 GLU A N 1
ATOM 1804 C CA . GLU A 1 229 ? 8.172 23.766 16.469 1 97.19 229 GLU A CA 1
ATOM 1805 C C . GLU A 1 229 ? 9.172 22.656 16.797 1 97.19 229 GLU A C 1
ATOM 1807 O O . GLU A 1 229 ? 10.008 22.297 15.969 1 97.19 229 GLU A O 1
ATOM 1812 N N . GLU A 1 230 ? 9.078 22.188 17.984 1 97.69 230 GLU A N 1
ATOM 1813 C CA . GLU A 1 230 ? 9.945 21.078 18.391 1 97.69 230 GLU A CA 1
ATOM 1814 C C . GLU A 1 230 ? 9.719 19.859 17.5 1 97.69 230 GLU A C 1
ATOM 1816 O O . GLU A 1 230 ? 10.68 19.234 17.031 1 97.69 230 GLU A O 1
ATOM 1821 N N . VAL A 1 231 ? 8.492 19.562 17.266 1 98.19 231 VAL A N 1
ATOM 1822 C CA . VAL A 1 231 ? 8.133 18.406 16.438 1 98.19 231 VAL A CA 1
ATOM 1823 C C . VAL A 1 231 ? 8.562 18.656 14.992 1 98.19 231 VAL A C 1
ATOM 1825 O O . VAL A 1 231 ? 9.156 17.766 14.359 1 98.19 231 VAL A O 1
ATOM 1828 N N . ARG A 1 232 ? 8.273 19.828 14.531 1 98 232 ARG A N 1
ATOM 1829 C CA . ARG A 1 232 ? 8.641 20.188 13.164 1 98 232 ARG A CA 1
ATOM 1830 C C . ARG A 1 232 ? 10.133 20 12.93 1 98 232 ARG A C 1
ATOM 1832 O O . ARG A 1 232 ? 10.531 19.375 11.938 1 98 232 ARG A O 1
ATOM 1839 N N . LEU A 1 233 ? 10.945 20.5 13.773 1 98.25 233 LEU A N 1
ATOM 1840 C CA . LEU A 1 233 ? 12.391 20.406 13.625 1 98.25 233 LEU A CA 1
ATOM 1841 C C . LEU A 1 233 ? 12.852 18.953 13.641 1 98.25 233 LEU A C 1
ATOM 1843 O O . LEU A 1 233 ? 13.703 18.562 12.836 1 98.25 233 LEU A O 1
ATOM 1847 N N . ALA A 1 234 ? 12.305 18.188 14.555 1 98.38 234 ALA A N 1
ATOM 1848 C CA . ALA A 1 234 ? 12.641 16.766 14.633 1 98.38 234 ALA A CA 1
ATOM 1849 C C . ALA A 1 234 ? 12.266 16.047 13.344 1 98.38 234 ALA A C 1
ATOM 1851 O O . ALA A 1 234 ? 13.016 15.195 12.867 1 98.38 234 ALA A O 1
ATOM 1852 N N . PHE A 1 235 ? 11.125 16.406 12.812 1 98.38 235 PHE A N 1
ATOM 1853 C CA . PHE A 1 235 ? 10.633 15.703 11.625 1 98.38 235 PHE A CA 1
ATOM 1854 C C . PHE A 1 235 ? 11.398 16.156 10.391 1 98.38 235 PHE A C 1
ATOM 1856 O O . PHE A 1 235 ? 11.617 15.359 9.469 1 98.38 235 PHE A O 1
ATOM 1863 N N . VAL A 1 236 ? 11.82 17.422 10.336 1 98.38 236 VAL A N 1
ATOM 1864 C CA . VAL A 1 236 ? 12.711 17.844 9.258 1 98.38 236 VAL A CA 1
ATOM 1865 C C . VAL A 1 236 ? 13.977 17 9.266 1 98.38 236 VAL A C 1
ATOM 1867 O O . VAL A 1 236 ? 14.383 16.469 8.227 1 98.38 236 VAL A O 1
ATOM 1870 N N . LYS A 1 237 ? 14.547 16.844 10.414 1 98.25 237 LYS A N 1
ATOM 1871 C CA . LYS A 1 237 ? 15.75 16.031 10.547 1 98.25 237 LYS A CA 1
ATOM 1872 C C . LYS A 1 237 ? 15.469 14.578 10.188 1 98.25 237 LYS A C 1
ATOM 1874 O O . LYS A 1 237 ? 16.312 13.906 9.586 1 98.25 237 LYS A O 1
ATOM 1879 N N . GLY A 1 238 ? 14.336 14.133 10.617 1 98 238 GLY A N 1
ATOM 1880 C CA . GLY A 1 238 ? 13.938 12.781 10.266 1 98 238 GLY A CA 1
ATOM 1881 C C . GLY A 1 238 ? 13.891 12.539 8.773 1 98 238 GLY A C 1
ATOM 1882 O O . GLY A 1 238 ? 14.414 11.531 8.281 1 98 238 GLY A O 1
ATOM 1883 N N . PHE A 1 239 ? 13.297 13.453 8.062 1 97.44 239 PHE A N 1
ATOM 1884 C CA . PHE A 1 239 ? 13.211 13.328 6.613 1 97.44 239 PHE A CA 1
ATOM 1885 C C . PHE A 1 239 ? 14.586 13.469 5.973 1 97.44 239 PHE A C 1
ATOM 1887 O O . PHE A 1 239 ? 14.891 12.789 4.992 1 97.44 239 PHE A O 1
ATOM 1894 N N . GLU A 1 240 ? 15.414 14.336 6.508 1 97.56 240 GLU A N 1
ATOM 1895 C CA . GLU A 1 240 ? 16.781 14.453 6.004 1 97.56 240 GLU A CA 1
ATOM 1896 C C . GLU A 1 240 ? 17.531 13.133 6.133 1 97.56 240 GLU A C 1
ATOM 1898 O O . GLU A 1 240 ? 18.203 12.703 5.195 1 97.56 240 GLU A O 1
ATOM 1903 N N . ASP A 1 241 ? 17.406 12.516 7.266 1 95.62 241 ASP A N 1
ATOM 1904 C CA . ASP A 1 241 ? 18.078 11.25 7.523 1 95.62 241 ASP A CA 1
ATOM 1905 C C . ASP A 1 241 ? 17.531 10.141 6.617 1 95.62 241 ASP A C 1
ATOM 1907 O O . ASP A 1 241 ? 18.312 9.367 6.047 1 95.62 241 ASP A O 1
ATOM 1911 N N . ALA A 1 242 ? 16.25 10.109 6.52 1 93 242 ALA A N 1
ATOM 1912 C CA . ALA A 1 242 ? 15.609 9.023 5.777 1 93 242 ALA A CA 1
ATOM 1913 C C . ALA A 1 242 ? 15.898 9.141 4.281 1 93 242 ALA A C 1
ATOM 1915 O O . ALA A 1 242 ? 16.125 8.133 3.607 1 93 242 ALA A O 1
ATOM 1916 N N . LEU A 1 243 ? 15.898 10.336 3.787 1 93.31 243 LEU A N 1
ATOM 1917 C CA . LEU A 1 243 ? 15.992 10.539 2.346 1 93.31 243 LEU A CA 1
ATOM 1918 C C . LEU A 1 243 ? 17.406 10.898 1.934 1 93.31 243 LEU A C 1
ATOM 1920 O O . LEU A 1 243 ? 17.719 10.969 0.741 1 93.31 243 LEU A O 1
ATOM 1924 N N . GLN A 1 244 ? 18.234 11.125 2.906 1 92.81 244 GLN A N 1
ATOM 1925 C CA . GLN A 1 244 ? 19.641 11.469 2.664 1 92.81 244 GLN A CA 1
ATOM 1926 C C . GLN A 1 244 ? 19.75 12.711 1.785 1 92.81 244 GLN A C 1
ATOM 1928 O O . GLN A 1 244 ? 20.438 12.695 0.765 1 92.81 244 GLN A O 1
ATOM 1933 N N . LEU A 1 245 ? 19.141 13.781 2.244 1 95 245 LEU A N 1
ATOM 1934 C CA . LEU A 1 245 ? 19.141 15.062 1.547 1 95 245 LEU A CA 1
ATOM 1935 C C . LEU A 1 245 ? 19.031 16.219 2.533 1 95 245 LEU A C 1
ATOM 1937 O O . LEU A 1 245 ? 18.906 16 3.74 1 95 245 LEU A O 1
ATOM 1941 N N . THR A 1 246 ? 19.141 17.438 1.975 1 96.19 246 THR A N 1
ATOM 1942 C CA . THR A 1 246 ? 18.922 18.641 2.773 1 96.19 246 THR A CA 1
ATOM 1943 C C . THR A 1 246 ? 17.75 19.453 2.223 1 96.19 246 THR A C 1
ATOM 1945 O O . THR A 1 246 ? 17.297 19.203 1.101 1 96.19 246 THR A O 1
ATOM 1948 N N . PHE A 1 247 ? 17.297 20.375 3.094 1 97.38 247 PHE A N 1
ATOM 1949 C CA . PHE A 1 247 ? 16.141 21.172 2.695 1 97.38 247 PHE A CA 1
ATOM 1950 C C . PHE A 1 247 ? 16.5 22.656 2.629 1 97.38 247 PHE A C 1
ATOM 1952 O O . PHE A 1 247 ? 17.25 23.156 3.475 1 97.38 247 PHE A O 1
ATOM 1959 N N . ARG A 1 248 ? 16.031 23.297 1.657 1 96.81 248 ARG A N 1
ATOM 1960 C CA . ARG A 1 248 ? 16.031 24.75 1.601 1 96.81 248 ARG A CA 1
ATOM 1961 C C . ARG A 1 248 ? 14.625 25.312 1.685 1 96.81 248 ARG A C 1
ATOM 1963 O O . ARG A 1 248 ? 13.672 24.672 1.228 1 96.81 248 ARG A O 1
ATOM 1970 N N . PRO A 1 249 ? 14.461 26.469 2.188 1 97.31 249 PRO A N 1
ATOM 1971 C CA . PRO A 1 249 ? 13.117 27.031 2.369 1 97.31 249 PRO A CA 1
ATOM 1972 C C . PRO A 1 249 ? 12.43 27.359 1.045 1 97.31 249 PRO A C 1
ATOM 1974 O O . PRO A 1 249 ? 13.086 27.797 0.099 1 97.31 249 PRO A O 1
ATOM 1977 N N . LEU A 1 250 ? 11.141 27.156 1.033 1 98.06 250 LEU A N 1
ATOM 1978 C CA . LEU A 1 250 ? 10.289 27.531 -0.086 1 98.06 250 LEU A CA 1
ATOM 1979 C C . LEU A 1 250 ? 9.406 28.719 0.289 1 98.06 250 LEU A C 1
ATOM 1981 O O . LEU A 1 250 ? 8.852 28.766 1.391 1 98.06 250 LEU A O 1
ATOM 1985 N N . GLU A 1 251 ? 9.328 29.688 -0.605 1 96.94 251 GLU A N 1
ATOM 1986 C CA . GLU A 1 251 ? 8.359 30.781 -0.524 1 96.94 251 GLU A CA 1
ATOM 1987 C C . GLU A 1 251 ? 7.578 30.922 -1.826 1 96.94 251 GLU A C 1
ATOM 1989 O O . GLU A 1 251 ? 8.156 30.875 -2.914 1 96.94 251 GLU A O 1
ATOM 1994 N N . PHE A 1 252 ? 6.332 31.109 -1.688 1 97.56 252 PHE A N 1
ATOM 1995 C CA . PHE A 1 252 ? 5.5 31.281 -2.875 1 97.56 252 PHE A CA 1
ATOM 1996 C C . PHE A 1 252 ? 5.578 32.719 -3.385 1 97.56 252 PHE A C 1
ATOM 1998 O O . PHE A 1 252 ? 5.609 33.656 -2.594 1 97.56 252 PHE A O 1
ATOM 2005 N N . ASN A 1 253 ? 5.551 32.844 -4.664 1 97.31 253 ASN A N 1
ATOM 2006 C CA . ASN A 1 253 ? 5.402 34.188 -5.238 1 97.31 253 ASN A CA 1
ATOM 2007 C C . ASN A 1 253 ? 3.934 34.562 -5.402 1 97.31 253 ASN A C 1
ATOM 2009 O O . ASN A 1 253 ? 3.045 33.75 -5.07 1 97.31 253 ASN A O 1
ATOM 2013 N N . SER A 1 254 ? 3.727 35.75 -5.883 1 97.69 254 SER A N 1
ATOM 2014 C CA . SER A 1 254 ? 2.369 36.281 -5.961 1 97.69 254 SER A CA 1
ATOM 2015 C C . SER A 1 254 ? 1.514 35.469 -6.93 1 97.69 254 SER A C 1
ATOM 2017 O O . SER A 1 254 ? 0.331 35.25 -6.672 1 97.69 254 SER A O 1
ATOM 2019 N N . THR A 1 255 ? 2.053 35.094 -7.992 1 98.06 255 THR A N 1
ATOM 2020 C CA . THR A 1 255 ? 1.332 34.281 -8.984 1 98.06 255 THR A CA 1
ATOM 2021 C C . THR A 1 255 ? 0.933 32.938 -8.414 1 98.06 255 THR A C 1
ATOM 2023 O O . THR A 1 255 ? -0.191 32.469 -8.617 1 98.06 255 THR A O 1
ATOM 2026 N N . GLN A 1 256 ? 1.834 32.344 -7.691 1 98.12 256 GLN A N 1
ATOM 2027 C CA . GLN A 1 256 ? 1.562 31.047 -7.051 1 98.12 256 GLN A CA 1
ATOM 2028 C C . GLN A 1 256 ? 0.462 31.172 -6.004 1 98.12 256 GLN A C 1
ATOM 2030 O O . GLN A 1 256 ? -0.43 30.328 -5.922 1 98.12 256 GLN A O 1
ATOM 2035 N N . TRP A 1 257 ? 0.477 32.219 -5.281 1 98.06 257 TRP A N 1
ATOM 2036 C CA . TRP A 1 257 ? -0.555 32.438 -4.273 1 98.06 257 TRP A CA 1
ATOM 2037 C C . TRP A 1 257 ? -1.921 32.625 -4.922 1 98.06 257 TRP A C 1
ATOM 2039 O O . TRP A 1 257 ? -2.938 32.156 -4.387 1 98.06 257 TRP A O 1
ATOM 2049 N N . GLN A 1 258 ? -1.95 33.312 -6.039 1 98.44 258 GLN A N 1
ATOM 2050 C CA . GLN A 1 258 ? -3.209 33.469 -6.754 1 98.44 258 GLN A CA 1
ATOM 2051 C C . GLN A 1 258 ? -3.787 32.156 -7.195 1 98.44 258 GLN A C 1
ATOM 2053 O O . GLN A 1 258 ? -4.996 31.922 -7.109 1 98.44 258 GLN A O 1
ATOM 2058 N N . GLU A 1 259 ? -2.945 31.312 -7.672 1 98.5 259 GLU A N 1
ATOM 2059 C CA . GLU A 1 259 ? -3.393 29.984 -8.07 1 98.5 259 GLU A CA 1
ATOM 2060 C C . GLU A 1 259 ? -3.92 29.203 -6.875 1 98.5 259 GLU A C 1
ATOM 2062 O O . GLU A 1 259 ? -4.934 28.5 -6.98 1 98.5 259 GLU A O 1
ATOM 2067 N N . ILE A 1 260 ? -3.242 29.328 -5.773 1 98.56 260 ILE A N 1
ATOM 2068 C CA . ILE A 1 260 ? -3.646 28.656 -4.543 1 98.56 260 ILE A CA 1
ATOM 2069 C C . ILE A 1 260 ? -5.027 29.141 -4.117 1 98.56 260 ILE A C 1
ATOM 2071 O O . ILE A 1 260 ? -5.902 28.344 -3.781 1 98.56 260 ILE A O 1
ATOM 2075 N N . GLU A 1 261 ? -5.227 30.391 -4.191 1 98.31 261 GLU A N 1
ATOM 2076 C CA . GLU A 1 261 ? -6.504 30.984 -3.789 1 98.31 261 GLU A CA 1
ATOM 2077 C C . GLU A 1 261 ? -7.637 30.516 -4.699 1 98.31 261 GLU A C 1
ATOM 2079 O O . GLU A 1 261 ? -8.758 30.281 -4.238 1 98.31 261 GLU A O 1
ATOM 2084 N N . ARG A 1 262 ? -7.344 30.406 -5.93 1 98.25 262 ARG A N 1
ATOM 2085 C CA . ARG A 1 262 ? -8.336 29.891 -6.867 1 98.25 262 ARG A CA 1
ATOM 2086 C C . ARG A 1 262 ? -8.695 28.438 -6.543 1 98.25 262 ARG A C 1
ATOM 2088 O O . ARG A 1 262 ? -9.875 28.078 -6.562 1 98.25 262 ARG A O 1
ATOM 2095 N N . LEU A 1 263 ? -7.73 27.688 -6.234 1 98.38 263 LEU A N 1
ATOM 2096 C CA . LEU A 1 263 ? -7.961 26.281 -5.883 1 98.38 263 LEU A CA 1
ATOM 2097 C C . LEU A 1 263 ? -8.75 26.172 -4.582 1 98.38 263 LEU A C 1
ATOM 2099 O O . LEU A 1 263 ? -9.531 25.234 -4.406 1 98.38 263 LEU A O 1
ATOM 2103 N N . ALA A 1 264 ? -8.5 27.156 -3.686 1 98.56 264 ALA A N 1
ATOM 2104 C CA . ALA A 1 264 ? -9.156 27.125 -2.383 1 98.56 264 ALA A CA 1
ATOM 2105 C C . ALA A 1 264 ? -10.672 27.203 -2.533 1 98.56 264 ALA A C 1
ATOM 2107 O O . ALA A 1 264 ? -11.414 26.703 -1.682 1 98.56 264 ALA A O 1
ATOM 2108 N N . GLU A 1 265 ? -11.125 27.781 -3.602 1 98.44 265 GLU A N 1
ATOM 2109 C CA . GLU A 1 265 ? -12.562 27.891 -3.852 1 98.44 265 GLU A CA 1
ATOM 2110 C C . GLU A 1 265 ? -13.188 26.5 -4.008 1 98.44 265 GLU A C 1
ATOM 2112 O O . GLU A 1 265 ? -14.289 26.25 -3.504 1 98.44 265 GLU A O 1
ATOM 2117 N N . LYS A 1 266 ? -12.508 25.641 -4.719 1 98.06 266 LYS A N 1
ATOM 2118 C CA . LYS A 1 266 ? -12.945 24.266 -4.84 1 98.06 266 LYS A CA 1
ATOM 2119 C C . LYS A 1 266 ? -13.117 23.609 -3.469 1 98.06 266 LYS A C 1
ATOM 2121 O O . LYS A 1 266 ? -14.148 23 -3.191 1 98.06 266 LYS A O 1
ATOM 2126 N N . TYR A 1 267 ? -12.195 23.859 -2.602 1 98.62 267 TYR A N 1
ATOM 2127 C CA . TYR A 1 267 ? -12.156 23.172 -1.314 1 98.62 267 TYR A CA 1
ATOM 2128 C C . TYR A 1 267 ? -13.086 23.844 -0.309 1 98.62 267 TYR A C 1
ATOM 2130 O O . TYR A 1 267 ? -13.375 23.281 0.751 1 98.62 267 TYR A O 1
ATOM 2138 N N . ARG A 1 268 ? -13.539 25.031 -0.598 1 98.12 268 ARG A N 1
ATOM 2139 C CA . ARG A 1 268 ? -14.539 25.703 0.23 1 98.12 268 ARG A CA 1
ATOM 2140 C C . ARG A 1 268 ? -15.953 25.328 -0.202 1 98.12 268 ARG A C 1
ATOM 2142 O O . ARG A 1 268 ? -16.922 25.609 0.516 1 98.12 268 ARG A O 1
ATOM 2149 N N . SER A 1 269 ? -16.078 24.625 -1.318 1 97.75 269 SER A N 1
ATOM 2150 C CA . SER A 1 269 ? -17.391 24.406 -1.924 1 97.75 269 SER A CA 1
ATOM 2151 C C . SER A 1 269 ? -18.078 23.188 -1.336 1 97.75 269 SER A C 1
ATOM 2153 O O . SER A 1 269 ? -17.422 22.172 -1.081 1 97.75 269 SER A O 1
ATOM 2155 N N . GLU A 1 270 ? -19.359 23.234 -1.251 1 96.44 270 GLU A N 1
ATOM 2156 C CA . GLU A 1 270 ? -20.172 22.109 -0.812 1 96.44 270 GLU A CA 1
ATOM 2157 C C . GLU A 1 270 ? -20.203 21.016 -1.865 1 96.44 270 GLU A C 1
ATOM 2159 O O . GLU A 1 270 ? -20.219 19.828 -1.529 1 96.44 270 GLU A O 1
ATOM 2164 N N . GLU A 1 271 ? -20.219 21.469 -3.072 1 97.06 271 GLU A N 1
ATOM 2165 C CA . GLU A 1 271 ? -20.266 20.516 -4.176 1 97.06 271 GLU A CA 1
ATOM 2166 C C . GLU A 1 271 ? -19.094 19.531 -4.102 1 97.06 271 GLU A C 1
ATOM 2168 O O . GLU A 1 271 ? -19.281 18.328 -4.324 1 97.06 271 GLU A O 1
ATOM 2173 N N . TRP A 1 272 ? -17.953 20.016 -3.775 1 97.88 272 TRP A N 1
ATOM 2174 C CA . TRP A 1 272 ? -16.766 19.172 -3.668 1 97.88 272 TRP A CA 1
ATOM 2175 C C . TRP A 1 272 ? -16.781 18.375 -2.371 1 97.88 272 TRP A C 1
ATOM 2177 O O . TRP A 1 272 ? -16.609 17.156 -2.385 1 97.88 272 TRP A O 1
ATOM 2187 N N . ASN A 1 273 ? -17.047 19.031 -1.285 1 98.19 273 ASN A N 1
ATOM 2188 C CA . ASN A 1 273 ? -16.859 18.438 0.041 1 98.19 273 ASN A CA 1
ATOM 2189 C C . ASN A 1 273 ? -17.938 17.422 0.358 1 98.19 273 ASN A C 1
ATOM 2191 O O . ASN A 1 273 ? -17.719 16.484 1.138 1 98.19 273 ASN A O 1
ATOM 2195 N N . TRP A 1 274 ? -19.141 17.562 -0.251 1 97.38 274 TRP A N 1
ATOM 2196 C CA . TRP A 1 274 ? -20.25 16.656 0.011 1 97.38 274 TRP A CA 1
ATOM 2197 C C . TRP A 1 274 ? -20.609 15.859 -1.241 1 97.38 274 TRP A C 1
ATOM 2199 O O . TRP A 1 274 ? -21.766 15.438 -1.404 1 97.38 274 TRP A O 1
ATOM 2209 N N . LYS A 1 275 ? -19.672 15.719 -2.191 1 94.62 275 LYS A N 1
ATOM 2210 C CA . LYS A 1 275 ? -19.938 15.094 -3.484 1 94.62 275 LYS A CA 1
ATOM 2211 C C . LYS A 1 275 ? -20.297 13.625 -3.32 1 94.62 275 LYS A C 1
ATOM 2213 O O . LYS A 1 275 ? -20.844 13 -4.234 1 94.62 275 LYS A O 1
ATOM 2218 N N . ARG A 1 276 ? -19.969 13.062 -2.271 1 87 276 ARG A N 1
ATOM 2219 C CA . ARG A 1 276 ? -20.312 11.68 -1.978 1 87 276 ARG A CA 1
ATOM 2220 C C . ARG A 1 276 ? -20.922 11.547 -0.582 1 87 276 ARG A C 1
ATOM 2222 O O . ARG A 1 276 ? -20.594 12.328 0.315 1 87 276 ARG A O 1
ATOM 2229 N N . MET B 1 1 ? -28.844 -10.742 -4.074 1 44.97 1 MET B N 1
ATOM 2230 C CA . MET B 1 1 ? -28.234 -11.641 -5.051 1 44.97 1 MET B CA 1
ATOM 2231 C C . MET B 1 1 ? -26.75 -11.844 -4.77 1 44.97 1 MET B C 1
ATOM 2233 O O . MET B 1 1 ? -26.031 -10.883 -4.516 1 44.97 1 MET B O 1
ATOM 2237 N N . ILE B 1 2 ? -26.359 -13.086 -4.492 1 60.12 2 ILE B N 1
ATOM 2238 C CA . ILE B 1 2 ? -24.969 -13.352 -4.129 1 60.12 2 ILE B CA 1
ATOM 2239 C C . ILE B 1 2 ? -24.047 -12.953 -5.281 1 60.12 2 ILE B C 1
ATOM 2241 O O . ILE B 1 2 ? -24.281 -13.336 -6.434 1 60.12 2 ILE B O 1
ATOM 2245 N N . ARG B 1 3 ? -23.125 -12.102 -5.148 1 83.75 3 ARG B N 1
ATOM 2246 C CA . ARG B 1 3 ? -22.156 -11.719 -6.164 1 83.75 3 ARG B CA 1
ATOM 2247 C C . ARG B 1 3 ? -21.344 -12.93 -6.633 1 83.75 3 ARG B C 1
ATOM 2249 O O . ARG B 1 3 ? -21.031 -13.812 -5.84 1 83.75 3 ARG B O 1
ATOM 2256 N N . GLU B 1 4 ? -21.25 -13.055 -7.938 1 92.94 4 GLU B N 1
ATOM 2257 C CA . GLU B 1 4 ? -20.547 -14.195 -8.516 1 92.94 4 GLU B CA 1
ATOM 2258 C C . GLU B 1 4 ? -19.344 -13.734 -9.336 1 92.94 4 GLU B C 1
ATOM 2260 O O . GLU B 1 4 ? -19.469 -12.828 -10.164 1 92.94 4 GLU B O 1
ATOM 2265 N N . TRP B 1 5 ? -18.156 -14.328 -9.039 1 96.56 5 TRP B N 1
ATOM 2266 C CA . TRP B 1 5 ? -16.922 -14.156 -9.82 1 96.56 5 TRP B CA 1
ATOM 2267 C C . TRP B 1 5 ? -16.547 -15.445 -10.539 1 96.56 5 TRP B C 1
ATOM 2269 O O . TRP B 1 5 ? -17.297 -16.422 -10.492 1 96.56 5 TRP B O 1
ATOM 2279 N N . GLN B 1 6 ? -15.539 -15.383 -11.266 1 98.38 6 GLN B N 1
ATOM 2280 C CA . GLN B 1 6 ? -15.094 -16.578 -11.969 1 98.38 6 GLN B CA 1
ATOM 2281 C C . GLN B 1 6 ? -13.766 -17.094 -11.406 1 98.38 6 GLN B C 1
ATOM 2283 O O . GLN B 1 6 ? -13 -16.312 -10.82 1 98.38 6 GLN B O 1
ATOM 2288 N N . VAL B 1 7 ? -13.578 -18.406 -11.531 1 98.5 7 VAL B N 1
ATOM 2289 C CA . VAL B 1 7 ? -12.32 -19.031 -11.133 1 98.5 7 VAL B CA 1
ATOM 2290 C C . VAL B 1 7 ? -11.711 -19.781 -12.312 1 98.5 7 VAL B C 1
ATOM 2292 O O . VAL B 1 7 ? -12.43 -20.406 -13.094 1 98.5 7 VAL B O 1
ATOM 2295 N N . LEU B 1 8 ? -10.469 -19.594 -12.492 1 98.31 8 LEU B N 1
ATOM 2296 C CA . LEU B 1 8 ? -9.695 -20.25 -13.539 1 98.31 8 LEU B CA 1
ATOM 2297 C C . LEU B 1 8 ? -8.516 -21.016 -12.953 1 98.31 8 LEU B C 1
ATOM 2299 O O . LEU B 1 8 ? -7.758 -20.469 -12.141 1 98.31 8 LEU B O 1
ATOM 2303 N N . THR B 1 9 ? -8.422 -22.234 -13.234 1 96.69 9 THR B N 1
ATOM 2304 C CA . THR B 1 9 ? -7.223 -23 -12.922 1 96.69 9 THR B CA 1
ATOM 2305 C C . THR B 1 9 ? -6.555 -23.484 -14.203 1 96.69 9 THR B C 1
ATOM 2307 O O . THR B 1 9 ? -7.184 -24.172 -15.023 1 96.69 9 THR B O 1
ATOM 2310 N N . THR B 1 10 ? -5.402 -23.094 -14.383 1 93.94 10 THR B N 1
ATOM 2311 C CA . THR B 1 10 ? -4.68 -23.547 -15.57 1 93.94 10 THR B CA 1
ATOM 2312 C C . THR B 1 10 ? -3.645 -24.609 -15.195 1 93.94 10 THR B C 1
ATOM 2314 O O . THR B 1 10 ? -3.244 -24.719 -14.031 1 93.94 10 THR B O 1
ATOM 2317 N N . GLU B 1 11 ? -3.268 -25.391 -16.141 1 90.5 11 GLU B N 1
ATOM 2318 C CA . GLU B 1 11 ? -2.176 -26.344 -15.969 1 90.5 11 GLU B CA 1
ATOM 2319 C C . GLU B 1 11 ? -0.848 -25.625 -15.75 1 90.5 11 GLU B C 1
ATOM 2321 O O . GLU B 1 11 ? -0.789 -24.391 -15.781 1 90.5 11 GLU B O 1
ATOM 2326 N N . ARG B 1 12 ? 0.142 -26.406 -15.414 1 97.12 12 ARG B N 1
ATOM 2327 C CA . ARG B 1 12 ? 1.482 -25.828 -15.344 1 97.12 12 ARG B CA 1
ATOM 2328 C C . ARG B 1 12 ? 1.906 -25.281 -16.703 1 97.12 12 ARG B C 1
ATOM 2330 O O . ARG B 1 12 ? 1.767 -25.938 -17.719 1 97.12 12 ARG B O 1
ATOM 2337 N N . MET B 1 13 ? 2.326 -24.078 -16.656 1 97.62 13 MET B N 1
ATOM 2338 C CA . MET B 1 13 ? 2.688 -23.406 -17.891 1 97.62 13 MET B CA 1
ATOM 2339 C C . MET B 1 13 ? 4.02 -22.672 -17.75 1 97.62 13 MET B C 1
ATOM 2341 O O . MET B 1 13 ? 4.477 -22.422 -16.641 1 97.62 13 MET B O 1
ATOM 2345 N N . GLU B 1 14 ? 4.57 -22.391 -18.922 1 98.25 14 GLU B N 1
ATOM 2346 C CA . GLU B 1 14 ? 5.809 -21.625 -18.938 1 98.25 14 GLU B CA 1
ATOM 2347 C C . GLU B 1 14 ? 5.578 -20.203 -18.422 1 98.25 14 GLU B C 1
ATOM 2349 O O . GLU B 1 14 ? 4.461 -19.688 -18.5 1 98.25 14 GLU B O 1
ATOM 2354 N N . PRO B 1 15 ? 6.609 -19.531 -17.953 1 98.69 15 PRO B N 1
ATOM 2355 C CA . PRO B 1 15 ? 6.488 -18.203 -17.359 1 98.69 15 PRO B CA 1
ATOM 2356 C C . PRO B 1 15 ? 5.824 -17.188 -18.297 1 98.69 15 PRO B C 1
ATOM 2358 O O . PRO B 1 15 ? 4.938 -16.438 -17.875 1 98.69 15 PRO B O 1
ATOM 2361 N N . ALA B 1 16 ? 6.176 -17.25 -19.547 1 98.69 16 ALA B N 1
ATOM 2362 C CA . ALA B 1 16 ? 5.656 -16.281 -20.516 1 98.69 16 ALA B CA 1
ATOM 2363 C C . ALA B 1 16 ? 4.145 -16.422 -20.672 1 98.69 16 ALA B C 1
ATOM 2365 O O . ALA B 1 16 ? 3.418 -15.422 -20.688 1 98.69 16 ALA B O 1
ATOM 2366 N N . LEU B 1 17 ? 3.695 -17.578 -20.766 1 98.69 17 LEU B N 1
ATOM 2367 C CA . LEU B 1 17 ? 2.268 -17.828 -20.938 1 98.69 17 LEU B CA 1
ATOM 2368 C C . LEU B 1 17 ? 1.491 -17.453 -19.688 1 98.69 17 LEU B C 1
ATOM 2370 O O . LEU B 1 17 ? 0.39 -16.891 -19.766 1 98.69 17 LEU B O 1
ATOM 2374 N N . ASN B 1 18 ? 2.016 -17.75 -18.531 1 98.75 18 ASN B N 1
ATOM 2375 C CA . ASN B 1 18 ? 1.378 -17.359 -17.281 1 98.75 18 ASN B CA 1
ATOM 2376 C C . ASN B 1 18 ? 1.175 -15.844 -17.203 1 98.75 18 ASN B C 1
ATOM 2378 O O . ASN B 1 18 ? 0.085 -15.375 -16.875 1 98.75 18 ASN B O 1
ATOM 2382 N N . MET B 1 19 ? 2.199 -15.102 -17.516 1 98.69 19 MET B N 1
ATOM 2383 C CA . MET B 1 19 ? 2.09 -13.641 -17.484 1 98.69 19 MET B CA 1
ATOM 2384 C C . MET B 1 19 ? 1.133 -13.141 -18.562 1 98.69 19 MET B C 1
ATOM 2386 O O . MET B 1 19 ? 0.388 -12.188 -18.344 1 98.69 19 MET B O 1
ATOM 2390 N N . ALA B 1 20 ? 1.19 -13.812 -19.719 1 98.81 20 ALA B N 1
ATOM 2391 C CA . ALA B 1 20 ? 0.304 -13.438 -20.828 1 98.81 20 ALA B CA 1
ATOM 2392 C C . ALA B 1 20 ? -1.16 -13.602 -20.422 1 98.81 20 ALA B C 1
ATOM 2394 O O . ALA B 1 20 ? -1.993 -12.742 -20.734 1 98.81 20 ALA B O 1
ATOM 2395 N N . ILE B 1 21 ? -1.456 -14.656 -19.75 1 98.75 21 ILE B N 1
ATOM 2396 C CA . ILE B 1 21 ? -2.83 -14.906 -19.328 1 98.75 21 ILE B CA 1
ATOM 2397 C C . ILE B 1 21 ? -3.273 -13.836 -18.344 1 98.75 21 ILE B C 1
ATOM 2399 O O . ILE B 1 21 ? -4.379 -13.297 -18.453 1 98.75 21 ILE B O 1
ATOM 2403 N N . ASP B 1 22 ? -2.455 -13.492 -17.406 1 98.56 22 ASP B N 1
ATOM 2404 C CA . ASP B 1 22 ? -2.787 -12.453 -16.438 1 98.56 22 ASP B CA 1
ATOM 2405 C C . ASP B 1 22 ? -3.07 -11.125 -17.141 1 98.56 22 ASP B C 1
ATOM 2407 O O . ASP B 1 22 ? -4.051 -10.445 -16.828 1 98.56 22 ASP B O 1
ATOM 2411 N N . GLU B 1 23 ? -2.236 -10.789 -18.078 1 98.62 23 GLU B N 1
ATOM 2412 C CA . GLU B 1 23 ? -2.457 -9.547 -18.797 1 98.62 23 GLU B CA 1
ATOM 2413 C C . GLU B 1 23 ? -3.709 -9.625 -19.672 1 98.62 23 GLU B C 1
ATOM 2415 O O . GLU B 1 23 ? -4.465 -8.656 -19.766 1 98.62 23 GLU B O 1
ATOM 2420 N N . ALA B 1 24 ? -3.879 -10.734 -20.328 1 98.75 24 ALA B N 1
ATOM 2421 C CA . ALA B 1 24 ? -5.07 -10.906 -21.156 1 98.75 24 ALA B CA 1
ATOM 2422 C C . ALA B 1 24 ? -6.34 -10.742 -20.328 1 98.75 24 ALA B C 1
ATOM 2424 O O . ALA B 1 24 ? -7.312 -10.133 -20.781 1 98.75 24 ALA B O 1
ATOM 2425 N N . LEU B 1 25 ? -6.309 -11.305 -19.141 1 98.69 25 LEU B N 1
ATOM 2426 C CA . LEU B 1 25 ? -7.469 -11.211 -18.266 1 98.69 25 LEU B CA 1
ATOM 2427 C C . LEU B 1 25 ? -7.77 -9.758 -17.906 1 98.69 25 LEU B C 1
ATOM 2429 O O . LEU B 1 25 ? -8.93 -9.383 -17.734 1 98.69 25 LEU B O 1
ATOM 2433 N N . ILE B 1 26 ? -6.734 -8.914 -17.766 1 98.38 26 ILE B N 1
ATOM 2434 C CA . ILE B 1 26 ? -6.961 -7.488 -17.578 1 98.38 26 ILE B CA 1
ATOM 2435 C C . ILE B 1 26 ? -7.836 -6.949 -18.703 1 98.38 26 ILE B C 1
ATOM 2437 O O . ILE B 1 26 ? -8.828 -6.258 -18.453 1 98.38 26 ILE B O 1
ATOM 2441 N N . GLY B 1 27 ? -7.465 -7.297 -19.938 1 98.06 27 GLY B N 1
ATOM 2442 C CA . GLY B 1 27 ? -8.227 -6.852 -21.094 1 98.06 27 GLY B CA 1
ATOM 2443 C C . GLY B 1 27 ? -9.641 -7.402 -21.109 1 98.06 27 GLY B C 1
ATOM 2444 O O . GLY B 1 27 ? -10.594 -6.656 -21.344 1 98.06 27 GLY B O 1
ATOM 2445 N N . PHE B 1 28 ? -9.742 -8.71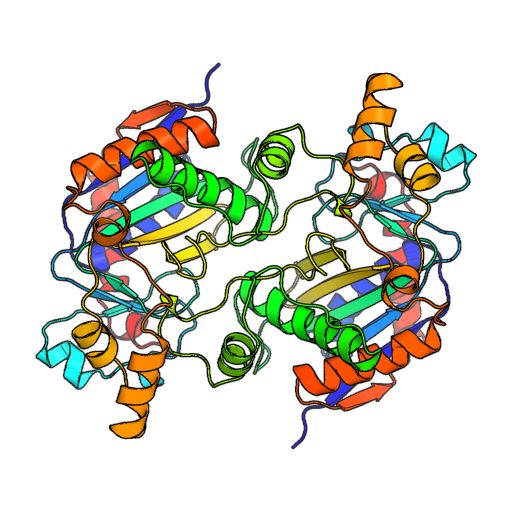9 -20.906 1 98.5 28 PHE B N 1
ATOM 2446 C CA . PHE B 1 28 ? -11.047 -9.383 -20.969 1 98.5 28 PHE B CA 1
ATOM 2447 C C . PHE B 1 28 ? -12 -8.812 -19.922 1 98.5 28 PHE B C 1
ATOM 2449 O O . PHE B 1 28 ? -13.164 -8.555 -20.234 1 98.5 28 PHE B O 1
ATOM 2456 N N . VAL B 1 29 ? -11.539 -8.625 -18.719 1 97.69 29 VAL B N 1
ATOM 2457 C CA . VAL B 1 29 ? -12.352 -8.07 -17.641 1 97.69 29 VAL B CA 1
ATOM 2458 C C . VAL B 1 29 ? -12.656 -6.602 -17.922 1 97.69 29 VAL B C 1
ATOM 2460 O O . VAL B 1 29 ? -13.789 -6.152 -17.734 1 97.69 29 VAL B O 1
ATOM 2463 N N . GLY B 1 30 ? -11.664 -5.918 -18.375 1 96.75 30 GLY B N 1
ATOM 2464 C CA . GLY B 1 30 ? -11.828 -4.508 -18.688 1 96.75 30 GLY B CA 1
ATOM 2465 C C . GLY B 1 30 ? -12.875 -4.258 -19.766 1 96.75 30 GLY B C 1
ATOM 2466 O O . GLY B 1 30 ? -13.602 -3.264 -19.703 1 96.75 30 GLY B O 1
ATOM 2467 N N . ARG B 1 31 ? -12.984 -5.16 -20.703 1 96.81 31 ARG B N 1
ATOM 2468 C CA . ARG B 1 31 ? -13.93 -5.027 -21.812 1 96.81 31 ARG B CA 1
ATOM 2469 C C . ARG B 1 31 ? -15.273 -5.672 -21.469 1 96.81 31 ARG B C 1
ATOM 2471 O O . ARG B 1 31 ? -16.188 -5.719 -22.297 1 96.81 31 ARG B O 1
ATOM 2478 N N . GLY B 1 32 ? -15.352 -6.27 -20.297 1 95.56 32 GLY B N 1
ATOM 2479 C CA . GLY B 1 32 ? -16.594 -6.875 -19.844 1 95.56 32 GLY B CA 1
ATOM 2480 C C . GLY B 1 32 ? -16.844 -8.25 -20.438 1 95.56 32 GLY B C 1
ATOM 2481 O O . GLY B 1 32 ? -17.938 -8.789 -20.328 1 95.56 32 GLY B O 1
ATOM 2482 N N . GLU B 1 33 ? -15.852 -8.844 -21.078 1 96.5 33 GLU B N 1
ATOM 2483 C CA . GLU B 1 33 ? -15.977 -10.172 -21.672 1 96.5 33 GLU B CA 1
ATOM 2484 C C . GLU B 1 33 ? -15.945 -11.266 -20.625 1 96.5 33 GLU B C 1
ATOM 2486 O O . GLU B 1 33 ? -16.516 -12.344 -20.812 1 96.5 33 GLU B O 1
ATOM 2491 N N . VAL B 1 34 ? -15.234 -11.016 -19.562 1 96.69 34 VAL B N 1
ATOM 2492 C CA . VAL B 1 34 ? -15.047 -11.945 -18.469 1 96.69 34 VAL B CA 1
ATOM 2493 C C . VAL B 1 34 ? -15.352 -11.242 -17.141 1 96.69 34 VAL B C 1
ATOM 2495 O O . VAL B 1 34 ? -15.039 -10.062 -16.969 1 96.69 34 VAL B O 1
ATOM 2498 N N . ALA B 1 35 ? -16.016 -11.891 -16.281 1 96.81 35 ALA B N 1
ATOM 2499 C CA . ALA B 1 35 ? -16.266 -11.359 -14.938 1 96.81 35 ALA B CA 1
ATOM 2500 C C . ALA B 1 35 ? -14.992 -11.336 -14.102 1 96.81 35 ALA B C 1
ATOM 2502 O O . ALA B 1 35 ? -13.977 -11.898 -14.5 1 96.81 35 ALA B O 1
ATOM 2503 N N . PRO B 1 36 ? -15.016 -10.594 -12.984 1 97.75 36 PRO B N 1
ATOM 2504 C CA . PRO B 1 36 ? -13.844 -10.68 -12.109 1 97.75 36 PRO B CA 1
ATOM 2505 C C . PRO B 1 36 ? -13.383 -12.117 -11.875 1 97.75 36 PRO B C 1
ATOM 2507 O O . PRO B 1 36 ? -14.211 -13.016 -11.695 1 97.75 36 PRO B O 1
ATOM 2510 N N . THR B 1 37 ? -12.07 -12.336 -11.914 1 98.62 37 THR B N 1
ATOM 2511 C CA . THR B 1 37 ? -11.57 -13.703 -12.016 1 98.62 37 THR B CA 1
ATOM 2512 C C . THR B 1 37 ? -10.469 -13.961 -11 1 98.62 37 THR B C 1
ATOM 2514 O O . THR B 1 37 ? -9.57 -13.133 -10.836 1 98.62 37 THR B O 1
ATOM 2517 N N . LEU B 1 38 ? -10.617 -15.023 -10.297 1 98.69 38 LEU B N 1
ATOM 2518 C CA . LEU B 1 38 ? -9.562 -15.625 -9.492 1 98.69 38 LEU B CA 1
ATOM 2519 C C . LEU B 1 38 ? -8.875 -16.766 -10.242 1 98.69 38 LEU B C 1
ATOM 2521 O O . LEU B 1 38 ? -9.539 -17.672 -10.734 1 98.69 38 LEU B O 1
ATOM 2525 N N . ARG B 1 39 ? -7.586 -16.641 -10.352 1 98.75 39 ARG B N 1
ATOM 2526 C CA . ARG B 1 39 ? -6.832 -17.656 -11.078 1 98.75 39 ARG B CA 1
ATOM 2527 C C . ARG B 1 39 ? -5.797 -18.312 -10.18 1 98.75 39 ARG B C 1
ATOM 2529 O O . ARG B 1 39 ? -5.113 -17.641 -9.406 1 98.75 39 ARG B O 1
ATOM 2536 N N . PHE B 1 40 ? -5.734 -19.625 -10.281 1 98.75 40 PHE B N 1
ATOM 2537 C CA . PHE B 1 40 ? -4.656 -20.391 -9.664 1 98.75 40 PHE B CA 1
ATOM 2538 C C . PHE B 1 40 ? -3.828 -21.109 -10.719 1 98.75 40 PHE B C 1
ATOM 2540 O O . PHE B 1 40 ? -4.379 -21.688 -11.656 1 98.75 40 PHE B O 1
ATOM 2547 N N . TYR B 1 41 ? -2.508 -21.031 -10.516 1 98.5 41 TYR B N 1
ATOM 2548 C CA . TYR B 1 41 ? -1.654 -21.672 -11.516 1 98.5 41 TYR B CA 1
ATOM 2549 C C . TYR B 1 41 ? -0.29 -22.016 -10.93 1 98.5 41 TYR B C 1
ATOM 2551 O O . TYR B 1 41 ? -0.009 -21.703 -9.766 1 98.5 41 TYR B O 1
ATOM 2559 N N . SER B 1 42 ? 0.444 -22.797 -11.672 1 97.94 42 SER B N 1
ATOM 2560 C CA . SER B 1 42 ? 1.818 -23.188 -11.367 1 97.94 42 SER B CA 1
ATOM 2561 C C . SER B 1 42 ? 2.713 -23.062 -12.594 1 97.94 42 SER B C 1
ATOM 2563 O O . SER B 1 42 ? 2.322 -22.453 -13.602 1 97.94 42 SER B O 1
ATOM 2565 N N . TRP B 1 43 ? 3.928 -23.5 -12.391 1 98 43 TRP B N 1
ATOM 2566 C CA . TRP B 1 43 ? 4.938 -23.172 -13.398 1 98 43 TRP B CA 1
ATOM 2567 C C . TRP B 1 43 ? 5.629 -24.438 -13.898 1 98 43 TRP B C 1
ATOM 2569 O O . TRP B 1 43 ? 5.965 -25.312 -13.109 1 98 43 TRP B O 1
ATOM 2579 N N . GLU B 1 44 ? 5.789 -24.531 -15.172 1 97.62 44 GLU B N 1
ATOM 2580 C CA . GLU B 1 44 ? 6.609 -25.547 -15.812 1 97.62 44 GLU B CA 1
ATOM 2581 C C . GLU B 1 44 ? 7.168 -25.062 -17.141 1 97.62 44 GLU B C 1
ATOM 2583 O O . GLU B 1 44 ? 6.41 -24.797 -18.078 1 97.62 44 GLU B O 1
ATOM 2588 N N . PRO B 1 45 ? 8.414 -25 -17.281 1 97.5 45 PRO B N 1
ATOM 2589 C CA . PRO B 1 45 ? 9.414 -25.172 -16.219 1 97.5 45 PRO B CA 1
ATOM 2590 C C . PRO B 1 45 ? 9.32 -24.094 -15.141 1 97.5 45 PRO B C 1
ATOM 2592 O O . PRO B 1 45 ? 8.516 -23.172 -15.258 1 97.5 45 PRO B O 1
ATOM 2595 N N . ARG B 1 46 ? 10.078 -24.25 -14.078 1 97.12 46 ARG B N 1
ATOM 2596 C CA . ARG B 1 46 ? 10.242 -23.156 -13.125 1 97.12 46 ARG B CA 1
ATOM 2597 C C . ARG B 1 46 ? 10.742 -21.891 -13.82 1 97.12 46 ARG B C 1
ATOM 2599 O O . ARG B 1 46 ? 11.344 -21.969 -14.898 1 97.12 46 ARG B O 1
ATOM 2606 N N . GLY B 1 47 ? 10.414 -20.734 -13.203 1 97.88 47 GLY B N 1
ATOM 2607 C CA . GLY B 1 47 ? 10.742 -19.469 -13.844 1 97.88 47 GLY B CA 1
ATOM 2608 C C . GLY B 1 47 ? 11.078 -18.375 -12.852 1 97.88 47 GLY B C 1
ATOM 2609 O O . GLY B 1 47 ? 10.617 -18.391 -11.711 1 97.88 47 GLY B O 1
ATOM 2610 N N . LEU B 1 48 ? 11.867 -17.469 -13.273 1 98.06 48 LEU B N 1
ATOM 2611 C CA . LEU B 1 48 ? 12.219 -16.297 -12.492 1 98.06 48 LEU B CA 1
ATOM 2612 C C . LEU B 1 48 ? 11.461 -15.062 -12.992 1 98.06 48 LEU B C 1
ATOM 2614 O O . LEU B 1 48 ? 11.664 -14.625 -14.125 1 98.06 48 LEU B O 1
ATOM 2618 N N . SER B 1 49 ? 10.602 -14.539 -12.172 1 98.19 49 SER B N 1
ATOM 2619 C CA . SER B 1 49 ? 9.922 -13.305 -12.539 1 98.19 49 SER B CA 1
ATOM 2620 C C . SER B 1 49 ? 10.617 -12.086 -11.922 1 98.19 49 SER B C 1
ATOM 2622 O O . SER B 1 49 ? 11.102 -12.148 -10.789 1 98.19 49 SER B O 1
ATOM 2624 N N . VAL B 1 50 ? 10.68 -11.008 -12.68 1 97 50 VAL B N 1
ATOM 2625 C CA . VAL B 1 50 ? 11.219 -9.742 -12.18 1 97 50 VAL B CA 1
ATOM 2626 C C . VAL B 1 50 ? 10.125 -8.672 -12.195 1 97 50 VAL B C 1
ATOM 2628 O O . VAL B 1 50 ? 9.227 -8.711 -13.031 1 97 50 VAL B O 1
ATOM 2631 N N . GLY B 1 51 ? 10.242 -7.793 -11.234 1 94.56 51 GLY B N 1
ATOM 2632 C CA . GLY B 1 51 ? 9.273 -6.711 -11.172 1 94.56 51 GLY B CA 1
ATOM 2633 C C . GLY B 1 51 ? 9.336 -5.781 -12.375 1 94.56 51 GLY B C 1
ATOM 2634 O O . GLY B 1 51 ? 10.383 -5.668 -13.016 1 94.56 51 GLY B O 1
ATOM 2635 N N . HIS B 1 52 ? 8.266 -5.086 -12.562 1 95.31 52 HIS B N 1
ATOM 2636 C CA . HIS B 1 52 ? 8.109 -4.227 -13.734 1 95.31 52 HIS B CA 1
ATOM 2637 C C . HIS B 1 52 ? 9.242 -3.205 -13.82 1 95.31 52 HIS B C 1
ATOM 2639 O O . HIS B 1 52 ? 9.758 -2.939 -14.906 1 95.31 52 HIS B O 1
ATOM 2645 N N . PHE B 1 53 ? 9.703 -2.721 -12.727 1 89.38 53 PHE B N 1
ATOM 2646 C CA . PHE B 1 53 ? 10.672 -1.633 -12.719 1 89.38 53 PHE B CA 1
ATOM 2647 C C . PHE B 1 53 ? 12.047 -2.133 -12.273 1 89.38 53 PHE B C 1
ATOM 2649 O O . PHE B 1 53 ? 13 -1.357 -12.203 1 89.38 53 PHE B O 1
ATOM 2656 N N . GLN B 1 54 ? 12.148 -3.404 -11.945 1 90.56 54 GLN B N 1
ATOM 2657 C CA . GLN B 1 54 ? 13.391 -3.969 -11.43 1 90.56 54 GLN B CA 1
ATOM 2658 C C . GLN B 1 54 ? 14.477 -3.977 -12.5 1 90.56 54 GLN B C 1
ATOM 2660 O O . GLN B 1 54 ? 14.211 -4.289 -13.664 1 90.56 54 GLN B O 1
ATOM 2665 N N . ARG B 1 55 ? 15.656 -3.672 -12.117 1 92.25 55 ARG B N 1
ATOM 2666 C CA . ARG B 1 55 ? 16.797 -3.725 -13.031 1 92.25 55 ARG B CA 1
ATOM 2667 C C . ARG B 1 55 ? 17.344 -5.141 -13.141 1 92.25 55 ARG B C 1
ATOM 2669 O O . ARG B 1 55 ? 18.359 -5.465 -12.516 1 92.25 55 ARG B O 1
ATOM 2676 N N . ALA B 1 56 ? 16.828 -5.809 -14.016 1 95.44 56 ALA B N 1
ATOM 2677 C CA . ALA B 1 56 ? 17.188 -7.215 -14.188 1 95.44 56 ALA B CA 1
ATOM 2678 C C . ALA B 1 56 ? 18.641 -7.355 -14.617 1 95.44 56 ALA B C 1
ATOM 2680 O O . ALA B 1 56 ? 19.344 -8.273 -14.18 1 95.44 56 ALA B O 1
ATOM 2681 N N . THR B 1 57 ? 19.109 -6.391 -15.414 1 95.38 57 THR B N 1
ATOM 2682 C CA . THR B 1 57 ? 20.469 -6.461 -15.945 1 95.38 57 THR B CA 1
ATOM 2683 C C . THR B 1 57 ? 21.5 -6.312 -14.828 1 95.38 57 THR B C 1
ATOM 2685 O O . THR B 1 57 ? 22.641 -6.766 -14.953 1 95.38 57 THR B O 1
ATOM 2688 N N . LYS B 1 58 ? 21.078 -5.73 -13.789 1 92.88 58 LYS B N 1
ATOM 2689 C CA . LYS B 1 58 ? 21.969 -5.512 -12.656 1 92.88 58 LYS B CA 1
ATOM 2690 C C . LYS B 1 58 ? 21.797 -6.617 -11.617 1 92.88 58 LYS B C 1
ATOM 2692 O O . LYS B 1 58 ? 22.781 -7.039 -10.992 1 92.88 58 LYS B O 1
ATOM 2697 N N . ASP B 1 59 ? 20.625 -7.141 -11.492 1 93.56 59 ASP B N 1
ATOM 2698 C CA . ASP B 1 59 ? 20.297 -7.977 -10.344 1 93.56 59 ASP B CA 1
ATOM 2699 C C . ASP B 1 59 ? 20.438 -9.453 -10.68 1 93.56 59 ASP B C 1
ATOM 2701 O O . ASP B 1 59 ? 20.766 -10.266 -9.82 1 93.56 59 ASP B O 1
ATOM 2705 N N . ILE B 1 60 ? 20.141 -9.82 -11.914 1 96.81 60 ILE B N 1
ATOM 2706 C CA . ILE B 1 60 ? 19.984 -11.227 -12.266 1 96.81 60 ILE B CA 1
ATOM 2707 C C . ILE B 1 60 ? 21.234 -11.734 -12.977 1 96.81 60 ILE B C 1
ATOM 2709 O O . ILE B 1 60 ? 21.781 -11.055 -13.836 1 96.81 60 ILE B O 1
ATOM 2713 N N . ASP B 1 61 ? 21.688 -12.898 -12.633 1 96.25 61 ASP B N 1
ATOM 2714 C CA . ASP B 1 61 ? 22.781 -13.57 -13.328 1 96.25 61 ASP B CA 1
ATOM 2715 C C . ASP B 1 61 ? 22.266 -14.289 -14.57 1 96.25 61 ASP B C 1
ATOM 2717 O O . ASP B 1 61 ? 21.922 -15.469 -14.508 1 96.25 61 ASP B O 1
ATOM 2721 N N . ARG B 1 62 ? 22.359 -13.617 -15.633 1 96.81 62 ARG B N 1
ATOM 2722 C CA . ARG B 1 62 ? 21.797 -14.117 -16.891 1 96.81 62 ARG B CA 1
ATOM 2723 C C . ARG B 1 62 ? 22.406 -15.453 -17.281 1 96.81 62 ARG B C 1
ATOM 2725 O O . ARG B 1 62 ? 21.703 -16.391 -17.641 1 96.81 62 ARG B O 1
ATOM 2732 N N . ASN B 1 63 ? 23.688 -15.539 -17.219 1 97.19 63 ASN B N 1
ATOM 2733 C CA . ASN B 1 63 ? 24.375 -16.766 -17.594 1 97.19 63 ASN B CA 1
ATOM 2734 C C . ASN B 1 63 ? 23.969 -17.938 -16.703 1 97.19 63 ASN B C 1
ATOM 2736 O O . ASN B 1 63 ? 23.766 -19.047 -17.172 1 97.19 63 ASN B O 1
ATOM 2740 N N . ARG B 1 64 ? 23.844 -17.672 -15.484 1 96.56 64 ARG B N 1
ATOM 2741 C CA . ARG B 1 64 ? 23.531 -18.734 -14.539 1 96.56 64 ARG B CA 1
ATOM 2742 C C . ARG B 1 64 ? 22.125 -19.25 -14.75 1 96.56 64 ARG B C 1
ATOM 2744 O O . ARG B 1 64 ? 21.891 -20.469 -14.734 1 96.56 64 ARG B O 1
ATOM 2751 N N . ILE B 1 65 ? 21.188 -18.359 -14.945 1 97.56 65 ILE B N 1
ATOM 2752 C CA . ILE B 1 65 ? 19.812 -18.828 -15.102 1 97.56 65 ILE B CA 1
ATOM 2753 C C . ILE B 1 65 ? 19.672 -19.594 -16.422 1 97.56 65 ILE B C 1
ATOM 2755 O O . ILE B 1 65 ? 18.891 -20.547 -16.516 1 97.56 65 ILE B O 1
ATOM 2759 N N . GLU B 1 66 ? 20.391 -19.188 -17.359 1 96.94 66 GLU B N 1
ATOM 2760 C CA . GLU B 1 66 ? 20.406 -19.938 -18.609 1 96.94 66 GLU B CA 1
ATOM 2761 C C . GLU B 1 66 ? 20.984 -21.344 -18.422 1 96.94 66 GLU B C 1
ATOM 2763 O O . GLU B 1 66 ? 20.422 -22.312 -18.922 1 96.94 66 GLU B O 1
ATOM 2768 N N . ALA B 1 67 ? 22.062 -21.406 -17.719 1 97.38 67 ALA B N 1
ATOM 2769 C CA . ALA B 1 67 ? 22.688 -22.688 -17.453 1 97.38 67 ALA B CA 1
ATOM 2770 C C . ALA B 1 67 ? 21.766 -23.609 -16.672 1 97.38 67 ALA B C 1
ATOM 2772 O O . ALA B 1 67 ? 21.781 -24.828 -16.859 1 97.38 67 ALA B O 1
ATOM 2773 N N . LEU B 1 68 ? 20.953 -23.047 -15.836 1 96.56 68 LEU B N 1
ATOM 2774 C CA . LEU B 1 68 ? 20.047 -23.812 -14.992 1 96.56 68 LEU B CA 1
ATOM 2775 C C . LEU B 1 68 ? 18.734 -24.109 -15.719 1 96.56 68 LEU B C 1
ATOM 2777 O O . LEU B 1 68 ? 17.891 -24.844 -15.219 1 96.56 68 LEU B O 1
ATOM 2781 N N . GLY B 1 69 ? 18.594 -23.516 -16.906 1 97 69 GLY B N 1
ATOM 2782 C CA . GLY B 1 69 ? 17.359 -23.703 -17.656 1 97 69 GLY B CA 1
ATOM 2783 C C . GLY B 1 69 ? 16.172 -22.984 -17.062 1 97 69 GLY B C 1
ATOM 2784 O O . GLY B 1 69 ? 15.047 -23.469 -17.109 1 97 69 GLY B O 1
ATOM 2785 N N . ILE B 1 70 ? 16.406 -21.859 -16.406 1 97.88 70 ILE B N 1
ATOM 2786 C CA . ILE B 1 70 ? 15.359 -21.078 -15.766 1 97.88 70 ILE B CA 1
ATOM 2787 C C . ILE B 1 70 ? 15 -19.891 -16.656 1 97.88 70 ILE B C 1
ATOM 2789 O O . ILE B 1 70 ? 15.773 -18.922 -16.75 1 97.88 70 ILE B O 1
ATOM 2793 N N . PRO B 1 71 ? 13.852 -19.891 -17.266 1 98.25 71 PRO B N 1
ATOM 2794 C CA . PRO B 1 71 ? 13.43 -18.719 -18.047 1 98.25 71 PRO B CA 1
ATOM 2795 C C . PRO B 1 71 ? 13.102 -17.516 -17.172 1 98.25 71 PRO B C 1
ATOM 2797 O O . PRO B 1 71 ? 12.586 -17.688 -16.062 1 98.25 71 PRO B O 1
ATOM 2800 N N . ILE B 1 72 ? 13.359 -16.344 -17.688 1 98.31 72 ILE B N 1
ATOM 2801 C CA . ILE B 1 72 ? 13.031 -15.086 -17.016 1 98.31 72 ILE B CA 1
ATOM 2802 C C . ILE B 1 72 ? 11.781 -14.477 -17.641 1 98.31 72 ILE B C 1
ATOM 2804 O O . ILE B 1 72 ? 11.539 -14.633 -18.844 1 98.31 72 ILE B O 1
ATOM 2808 N N . VAL B 1 73 ? 10.992 -13.812 -16.859 1 98.75 73 VAL B N 1
ATOM 2809 C CA . VAL B 1 73 ? 9.836 -13.07 -17.375 1 98.75 73 VAL B CA 1
ATOM 2810 C C . VAL B 1 73 ? 9.625 -11.812 -16.531 1 98.75 73 VAL B C 1
ATOM 2812 O O . VAL B 1 73 ? 9.781 -11.836 -15.312 1 98.75 73 VAL B O 1
ATOM 2815 N N . ARG B 1 74 ? 9.352 -10.75 -17.188 1 98.5 74 ARG B N 1
ATOM 2816 C CA . ARG B 1 74 ? 9.023 -9.5 -16.5 1 98.5 74 ARG B CA 1
ATOM 2817 C C . ARG B 1 74 ? 7.512 -9.344 -16.344 1 98.5 74 ARG B C 1
ATOM 2819 O O . ARG B 1 74 ? 6.773 -9.391 -17.328 1 98.5 74 ARG B O 1
ATOM 2826 N N . ARG B 1 75 ? 7.098 -9.195 -15.172 1 96.81 75 ARG B N 1
ATOM 2827 C CA . ARG B 1 75 ? 5.664 -9.086 -14.914 1 96.81 75 ARG B CA 1
ATOM 2828 C C . ARG B 1 75 ? 5.203 -7.637 -15.008 1 96.81 75 ARG B C 1
ATOM 2830 O O . ARG B 1 75 ? 6.023 -6.719 -15.047 1 96.81 75 ARG B O 1
ATOM 2837 N N . MET B 1 76 ? 3.906 -7.438 -14.953 1 96 76 MET B N 1
ATOM 2838 C CA . MET B 1 76 ? 3.301 -6.113 -15.086 1 96 76 MET B CA 1
ATOM 2839 C C . MET B 1 76 ? 3.338 -5.363 -13.758 1 96 76 MET B C 1
ATOM 2841 O O . MET B 1 76 ? 3.277 -4.133 -13.734 1 96 76 MET B O 1
ATOM 2845 N N . THR B 1 77 ? 3.406 -6.074 -12.672 1 94.81 77 THR B N 1
ATOM 2846 C CA . THR B 1 77 ? 3.398 -5.48 -11.344 1 94.81 77 THR B CA 1
ATOM 2847 C C . THR B 1 77 ? 4.82 -5.172 -10.875 1 94.81 77 THR B C 1
ATOM 2849 O O . THR B 1 77 ? 5.789 -5.68 -11.445 1 94.81 77 THR B O 1
ATOM 2852 N N . GLY B 1 78 ? 4.945 -4.348 -9.93 1 90.06 78 GLY B N 1
ATOM 2853 C CA . GLY B 1 78 ? 6.25 -4.023 -9.383 1 90.06 78 GLY B CA 1
ATOM 2854 C C . GLY B 1 78 ? 6.801 -5.105 -8.469 1 90.06 78 GLY B C 1
ATOM 2855 O O . GLY B 1 78 ? 6.582 -6.293 -8.711 1 90.06 78 GLY B O 1
ATOM 2856 N N . GLY B 1 79 ? 7.75 -4.68 -7.617 1 85.81 79 GLY B N 1
ATOM 2857 C CA . GLY B 1 79 ? 8.352 -5.625 -6.688 1 85.81 79 GLY B CA 1
ATOM 2858 C C . GLY B 1 79 ? 9.695 -6.152 -7.156 1 85.81 79 GLY B C 1
ATOM 2859 O O . GLY B 1 79 ? 10.281 -5.613 -8.094 1 85.81 79 GLY B O 1
ATOM 2860 N N . ARG B 1 80 ? 10.039 -7.211 -6.406 1 89.75 80 ARG B N 1
ATOM 2861 C CA . ARG B 1 80 ? 11.344 -7.805 -6.68 1 89.75 80 ARG B CA 1
ATOM 2862 C C . ARG B 1 80 ? 11.195 -9.219 -7.242 1 89.75 80 ARG B C 1
ATOM 2864 O O . ARG B 1 80 ? 10.086 -9.656 -7.547 1 89.75 80 ARG B O 1
ATOM 2871 N N . ALA B 1 81 ? 12.305 -9.828 -7.5 1 94.38 81 ALA B N 1
ATOM 2872 C CA . ALA B 1 81 ? 12.312 -11.086 -8.25 1 94.38 81 ALA B CA 1
ATOM 2873 C C . ALA B 1 81 ? 11.789 -12.234 -7.391 1 94.38 81 ALA B C 1
ATOM 2875 O O . ALA B 1 81 ? 12.031 -12.273 -6.184 1 94.38 81 ALA B O 1
ATOM 2876 N N . VAL B 1 82 ? 11.133 -13.156 -8.016 1 94.81 82 VAL B N 1
ATOM 2877 C CA . VAL B 1 82 ? 10.625 -14.375 -7.395 1 94.81 82 VAL B CA 1
ATOM 2878 C C . VAL B 1 82 ? 10.984 -15.578 -8.258 1 94.81 82 VAL B C 1
ATOM 2880 O O . VAL B 1 82 ? 10.812 -15.555 -9.477 1 94.81 82 VAL B O 1
ATOM 2883 N N . LEU B 1 83 ? 11.57 -16.562 -7.664 1 96.38 83 LEU B N 1
ATOM 2884 C CA . LEU B 1 83 ? 11.719 -17.844 -8.336 1 96.38 83 LEU B CA 1
ATOM 2885 C C . LEU B 1 83 ? 10.484 -18.719 -8.133 1 96.38 83 LEU B C 1
ATOM 2887 O O . LEU B 1 83 ? 10.242 -19.203 -7.031 1 96.38 83 LEU B O 1
ATOM 2891 N N . HIS B 1 84 ? 9.742 -18.828 -9.211 1 97.81 84 HIS B N 1
ATOM 2892 C CA . HIS B 1 84 ? 8.547 -19.656 -9.188 1 97.81 84 HIS B CA 1
ATOM 2893 C C . HIS B 1 84 ? 8.883 -21.109 -9.484 1 97.81 84 HIS B C 1
ATOM 2895 O O . HIS B 1 84 ? 9.328 -21.438 -10.586 1 97.81 84 HIS B O 1
ATOM 2901 N N . ALA B 1 85 ? 8.695 -21.953 -8.555 1 96.06 85 ALA B N 1
ATOM 2902 C CA . ALA B 1 85 ? 8.945 -23.391 -8.68 1 96.06 85 ALA B CA 1
ATOM 2903 C C . ALA B 1 85 ? 7.824 -24.203 -8.023 1 96.06 85 ALA B C 1
ATOM 2905 O O . ALA B 1 85 ? 6.707 -24.266 -8.539 1 96.06 85 ALA B O 1
ATOM 2906 N N . ASP B 1 86 ? 8.055 -24.734 -6.824 1 96.31 86 ASP B N 1
ATOM 2907 C CA . ASP B 1 86 ? 7.039 -25.484 -6.086 1 96.31 86 ASP B CA 1
ATOM 2908 C C . ASP B 1 86 ? 6.148 -24.547 -5.273 1 96.31 86 ASP B C 1
ATOM 2910 O O . ASP B 1 86 ? 6.391 -24.328 -4.086 1 96.31 86 ASP B O 1
ATOM 2914 N N . GLU B 1 87 ? 5.074 -24.094 -5.984 1 97.25 87 GLU B N 1
ATOM 2915 C CA . GLU B 1 87 ? 4.227 -23.078 -5.371 1 97.25 87 GLU B CA 1
ATOM 2916 C C . GLU B 1 87 ? 2.814 -23.109 -5.941 1 97.25 87 GLU B C 1
ATOM 2918 O O . GLU B 1 87 ? 2.561 -23.797 -6.941 1 97.25 87 GLU B O 1
ATOM 2923 N N . LEU B 1 88 ? 1.921 -22.5 -5.301 1 98.06 88 LEU B N 1
ATOM 2924 C CA . LEU B 1 88 ? 0.663 -22.031 -5.879 1 98.06 88 LEU B CA 1
ATOM 2925 C C . LEU B 1 88 ? 0.708 -20.531 -6.148 1 98.06 88 LEU B C 1
ATOM 2927 O O . LEU B 1 88 ? 0.949 -19.75 -5.234 1 98.06 88 LEU B O 1
ATOM 2931 N N . THR B 1 89 ? 0.593 -20.219 -7.398 1 98.5 89 THR B N 1
ATOM 2932 C CA . THR B 1 89 ? 0.447 -18.797 -7.75 1 98.5 89 THR B CA 1
ATOM 2933 C C . THR B 1 89 ? -1.024 -18.438 -7.926 1 98.5 89 THR B C 1
ATOM 2935 O O . THR B 1 89 ? -1.795 -19.203 -8.508 1 98.5 89 THR B O 1
ATOM 2938 N N . TYR B 1 90 ? -1.382 -17.297 -7.402 1 98.56 90 TYR B N 1
ATOM 2939 C CA . TYR B 1 90 ? -2.736 -16.812 -7.613 1 98.56 90 TYR B CA 1
ATOM 2940 C C . TYR B 1 90 ? -2.721 -15.469 -8.344 1 98.56 90 TYR B C 1
ATOM 2942 O O . TYR B 1 90 ? -1.728 -14.742 -8.297 1 98.56 90 TYR B O 1
ATOM 2950 N N . SER B 1 91 ? -3.746 -15.164 -9.023 1 98.56 91 SER B N 1
ATOM 2951 C CA . SER B 1 91 ? -4.016 -13.812 -9.508 1 98.56 91 SER B CA 1
ATOM 2952 C C . SER B 1 91 ? -5.496 -13.469 -9.398 1 98.56 91 SER B C 1
ATOM 2954 O O . SER B 1 91 ? -6.355 -14.344 -9.547 1 98.56 91 SER B O 1
ATOM 2956 N N . VAL B 1 92 ? -5.785 -12.273 -9.023 1 98.38 92 VAL B N 1
ATOM 2957 C CA . VAL B 1 92 ? -7.141 -11.734 -8.984 1 98.38 92 VAL B CA 1
ATOM 2958 C C . VAL B 1 92 ? -7.234 -10.508 -9.883 1 98.38 92 VAL B C 1
ATOM 2960 O O . VAL B 1 92 ? -6.426 -9.578 -9.773 1 98.38 92 VAL B O 1
ATOM 2963 N N . ILE B 1 93 ? -8.18 -10.555 -10.797 1 98.44 93 ILE B N 1
ATOM 2964 C CA . ILE B 1 93 ? -8.406 -9.461 -11.734 1 98.44 93 ILE B CA 1
ATOM 2965 C C . ILE B 1 93 ? -9.836 -8.938 -11.578 1 98.44 93 ILE B C 1
ATOM 2967 O O . ILE B 1 93 ? -10.797 -9.711 -11.664 1 98.44 93 ILE B O 1
ATOM 2971 N N . LEU B 1 94 ? -10.008 -7.684 -11.32 1 97.38 94 LEU B N 1
ATOM 2972 C CA . LEU B 1 94 ? -11.32 -7.086 -11.117 1 97.38 94 LEU B CA 1
ATOM 2973 C C . LEU B 1 94 ? -11.336 -5.625 -11.555 1 97.38 94 LEU B C 1
ATOM 2975 O O . LEU B 1 94 ? -10.289 -4.977 -11.594 1 97.38 94 LEU B O 1
ATOM 2979 N N . PRO B 1 95 ? -12.508 -5.148 -11.906 1 95.69 95 PRO B N 1
ATOM 2980 C CA . PRO B 1 95 ? -12.586 -3.719 -12.219 1 95.69 95 PRO B CA 1
ATOM 2981 C C . PRO B 1 95 ? -12.273 -2.83 -11.016 1 95.69 95 PRO B C 1
ATOM 2983 O O . PRO B 1 95 ? -12.695 -3.131 -9.898 1 95.69 95 PRO B O 1
ATOM 2986 N N . GLU B 1 96 ? -11.555 -1.82 -11.289 1 90.94 96 GLU B N 1
ATOM 2987 C CA . GLU B 1 96 ? -11.156 -0.892 -10.234 1 90.94 96 GLU B CA 1
ATOM 2988 C C . GLU B 1 96 ? -12.367 -0.202 -9.617 1 90.94 96 GLU B C 1
ATOM 2990 O O . GLU B 1 96 ? -12.367 0.111 -8.422 1 90.94 96 GLU B O 1
ATOM 2995 N N . GLN B 1 97 ? -13.422 0.056 -10.398 1 87.81 97 GLN B N 1
ATOM 2996 C CA . GLN B 1 97 ? -14.586 0.808 -9.945 1 87.81 97 GLN B CA 1
ATOM 2997 C C . GLN B 1 97 ? -15.727 -0.128 -9.547 1 87.81 97 GLN B C 1
ATOM 2999 O O . GLN B 1 97 ? -16.844 0.319 -9.32 1 87.81 97 GLN B O 1
ATOM 3004 N N . MET B 1 98 ? -15.438 -1.23 -9.266 1 88.38 98 MET B N 1
ATOM 3005 C CA . MET B 1 98 ? -16.469 -2.191 -8.906 1 88.38 98 MET B CA 1
ATOM 3006 C C . MET B 1 98 ? -16.969 -1.945 -7.48 1 88.38 98 MET B C 1
ATOM 3008 O O . MET B 1 98 ? -16.172 -1.619 -6.594 1 88.38 98 MET B O 1
ATOM 3012 N N . GLU B 1 99 ? -18.234 -2.154 -7.312 1 84 99 GLU B N 1
ATOM 3013 C CA . GLU B 1 99 ? -18.828 -2.004 -5.988 1 84 99 GLU B CA 1
ATOM 3014 C C . GLU B 1 99 ? -18.203 -2.967 -4.988 1 84 99 GLU B C 1
ATOM 3016 O O . GLU B 1 99 ? -17.969 -4.137 -5.305 1 84 99 GLU B O 1
ATOM 3021 N N . GLY B 1 100 ? -17.953 -2.479 -3.832 1 81.19 100 GLY B N 1
ATOM 3022 C CA . GLY B 1 100 ? -17.391 -3.322 -2.791 1 81.19 100 GLY B CA 1
ATOM 3023 C C . GLY B 1 100 ? -15.867 -3.346 -2.797 1 81.19 100 GLY B C 1
ATOM 3024 O O . GLY B 1 100 ? -15.25 -3.834 -1.852 1 81.19 100 GLY B O 1
ATOM 3025 N N . VAL B 1 101 ? -15.273 -2.838 -3.826 1 83.62 101 VAL B N 1
ATOM 3026 C CA . VAL B 1 101 ? -13.82 -2.809 -3.902 1 83.62 101 VAL B CA 1
ATOM 3027 C C . VAL B 1 101 ? -13.305 -1.436 -3.473 1 83.62 101 VAL B C 1
ATOM 3029 O O . VAL B 1 101 ? -13.742 -0.409 -3.994 1 83.62 101 VAL B O 1
ATOM 3032 N N . PRO B 1 102 ? -12.406 -1.533 -2.496 1 82.44 102 PRO B N 1
ATOM 3033 C CA . PRO B 1 102 ? -11.82 -0.256 -2.084 1 82.44 102 PRO B CA 1
ATOM 3034 C C . PRO B 1 102 ? -11.133 0.478 -3.236 1 82.44 102 PRO B C 1
ATOM 3036 O O . PRO B 1 102 ? -10.547 -0.157 -4.113 1 82.44 102 PRO B O 1
ATOM 3039 N N . LYS B 1 103 ? -11.156 1.771 -3.15 1 81.19 103 LYS B N 1
ATOM 3040 C CA . LYS B 1 103 ? -10.695 2.594 -4.266 1 81.19 103 LYS B CA 1
ATOM 3041 C C . LYS B 1 103 ? -9.195 2.836 -4.188 1 81.19 103 LYS B C 1
ATOM 3043 O O . LYS B 1 103 ? -8.555 3.129 -5.199 1 81.19 103 LYS B O 1
ATOM 3048 N N . THR B 1 104 ? -8.656 2.686 -3.039 1 80.62 104 THR B N 1
ATOM 3049 C CA . THR B 1 104 ? -7.223 2.93 -2.908 1 80.62 104 THR B CA 1
ATOM 3050 C C . THR B 1 104 ? -6.434 1.636 -3.088 1 80.62 104 THR B C 1
ATOM 3052 O O . THR B 1 104 ? -6.934 0.551 -2.785 1 80.62 104 THR B O 1
ATOM 3055 N N . VAL B 1 105 ? -5.23 1.763 -3.578 1 83.31 105 VAL B N 1
ATOM 3056 C CA . VAL B 1 105 ? -4.363 0.618 -3.838 1 83.31 105 VAL B CA 1
ATOM 3057 C C . VAL B 1 105 ? -4.133 -0.159 -2.545 1 83.31 105 VAL B C 1
ATOM 3059 O O . VAL B 1 105 ? -4.297 -1.381 -2.51 1 83.31 105 VAL B O 1
ATOM 3062 N N . ILE B 1 106 ? -3.844 0.487 -1.55 1 79.31 106 ILE B N 1
ATOM 3063 C CA . ILE B 1 106 ? -3.477 -0.162 -0.296 1 79.31 106 ILE B CA 1
ATOM 3064 C C . ILE B 1 106 ? -4.68 -0.918 0.266 1 79.31 106 ILE B C 1
ATOM 3066 O O . ILE B 1 106 ? -4.551 -2.068 0.692 1 79.31 106 ILE B O 1
ATOM 3070 N N . GLU B 1 107 ? -5.867 -0.32 0.229 1 81.69 107 GLU B N 1
ATOM 3071 C CA . GLU B 1 107 ? -7.055 -0.964 0.775 1 81.69 107 GLU B CA 1
ATOM 3072 C C . GLU B 1 107 ? -7.488 -2.146 -0.087 1 81.69 107 GLU B C 1
ATOM 3074 O O . GLU B 1 107 ? -7.941 -3.168 0.433 1 81.69 107 GLU B O 1
ATOM 3079 N N . SER B 1 108 ? -7.391 -1.975 -1.396 1 88.38 108 SER B N 1
ATOM 3080 C CA . SER B 1 108 ? -7.75 -3.092 -2.264 1 88.38 108 SER B CA 1
ATOM 3081 C C . SER B 1 108 ? -6.754 -4.238 -2.129 1 88.38 108 SER B C 1
ATOM 3083 O O . SER B 1 108 ? -7.137 -5.41 -2.176 1 88.38 108 SER B O 1
ATOM 3085 N N . TYR B 1 109 ? -5.488 -3.898 -1.961 1 89.25 109 TYR B N 1
ATOM 3086 C CA . TYR B 1 109 ? -4.453 -4.895 -1.707 1 89.25 109 TYR B CA 1
ATOM 3087 C C . TYR B 1 109 ? -4.773 -5.711 -0.46 1 89.25 109 TYR B C 1
ATOM 3089 O O . TYR B 1 109 ? -4.699 -6.941 -0.479 1 89.25 109 TYR B O 1
ATOM 3097 N N . ARG B 1 110 ? -5.156 -5.094 0.499 1 83.94 110 ARG B N 1
ATOM 3098 C CA . ARG B 1 110 ? -5.492 -5.742 1.762 1 83.94 110 ARG B CA 1
ATOM 3099 C C . ARG B 1 110 ? -6.707 -6.648 1.605 1 83.94 110 ARG B C 1
ATOM 3101 O O . ARG B 1 110 ? -6.719 -7.777 2.105 1 83.94 110 ARG B O 1
ATOM 3108 N N . MET B 1 111 ? -7.707 -6.113 0.996 1 87.38 111 MET B N 1
ATOM 3109 C CA . MET B 1 111 ? -8.938 -6.871 0.781 1 87.38 111 MET B CA 1
ATOM 3110 C C . MET B 1 111 ? -8.648 -8.203 0.098 1 87.38 111 MET B C 1
ATOM 3112 O O . MET B 1 111 ? -9.133 -9.25 0.53 1 87.38 111 MET B O 1
ATOM 3116 N N . LEU B 1 112 ? -7.852 -8.109 -0.869 1 92.75 112 LEU B N 1
ATOM 3117 C CA . LEU B 1 112 ? -7.559 -9.32 -1.626 1 92.75 112 LEU B CA 1
ATOM 3118 C C . LEU B 1 112 ? -6.621 -10.234 -0.846 1 92.75 112 LEU B C 1
ATOM 3120 O O . LEU B 1 112 ? -6.734 -11.461 -0.923 1 92.75 112 LEU B O 1
ATOM 3124 N N . THR B 1 113 ? -5.715 -9.664 -0.11 1 90.88 113 THR B N 1
ATOM 3125 C CA . THR B 1 113 ? -4.809 -10.445 0.723 1 90.88 113 THR B CA 1
ATOM 3126 C C . THR B 1 113 ? -5.578 -11.211 1.796 1 90.88 113 THR B C 1
ATOM 3128 O O . THR B 1 113 ? -5.16 -12.289 2.221 1 90.88 113 THR B O 1
ATOM 3131 N N . GLU B 1 114 ? -6.707 -10.695 2.209 1 90.75 114 GLU B N 1
ATOM 3132 C CA . GLU B 1 114 ? -7.57 -11.367 3.172 1 90.75 114 GLU B CA 1
ATOM 3133 C C . GLU B 1 114 ? -8.031 -12.727 2.643 1 90.75 114 GLU B C 1
ATOM 3135 O O . GLU B 1 114 ? -8.211 -13.672 3.412 1 90.75 114 GLU B O 1
ATOM 3140 N N . GLY B 1 115 ? -8.258 -12.781 1.374 1 94.5 115 GLY B N 1
ATOM 3141 C CA . GLY B 1 115 ? -8.586 -14.07 0.778 1 94.5 115 GLY B CA 1
ATOM 3142 C C . GLY B 1 115 ? -7.496 -15.109 0.957 1 94.5 115 GLY B C 1
ATOM 3143 O O . GLY B 1 115 ? -7.785 -16.281 1.212 1 94.5 115 GLY B O 1
ATOM 3144 N N . ILE B 1 116 ? -6.281 -14.664 0.843 1 95.38 116 ILE B N 1
ATOM 3145 C CA . ILE B 1 116 ? -5.129 -15.539 1.038 1 95.38 116 ILE B CA 1
ATOM 3146 C C . ILE B 1 116 ? -5.039 -15.945 2.506 1 95.38 116 ILE B C 1
ATOM 3148 O O . ILE B 1 116 ? -4.836 -17.125 2.814 1 95.38 116 ILE B O 1
ATOM 3152 N N . ARG B 1 117 ? -5.172 -15.023 3.34 1 92.88 117 ARG B N 1
ATOM 3153 C CA . ARG B 1 117 ? -5.129 -15.297 4.773 1 92.88 117 ARG B CA 1
ATOM 3154 C C . ARG B 1 117 ? -6.141 -16.375 5.16 1 92.88 117 ARG B C 1
ATOM 3156 O O . ARG B 1 117 ? -5.797 -17.328 5.848 1 92.88 117 ARG B O 1
ATOM 3163 N N . LYS B 1 118 ? -7.324 -16.156 4.719 1 95.62 118 LYS B N 1
ATOM 3164 C CA . LYS B 1 118 ? -8.383 -17.109 5.039 1 95.62 118 LYS B CA 1
ATOM 3165 C C . LYS B 1 118 ? -8.094 -18.469 4.418 1 95.62 118 LYS B C 1
ATOM 3167 O O . LYS B 1 118 ? -8.453 -19.516 4.988 1 95.62 118 LYS B O 1
ATOM 3172 N N . GLY B 1 119 ? -7.488 -18.453 3.219 1 97.12 119 GLY B N 1
ATOM 3173 C CA . GLY B 1 119 ? -7.051 -19.703 2.639 1 97.12 119 GLY B CA 1
ATOM 3174 C C . GLY B 1 119 ? -6.113 -20.484 3.543 1 97.12 119 GLY B C 1
ATOM 3175 O O . GLY B 1 119 ? -6.285 -21.703 3.73 1 97.12 119 GLY B O 1
ATOM 3176 N N . TYR B 1 120 ? -5.152 -19.828 4.125 1 96.44 120 TYR B N 1
ATOM 3177 C CA . TYR B 1 120 ? -4.242 -20.453 5.074 1 96.44 120 TYR B CA 1
ATOM 3178 C C . TYR B 1 120 ? -5.004 -21 6.273 1 96.44 120 TYR B C 1
ATOM 3180 O O . TYR B 1 120 ? -4.699 -22.094 6.762 1 96.44 120 TYR B O 1
ATOM 3188 N N . HIS B 1 121 ? -5.98 -20.297 6.719 1 95.25 121 HIS B N 1
ATOM 3189 C CA . HIS B 1 121 ? -6.773 -20.734 7.863 1 95.25 121 HIS B CA 1
ATOM 3190 C C . HIS B 1 121 ? -7.539 -22.016 7.543 1 95.25 121 HIS B C 1
ATOM 3192 O O . HIS B 1 121 ? -7.684 -22.891 8.406 1 95.25 121 HIS B O 1
ATOM 3198 N N . HIS B 1 122 ? -7.984 -22.109 6.367 1 97.25 122 HIS B N 1
ATOM 3199 C CA . HIS B 1 122 ? -8.695 -23.312 5.957 1 97.25 122 HIS B CA 1
ATOM 3200 C C . HIS B 1 122 ? -7.762 -24.516 5.891 1 97.25 122 HIS B C 1
ATOM 3202 O O . HIS B 1 122 ? -8.219 -25.656 5.855 1 97.25 122 HIS B O 1
ATOM 3208 N N . LEU B 1 123 ? -6.48 -24.281 5.836 1 96.94 123 LEU B N 1
ATOM 3209 C CA . LEU B 1 123 ? -5.492 -25.344 5.898 1 96.94 123 LEU B CA 1
ATOM 3210 C C . LEU B 1 123 ? -5.055 -25.594 7.34 1 96.94 123 LEU B C 1
ATOM 3212 O O . LEU B 1 123 ? -4.164 -26.406 7.586 1 96.94 123 LEU B O 1
ATOM 3216 N N . GLY B 1 124 ? -5.605 -24.844 8.281 1 94.56 124 GLY B N 1
ATOM 3217 C CA . GLY B 1 124 ? -5.277 -24.984 9.688 1 94.56 124 GLY B CA 1
ATOM 3218 C C . GLY B 1 124 ? -4.047 -24.203 10.102 1 94.56 124 GLY B C 1
ATOM 3219 O O . GLY B 1 124 ? -3.451 -24.469 11.141 1 94.56 124 GLY B O 1
ATOM 3220 N N . ILE B 1 125 ? -3.623 -23.344 9.312 1 93.81 125 ILE B N 1
ATOM 3221 C CA . ILE B 1 125 ? -2.434 -22.547 9.602 1 93.81 125 ILE B CA 1
ATOM 3222 C C . ILE B 1 125 ? -2.846 -21.141 10.023 1 93.81 125 ILE B C 1
ATOM 3224 O O . ILE B 1 125 ? -3.461 -20.406 9.25 1 93.81 125 ILE B O 1
ATOM 3228 N N . PRO B 1 126 ? -2.471 -20.734 11.141 1 89 126 PRO B N 1
ATOM 3229 C CA . PRO B 1 126 ? -2.934 -19.453 11.68 1 89 126 PRO B CA 1
ATOM 3230 C C . PRO B 1 126 ? -2.08 -18.266 11.211 1 89 126 PRO B C 1
ATOM 3232 O O . PRO B 1 126 ? -1.424 -17.625 12.023 1 89 126 PRO B O 1
ATOM 3235 N N . VAL B 1 127 ? -2.217 -17.969 10.008 1 87.44 127 VAL B N 1
ATOM 3236 C CA . VAL B 1 127 ? -1.501 -16.828 9.438 1 87.44 127 VAL B CA 1
ATOM 3237 C C . VAL B 1 127 ? -2.211 -15.539 9.82 1 87.44 127 VAL B C 1
ATOM 3239 O O . VAL B 1 127 ? -3.443 -15.477 9.828 1 87.44 127 VAL B O 1
ATOM 3242 N N . GLU B 1 128 ? -1.351 -14.562 10.219 1 79.88 128 GLU B N 1
ATOM 3243 C CA . GLU B 1 128 ? -1.903 -13.25 10.531 1 79.88 128 GLU B CA 1
ATOM 3244 C C . GLU B 1 128 ? -1.157 -12.141 9.789 1 79.88 128 GLU B C 1
ATOM 3246 O O . GLU B 1 128 ? -0.016 -12.336 9.367 1 79.88 128 GLU B O 1
ATOM 3251 N N . PHE B 1 129 ? -1.925 -11.086 9.68 1 72.38 129 PHE B N 1
ATOM 3252 C CA . PHE B 1 129 ? -1.225 -9.898 9.211 1 72.38 129 PHE B CA 1
ATOM 3253 C C . PHE B 1 129 ? -0.167 -9.461 10.219 1 72.38 129 PHE B C 1
ATOM 3255 O O . PHE B 1 129 ? -0.333 -9.656 11.422 1 72.38 129 PHE B O 1
ATOM 3262 N N . SER B 1 130 ? 1.029 -9.328 9.898 1 61.59 130 SER B N 1
ATOM 3263 C CA . SER B 1 130 ? 2.191 -9.047 10.734 1 61.59 130 SER B CA 1
ATOM 3264 C C . SER B 1 130 ? 1.836 -8.102 11.875 1 61.59 130 SER B C 1
ATOM 3266 O O . SER B 1 130 ? 2.709 -7.695 12.648 1 61.59 130 SER B O 1
ATOM 3268 N N . VAL B 1 131 ? 0.629 -7.621 12.148 1 51.69 131 VAL B N 1
ATOM 3269 C CA . VAL B 1 131 ? 0.37 -6.859 13.367 1 51.69 131 VAL B CA 1
ATOM 3270 C C . VAL B 1 131 ? 0.107 -7.812 14.523 1 51.69 131 VAL B C 1
ATOM 3272 O O . VAL B 1 131 ? -0.642 -8.781 14.383 1 51.69 131 VAL B O 1
ATOM 3275 N N . PRO B 1 132 ? 0.904 -7.793 15.586 1 47.25 132 PRO B N 1
ATOM 3276 C CA . PRO B 1 132 ? 0.605 -8.609 16.766 1 47.25 132 PRO B CA 1
ATOM 3277 C C . PRO B 1 132 ? -0.798 -8.367 17.312 1 47.25 132 PRO B C 1
ATOM 3279 O O . PRO B 1 132 ? -1.149 -7.223 17.625 1 47.25 132 PRO B O 1
ATOM 3282 N N . MET B 1 133 ? -1.785 -8.789 16.625 1 48.62 133 MET B N 1
ATOM 3283 C CA . MET B 1 133 ? -3.082 -8.508 17.234 1 48.62 133 MET B CA 1
ATOM 3284 C C . MET B 1 133 ? -3.549 -9.688 18.078 1 48.62 133 MET B C 1
ATOM 3286 O O . MET B 1 133 ? -3.264 -10.844 17.75 1 48.62 133 MET B O 1
ATOM 3290 N N . THR B 1 134 ? -3.93 -9.383 19.266 1 50.31 134 THR B N 1
ATOM 3291 C CA . THR B 1 134 ? -4.633 -10.359 20.094 1 50.31 134 THR B CA 1
ATOM 3292 C C . THR B 1 134 ? -5.891 -10.852 19.391 1 50.31 134 THR B C 1
ATOM 3294 O O . THR B 1 134 ? -6.328 -10.258 18.391 1 50.31 134 THR B O 1
ATOM 3297 N N . GLU B 1 135 ? -6.305 -11.984 19.656 1 48.38 135 GLU B N 1
ATOM 3298 C CA . GLU B 1 135 ? -7.527 -12.562 19.109 1 48.38 135 GLU B CA 1
ATOM 3299 C C . GLU B 1 135 ? -8.68 -11.562 19.141 1 48.38 135 GLU B C 1
ATOM 3301 O O . GLU B 1 135 ? -9.484 -11.5 18.219 1 48.38 135 GLU B O 1
ATOM 3306 N N . GLU B 1 136 ? -8.859 -10.828 20.188 1 50.28 136 GLU B N 1
ATOM 3307 C CA . GLU B 1 136 ? -9.891 -9.805 20.359 1 50.28 136 GLU B CA 1
ATOM 3308 C C . GLU B 1 136 ? -9.742 -8.695 19.328 1 50.28 136 GLU B C 1
ATOM 3310 O O . GLU B 1 136 ? -10.742 -8.219 18.766 1 50.28 136 GLU B O 1
ATOM 3315 N N . GLU B 1 137 ? -8.539 -8.43 19.031 1 50.47 137 GLU B N 1
ATOM 3316 C CA . GLU B 1 137 ? -8.266 -7.34 18.109 1 50.47 137 GLU B CA 1
ATOM 3317 C C . GLU B 1 137 ? -8.594 -7.742 16.672 1 50.47 137 GLU B C 1
ATOM 3319 O O . GLU B 1 137 ? -9.086 -6.926 15.891 1 50.47 137 GLU B O 1
ATOM 3324 N N . LYS B 1 138 ? -8.406 -8.984 16.516 1 51.88 138 LYS B N 1
ATOM 3325 C CA . LYS B 1 138 ? -8.703 -9.586 15.211 1 51.88 138 LYS B CA 1
ATOM 3326 C C . LYS B 1 138 ? -10.203 -9.539 14.922 1 51.88 138 LYS B C 1
ATOM 3328 O O . LYS B 1 138 ? -10.609 -9.273 13.789 1 51.88 138 LYS B O 1
ATOM 3333 N N . GLU B 1 139 ? -10.984 -9.891 15.93 1 52.56 139 GLU B N 1
ATOM 3334 C CA . GLU B 1 139 ? -12.438 -9.844 15.812 1 52.56 139 GLU B CA 1
ATOM 3335 C C . GLU B 1 139 ? -12.93 -8.422 15.547 1 52.56 139 GLU B C 1
ATOM 3337 O O . GLU B 1 139 ? -13.906 -8.227 14.828 1 52.56 139 GLU B O 1
ATOM 3342 N N . GLU B 1 140 ? -12.227 -7.586 16.078 1 52.75 140 GLU B N 1
ATOM 3343 C CA . GLU B 1 140 ? -12.586 -6.18 15.93 1 52.75 140 GLU B CA 1
ATOM 3344 C C . GLU B 1 140 ? -12.367 -5.699 14.5 1 52.75 140 GLU B C 1
ATOM 3346 O O . GLU B 1 140 ? -13.125 -4.859 13.992 1 52.75 140 GLU B O 1
ATOM 3351 N N . LEU B 1 141 ? -11.375 -6.328 13.883 1 51.03 141 LEU B N 1
ATOM 3352 C CA . LEU B 1 141 ? -11.078 -5.941 12.508 1 51.03 141 LEU B CA 1
ATOM 3353 C C . LEU B 1 141 ? -12.195 -6.391 11.57 1 51.03 141 LEU B C 1
ATOM 3355 O O . LEU B 1 141 ? -12.336 -5.855 10.469 1 51.03 141 LEU B O 1
ATOM 3359 N N . ARG B 1 142 ? -12.961 -7.422 12.156 1 48.09 142 ARG B N 1
ATOM 3360 C CA . ARG B 1 142 ? -14.047 -7.996 11.367 1 48.09 142 ARG B CA 1
ATOM 3361 C C . ARG B 1 142 ? -15.281 -7.109 11.406 1 48.09 142 ARG B C 1
ATOM 3363 O O . ARG B 1 142 ? -16.219 -7.297 10.625 1 48.09 142 ARG B O 1
ATOM 3370 N N . LYS B 1 143 ? -15.305 -6.223 12.367 1 50.34 143 LYS B N 1
ATOM 3371 C CA . LYS B 1 143 ? -16.484 -5.375 12.57 1 50.34 143 LYS B CA 1
ATOM 3372 C C . LYS B 1 143 ? -16.469 -4.188 11.617 1 50.34 143 LYS B C 1
ATOM 3374 O O . LYS B 1 143 ? -15.43 -3.809 11.094 1 50.34 143 LYS B O 1
ATOM 3379 N N . PRO B 1 144 ? -17.734 -3.754 11.336 1 50.97 144 PRO B N 1
ATOM 3380 C CA . PRO B 1 144 ? -17.859 -2.654 10.375 1 50.97 144 PRO B CA 1
ATOM 3381 C C . PRO B 1 144 ? -16.828 -1.551 10.602 1 50.97 144 PRO B C 1
ATOM 3383 O O . PRO B 1 144 ? -16.531 -1.213 11.75 1 50.97 144 PRO B O 1
ATOM 3386 N N . LYS B 1 145 ? -16.156 -1.167 9.594 1 57.06 145 LYS B N 1
ATOM 3387 C CA . LYS B 1 145 ? -15.055 -0.21 9.578 1 57.06 145 LYS B CA 1
ATOM 3388 C C . LYS B 1 145 ? -15.531 1.182 9.984 1 57.06 145 LYS B C 1
ATOM 3390 O O . LYS B 1 145 ? -16.578 1.643 9.539 1 57.06 145 LYS B O 1
ATOM 3395 N N . SER B 1 146 ? -14.953 1.671 11.023 1 66.12 146 SER B N 1
ATOM 3396 C CA . SER B 1 146 ? -15.195 3.031 11.492 1 66.12 146 SER B CA 1
ATOM 3397 C C . SER B 1 146 ? -14.836 4.055 10.422 1 66.12 146 SER B C 1
ATOM 3399 O O . SER B 1 146 ? -14 3.795 9.555 1 66.12 146 SER B O 1
ATOM 3401 N N . ALA B 1 147 ? -15.633 5.105 10.305 1 72.94 147 ALA B N 1
ATOM 3402 C CA . ALA B 1 147 ? -15.406 6.242 9.422 1 72.94 147 ALA B CA 1
ATOM 3403 C C . ALA B 1 147 ? -14.172 7.031 9.844 1 72.94 147 ALA B C 1
ATOM 3405 O O . ALA B 1 147 ? -13.758 7.961 9.148 1 72.94 147 ALA B O 1
ATOM 3406 N N . VAL B 1 148 ? -13.531 6.555 10.906 1 72.75 148 VAL B N 1
ATOM 3407 C CA . VAL B 1 148 ? -12.398 7.281 11.477 1 72.75 148 VAL B CA 1
ATOM 3408 C C . VAL B 1 148 ? -11.094 6.699 10.945 1 72.75 148 VAL B C 1
ATOM 3410 O O . VAL B 1 148 ? -10.859 5.492 11.047 1 72.75 148 VAL B O 1
ATOM 3413 N N . CYS B 1 149 ? -10.25 7.508 10.5 1 72.5 149 CYS B N 1
ATOM 3414 C CA . CYS B 1 149 ? -9.008 7.121 9.836 1 72.5 149 CYS B CA 1
ATOM 3415 C C . CYS B 1 149 ? -8.109 6.328 10.781 1 72.5 149 CYS B C 1
ATOM 3417 O O . CYS B 1 149 ? -7.508 5.332 10.383 1 72.5 149 CYS B O 1
ATOM 3419 N N . PHE B 1 150 ? -7.98 6.715 11.977 1 67.88 150 PHE B N 1
ATOM 3420 C CA . PHE B 1 150 ? -7.027 6.102 12.891 1 67.88 150 PHE B CA 1
ATOM 3421 C C . PHE B 1 150 ? -7.523 4.738 13.359 1 67.88 150 PHE B C 1
ATOM 3423 O O . PHE B 1 150 ? -6.762 3.955 13.93 1 67.88 150 PHE B O 1
ATOM 3430 N N . ASP B 1 151 ? -8.719 4.398 13.016 1 62.84 151 ASP B N 1
ATOM 3431 C CA . ASP B 1 151 ? -9.305 3.107 13.359 1 62.84 151 ASP B CA 1
ATOM 3432 C C . ASP B 1 151 ? -9.062 2.082 12.258 1 62.84 151 ASP B C 1
ATOM 3434 O O . ASP B 1 151 ? -9.281 0.885 12.453 1 62.84 151 ASP B O 1
ATOM 3438 N N . ALA B 1 152 ? -8.594 2.545 11.141 1 56.62 152 ALA B N 1
ATOM 3439 C CA . ALA B 1 152 ? -8.43 1.664 9.984 1 56.62 152 ALA B CA 1
ATOM 3440 C C . ALA B 1 152 ? -7.094 0.924 10.047 1 56.62 152 ALA B C 1
ATOM 3442 O O . ALA B 1 152 ? -6.074 1.506 10.414 1 56.62 152 ALA B O 1
ATOM 3443 N N . ALA B 1 153 ? -7.086 -0.494 9.836 1 56.78 153 ALA B N 1
ATOM 3444 C CA . ALA B 1 153 ? -5.863 -1.294 9.805 1 56.78 153 ALA B CA 1
ATOM 3445 C C . ALA B 1 153 ? -5.086 -1.064 8.516 1 56.78 153 ALA B C 1
ATOM 3447 O O . ALA B 1 153 ? -5.68 -0.938 7.441 1 56.78 153 ALA B O 1
ATOM 3448 N N . SER B 1 154 ? -3.854 -0.776 8.609 1 54.47 154 SER B N 1
ATOM 3449 C CA . SER B 1 154 ? -3.049 -0.592 7.406 1 54.47 154 SER B CA 1
ATOM 3450 C C . SER B 1 154 ? -1.975 -1.668 7.289 1 54.47 154 SER B C 1
ATOM 3452 O O . SER B 1 154 ? -0.822 -1.369 6.973 1 54.47 154 SER B O 1
ATOM 3454 N N . TYR B 1 155 ? -2.355 -2.924 7.602 1 57.34 155 TYR B N 1
ATOM 3455 C CA . TYR B 1 155 ? -1.383 -4.004 7.477 1 57.34 155 TYR B CA 1
ATOM 3456 C C . TYR B 1 155 ? -1.61 -4.797 6.195 1 57.34 155 TYR B C 1
ATOM 3458 O O . TYR B 1 155 ? -2.754 -5.02 5.789 1 57.34 155 TYR B O 1
ATOM 3466 N N . TYR B 1 156 ? -0.488 -5.012 5.457 1 63.53 156 TYR B N 1
ATOM 3467 C CA . TYR B 1 156 ? -0.804 -5.602 4.16 1 63.53 156 TYR B CA 1
ATOM 3468 C C . TYR B 1 156 ? -0.01 -6.883 3.934 1 63.53 156 TYR B C 1
ATOM 3470 O O . TYR B 1 156 ? -0.209 -7.574 2.934 1 63.53 156 TYR B O 1
ATOM 3478 N N . GLU B 1 157 ? 0.895 -7.238 4.891 1 70.75 157 GLU B N 1
ATOM 3479 C CA . GLU B 1 157 ? 1.687 -8.438 4.648 1 70.75 157 GLU B CA 1
ATOM 3480 C C . GLU B 1 157 ? 1.251 -9.586 5.559 1 70.75 157 GLU B C 1
ATOM 3482 O O . GLU B 1 157 ? 0.963 -9.367 6.738 1 70.75 157 GLU B O 1
ATOM 3487 N N . LEU B 1 158 ? 1.226 -10.75 4.961 1 76.88 158 LEU B N 1
ATOM 3488 C CA . LEU B 1 158 ? 0.875 -11.938 5.73 1 76.88 158 LEU B CA 1
ATOM 3489 C C . LEU B 1 158 ? 2.125 -12.641 6.25 1 76.88 158 LEU B C 1
ATOM 3491 O O . LEU B 1 158 ? 3.078 -12.852 5.496 1 76.88 158 LEU B O 1
ATOM 3495 N N . ALA B 1 159 ? 2.125 -12.914 7.504 1 75.31 159 ALA B N 1
ATOM 3496 C CA . ALA B 1 159 ? 3.287 -13.547 8.117 1 75.31 159 ALA B CA 1
ATOM 3497 C C . ALA B 1 159 ? 2.863 -14.5 9.234 1 75.31 159 ALA B C 1
ATOM 3499 O O . ALA B 1 159 ? 1.746 -14.406 9.75 1 75.31 159 ALA B O 1
ATOM 3500 N N . VAL B 1 160 ? 3.566 -15.461 9.43 1 74.38 160 VAL B N 1
ATOM 3501 C CA . VAL B 1 160 ? 3.559 -16.219 10.672 1 74.38 160 VAL B CA 1
ATOM 3502 C C . VAL B 1 160 ? 4.789 -15.875 11.508 1 74.38 160 VAL B C 1
ATOM 3504 O O . VAL B 1 160 ? 5.922 -16.125 11.086 1 74.38 160 VAL B O 1
ATOM 3507 N N . GLY B 1 161 ? 4.484 -15.312 12.609 1 68.56 161 GLY B N 1
ATOM 3508 C CA . GLY B 1 161 ? 5.613 -14.68 13.273 1 68.56 161 GLY B CA 1
ATOM 3509 C C . GLY B 1 161 ? 6.246 -13.57 12.453 1 68.56 161 GLY B C 1
ATOM 3510 O O . GLY B 1 161 ? 5.559 -12.633 12.039 1 68.56 161 GLY B O 1
ATOM 3511 N N . LYS B 1 162 ? 7.504 -13.805 12.078 1 68.69 162 LYS B N 1
ATOM 3512 C CA . LYS B 1 162 ? 8.242 -12.797 11.32 1 68.69 162 LYS B CA 1
ATOM 3513 C C . LYS B 1 162 ? 8.5 -13.266 9.891 1 68.69 162 LYS B C 1
ATOM 3515 O O . LYS B 1 162 ? 9.125 -12.547 9.102 1 68.69 162 LYS B O 1
ATOM 3520 N N . ARG B 1 163 ? 7.969 -14.367 9.633 1 79.31 163 ARG B N 1
ATOM 3521 C CA . ARG B 1 163 ? 8.281 -14.953 8.336 1 79.31 163 ARG B CA 1
ATOM 3522 C C . ARG B 1 163 ? 7.117 -14.781 7.367 1 79.31 163 ARG B C 1
ATOM 3524 O O . ARG B 1 163 ? 5.973 -15.094 7.695 1 79.31 163 ARG B O 1
ATOM 3531 N N . LYS B 1 164 ? 7.445 -14.32 6.184 1 83 164 LYS B N 1
ATOM 3532 C CA . LYS B 1 164 ? 6.426 -14.117 5.16 1 83 164 LYS B CA 1
ATOM 3533 C C . LYS B 1 164 ? 5.93 -15.445 4.602 1 83 164 LYS B C 1
ATOM 3535 O O . LYS B 1 164 ? 6.719 -16.375 4.398 1 83 164 LYS B O 1
ATOM 3540 N N . VAL B 1 165 ? 4.664 -15.438 4.281 1 88.88 165 VAL B N 1
ATOM 3541 C CA . VAL B 1 165 ? 4.094 -16.688 3.793 1 88.88 165 VAL B CA 1
ATOM 3542 C C . VAL B 1 165 ? 3.668 -16.531 2.336 1 88.88 165 VAL B C 1
ATOM 3544 O O . VAL B 1 165 ? 3.365 -17.516 1.66 1 88.88 165 VAL B O 1
ATOM 3547 N N . ALA B 1 166 ? 3.697 -15.32 1.918 1 88.69 166 ALA B N 1
ATOM 3548 C CA . ALA B 1 166 ? 3.338 -15.039 0.531 1 88.69 166 ALA B CA 1
ATOM 3549 C C . ALA B 1 166 ? 3.975 -13.734 0.053 1 88.69 166 ALA B C 1
ATOM 3551 O O . ALA B 1 166 ? 4.25 -12.836 0.855 1 88.69 166 ALA B O 1
ATOM 3552 N N . GLY B 1 167 ? 4.324 -13.68 -1.213 1 88.12 167 GLY B N 1
ATOM 3553 C CA . GLY B 1 167 ? 4.719 -12.453 -1.895 1 88.12 167 GLY B CA 1
ATOM 3554 C C . GLY B 1 167 ? 3.719 -12.008 -2.945 1 88.12 167 GLY B C 1
ATOM 3555 O O . GLY B 1 167 ? 3.477 -12.727 -3.922 1 88.12 167 GLY B O 1
ATOM 3556 N N . SER B 1 168 ? 3.154 -10.852 -2.732 1 91.19 168 SER B N 1
ATOM 3557 C CA . SER B 1 168 ? 2.119 -10.359 -3.635 1 91.19 168 SER B CA 1
ATOM 3558 C C . SER B 1 168 ? 2.496 -9.008 -4.23 1 91.19 168 SER B C 1
ATOM 3560 O O . SER B 1 168 ? 3.332 -8.289 -3.676 1 91.19 168 SER B O 1
ATOM 3562 N N . ALA B 1 169 ? 1.945 -8.711 -5.332 1 91.31 169 ALA B N 1
ATOM 3563 C CA . ALA B 1 169 ? 2.084 -7.434 -6.02 1 91.31 169 ALA B CA 1
ATOM 3564 C C . ALA B 1 169 ? 0.785 -7.043 -6.719 1 91.31 169 ALA B C 1
ATOM 3566 O O . ALA B 1 169 ? 0.008 -7.91 -7.129 1 91.31 169 ALA B O 1
ATOM 3567 N N . GLN B 1 170 ? 0.547 -5.758 -6.805 1 93 170 GLN B N 1
ATOM 3568 C CA . GLN B 1 170 ? -0.677 -5.266 -7.43 1 93 170 GLN B CA 1
ATOM 3569 C C . GLN B 1 170 ? -0.376 -4.156 -8.438 1 93 170 GLN B C 1
ATOM 3571 O O . GLN B 1 170 ? 0.548 -3.367 -8.234 1 93 170 GLN B O 1
ATOM 3576 N N . VAL B 1 171 ? -1.14 -4.121 -9.516 1 93.38 171 VAL B N 1
ATOM 3577 C CA . VAL B 1 171 ? -1.093 -3.035 -10.492 1 93.38 171 VAL B CA 1
ATOM 3578 C C . VAL B 1 171 ? -2.51 -2.658 -10.914 1 93.38 171 VAL B C 1
ATOM 3580 O O . VAL B 1 171 ? -3.426 -3.482 -10.844 1 93.38 171 VAL B O 1
ATOM 3583 N N . ARG B 1 172 ? -2.652 -1.388 -11.156 1 91.25 172 ARG B N 1
ATOM 3584 C CA . ARG B 1 172 ? -3.859 -0.897 -11.812 1 91.25 172 ARG B CA 1
ATOM 3585 C C . ARG B 1 172 ? -3.566 -0.468 -13.25 1 91.25 172 ARG B C 1
ATOM 3587 O O . ARG B 1 172 ? -2.648 0.317 -13.492 1 91.25 172 ARG B O 1
ATOM 3594 N N . HIS B 1 173 ? -4.238 -1.09 -14.164 1 91.88 173 HIS B N 1
ATOM 3595 C CA . HIS B 1 173 ? -4.02 -0.857 -15.586 1 91.88 173 HIS B CA 1
ATOM 3596 C C . HIS B 1 173 ? -5.336 -0.85 -16.359 1 91.88 173 HIS B C 1
ATOM 3598 O O . HIS B 1 173 ? -6.113 -1.801 -16.266 1 91.88 173 HIS B O 1
ATOM 3604 N N . GLN B 1 174 ? -5.578 0.267 -17.062 1 91.62 174 GLN B N 1
ATOM 3605 C CA . GLN B 1 174 ? -6.758 0.382 -17.906 1 91.62 174 GLN B CA 1
ATOM 3606 C C . GLN B 1 174 ? -8.039 0.151 -17.109 1 91.62 174 GLN B C 1
ATOM 3608 O O . GLN B 1 174 ? -8.914 -0.605 -17.531 1 91.62 174 GLN B O 1
ATOM 3613 N N . GLY B 1 175 ? -8.086 0.631 -15.945 1 92.12 175 GLY B N 1
ATOM 3614 C CA . GLY B 1 175 ? -9.289 0.57 -15.125 1 92.12 175 GLY B CA 1
ATOM 3615 C C . GLY B 1 175 ? -9.484 -0.777 -14.453 1 92.12 175 GLY B C 1
ATOM 3616 O O . GLY B 1 175 ? -10.57 -1.073 -13.953 1 92.12 175 GLY B O 1
ATOM 3617 N N . VAL B 1 176 ? -8.445 -1.609 -14.469 1 96.25 176 VAL B N 1
ATOM 3618 C CA . VAL B 1 176 ? -8.555 -2.961 -13.93 1 96.25 176 VAL B CA 1
ATOM 3619 C C . VAL B 1 176 ? -7.438 -3.203 -12.922 1 96.25 176 VAL B C 1
ATOM 3621 O O . VAL B 1 176 ? -6.301 -2.77 -13.125 1 96.25 176 VAL B O 1
ATOM 3624 N N . VAL B 1 177 ? -7.75 -3.859 -11.828 1 96.19 177 VAL B N 1
ATOM 3625 C CA . VAL B 1 177 ? -6.785 -4.262 -10.812 1 96.19 177 VAL B CA 1
ATOM 3626 C C . VAL B 1 177 ? -6.277 -5.672 -11.102 1 96.19 177 VAL B C 1
ATOM 3628 O O . VAL B 1 177 ? -7.07 -6.574 -11.383 1 96.19 177 VAL B O 1
ATOM 3631 N N . LEU B 1 178 ? -5.031 -5.848 -11.117 1 97.88 178 LEU B N 1
ATOM 3632 C CA . LEU B 1 178 ? -4.391 -7.156 -11.086 1 97.88 178 LEU B CA 1
ATOM 3633 C C . LEU B 1 178 ? -3.541 -7.312 -9.836 1 97.88 178 LEU B C 1
ATOM 3635 O O . LEU B 1 178 ? -2.594 -6.555 -9.617 1 97.88 178 LEU B O 1
ATOM 3639 N N . GLN B 1 179 ? -3.912 -8.164 -9 1 96.62 179 GLN B N 1
ATOM 3640 C CA . GLN B 1 179 ? -3.049 -8.602 -7.906 1 96.62 179 GLN B CA 1
ATOM 3641 C C . GLN B 1 179 ? -2.67 -10.07 -8.055 1 96.62 179 GLN B C 1
ATOM 3643 O O . GLN B 1 179 ? -3.535 -10.922 -8.266 1 96.62 179 GLN B O 1
ATOM 3648 N N . HIS B 1 180 ? -1.438 -10.328 -8.047 1 97.88 180 HIS B N 1
ATOM 3649 C CA . HIS B 1 180 ? -1.005 -11.719 -8.078 1 97.88 180 HIS B CA 1
ATOM 3650 C C . HIS B 1 180 ? 0.113 -11.969 -7.07 1 97.88 180 HIS B C 1
ATOM 3652 O O . HIS B 1 180 ? 0.698 -11.023 -6.539 1 97.88 180 HIS B O 1
ATOM 3658 N N . GLY B 1 181 ? 0.323 -13.242 -6.758 1 96.25 181 GLY B N 1
ATOM 3659 C CA . GLY B 1 181 ? 1.312 -13.555 -5.738 1 96.25 181 GLY B CA 1
ATOM 3660 C C . GLY B 1 181 ? 1.678 -15.031 -5.703 1 96.25 181 GLY B C 1
ATOM 3661 O O . GLY B 1 181 ? 1.018 -15.852 -6.336 1 96.25 181 GLY B O 1
ATOM 3662 N N . SER B 1 182 ? 2.715 -15.258 -4.992 1 96.31 182 SER B N 1
ATOM 3663 C CA . SER B 1 182 ? 3.275 -16.594 -4.852 1 96.31 182 SER B CA 1
ATOM 3664 C C . SER B 1 182 ? 3.08 -17.141 -3.438 1 96.31 182 SER B C 1
ATOM 3666 O O . SER B 1 182 ? 3.385 -16.453 -2.461 1 96.31 182 SER B O 1
ATOM 3668 N N . VAL B 1 183 ? 2.564 -18.297 -3.367 1 96.25 183 VAL B N 1
ATOM 3669 C CA . VAL B 1 183 ? 2.488 -19.078 -2.139 1 96.25 183 VAL B CA 1
ATOM 3670 C C . VAL B 1 183 ? 3.375 -20.312 -2.256 1 96.25 183 VAL B C 1
ATOM 3672 O O . VAL B 1 183 ? 2.961 -21.328 -2.82 1 96.25 183 VAL B O 1
ATOM 3675 N N . PRO B 1 184 ? 4.5 -20.219 -1.667 1 95.56 184 PRO B N 1
ATOM 3676 C CA . PRO B 1 184 ? 5.422 -21.359 -1.826 1 95.56 184 PRO B CA 1
ATOM 3677 C C . PRO B 1 184 ? 4.988 -22.578 -1.028 1 95.56 184 PRO B C 1
ATOM 3679 O O . PRO B 1 184 ? 4.609 -22.469 0.139 1 95.56 184 PRO B O 1
ATOM 3682 N N . LEU B 1 185 ? 4.992 -23.719 -1.715 1 96.94 185 LEU B N 1
ATOM 3683 C CA . LEU B 1 185 ? 4.809 -24.984 -1.012 1 96.94 185 LEU B CA 1
ATOM 3684 C C . LEU B 1 185 ? 6.121 -25.453 -0.391 1 96.94 185 LEU B C 1
ATOM 3686 O O . LEU B 1 185 ? 6.145 -25.922 0.753 1 96.94 185 LEU B O 1
ATOM 3690 N N . SER B 1 186 ? 7.164 -25.297 -1.089 1 94.69 186 SER B N 1
ATOM 3691 C CA . SER B 1 186 ? 8.539 -25.484 -0.643 1 94.69 186 SER B CA 1
ATOM 3692 C C . SER B 1 186 ? 9.477 -24.484 -1.324 1 94.69 186 SER B C 1
ATOM 3694 O O . SER B 1 186 ? 9.141 -23.922 -2.367 1 94.69 186 SER B O 1
ATOM 3696 N N . VAL B 1 187 ? 10.609 -24.234 -0.662 1 89.5 187 VAL B N 1
ATOM 3697 C CA . VAL B 1 187 ? 11.555 -23.266 -1.212 1 89.5 187 VAL B CA 1
ATOM 3698 C C . VAL B 1 187 ? 12.953 -23.859 -1.227 1 89.5 187 VAL B C 1
ATOM 3700 O O . VAL B 1 187 ? 13.391 -24.469 -0.246 1 89.5 187 VAL B O 1
ATOM 3703 N N . ASP B 1 188 ? 13.578 -23.781 -2.328 1 90.19 188 ASP B N 1
ATOM 3704 C CA . ASP B 1 188 ? 15.016 -24.047 -2.441 1 90.19 188 ASP B CA 1
ATOM 3705 C C . ASP B 1 188 ? 15.812 -22.75 -2.43 1 90.19 188 ASP B C 1
ATOM 3707 O O . ASP B 1 188 ? 16.062 -22.156 -3.482 1 90.19 188 ASP B O 1
ATOM 3711 N N . GLU B 1 189 ? 16.234 -22.359 -1.313 1 87.81 189 GLU B N 1
ATOM 3712 C CA . GLU B 1 189 ? 16.922 -21.094 -1.159 1 87.81 189 GLU B CA 1
ATOM 3713 C C . GLU B 1 189 ? 18.219 -21.062 -1.964 1 87.81 189 GLU B C 1
ATOM 3715 O O . GLU B 1 189 ? 18.609 -20.016 -2.498 1 87.81 189 GLU B O 1
ATOM 3720 N N . GLY B 1 190 ? 18.891 -22.203 -1.946 1 88.25 190 GLY B N 1
ATOM 3721 C CA . GLY B 1 190 ? 20.109 -22.281 -2.734 1 88.25 190 GLY B CA 1
ATOM 3722 C C . GLY B 1 190 ? 19.906 -21.906 -4.191 1 88.25 190 GLY B C 1
ATOM 3723 O O . GLY B 1 190 ? 20.609 -21.047 -4.723 1 88.25 190 GLY B O 1
ATOM 3724 N N . GLU B 1 191 ? 18.953 -22.516 -4.75 1 92.25 191 GLU B N 1
ATOM 3725 C CA . GLU B 1 191 ? 18.672 -22.234 -6.156 1 92.25 191 GLU B CA 1
ATOM 3726 C C . GLU B 1 191 ? 18.234 -20.797 -6.359 1 92.25 191 GLU B C 1
ATOM 3728 O O . GLU B 1 191 ? 18.609 -20.156 -7.344 1 92.25 191 GLU B O 1
ATOM 3733 N N . LEU B 1 192 ? 17.406 -20.328 -5.469 1 91.12 192 LEU B N 1
ATOM 3734 C CA . LEU B 1 192 ? 16.953 -18.953 -5.547 1 91.12 192 LEU B CA 1
ATOM 3735 C C . LEU B 1 192 ? 18.125 -17.984 -5.605 1 91.12 192 LEU B C 1
ATOM 3737 O O . LEU B 1 192 ? 18.203 -17.141 -6.5 1 91.12 192 LEU B O 1
ATOM 3741 N N . PHE B 1 193 ? 19.047 -18.125 -4.793 1 90.81 193 PHE B N 1
ATOM 3742 C CA . PHE B 1 193 ? 20.125 -17.156 -4.688 1 90.81 193 PHE B CA 1
ATOM 3743 C C . PHE B 1 193 ? 21.156 -17.359 -5.801 1 90.81 193 PHE B C 1
ATOM 3745 O O . PHE B 1 193 ? 21.953 -16.469 -6.094 1 90.81 193 PHE B O 1
ATOM 3752 N N . ASP B 1 194 ? 21.078 -18.531 -6.422 1 92.31 194 ASP B N 1
ATOM 3753 C CA . ASP B 1 194 ? 21.922 -18.766 -7.582 1 92.31 194 ASP B CA 1
ATOM 3754 C C . ASP B 1 194 ? 21.516 -17.891 -8.758 1 92.31 194 ASP B C 1
ATOM 3756 O O . ASP B 1 194 ? 22.297 -17.688 -9.695 1 92.31 194 ASP B O 1
ATOM 3760 N N . CYS B 1 195 ? 20.344 -17.391 -8.711 1 94.75 195 CYS B N 1
ATOM 3761 C CA . CYS B 1 195 ? 19.797 -16.672 -9.859 1 94.75 195 CYS B CA 1
ATOM 3762 C C . CYS B 1 195 ? 20.297 -15.227 -9.875 1 94.75 195 CYS B C 1
ATOM 3764 O O . CYS B 1 195 ? 20.094 -14.516 -10.859 1 94.75 195 CYS B O 1
ATOM 3766 N N . PHE B 1 196 ? 20.984 -14.781 -8.859 1 94.06 196 PHE B N 1
ATOM 3767 C CA . PHE B 1 196 ? 21.266 -13.359 -8.711 1 94.06 196 PHE B CA 1
ATOM 3768 C C . PHE B 1 196 ? 22.766 -13.094 -8.789 1 94.06 196 PHE B C 1
ATOM 3770 O O . PHE B 1 196 ? 23.578 -14 -8.578 1 94.06 196 PHE B O 1
ATOM 3777 N N . L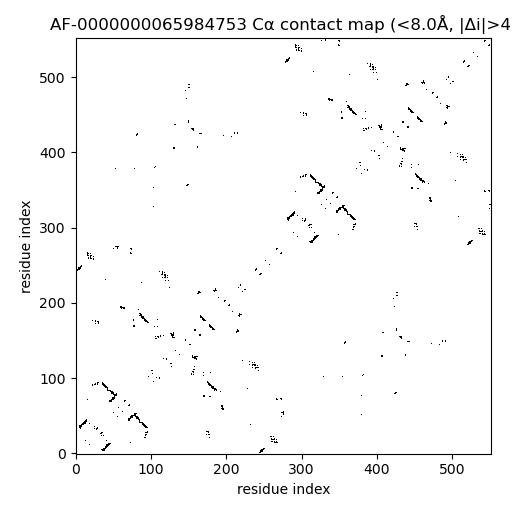EU B 1 197 ? 23.016 -11.82 -9.125 1 93.06 197 LEU B N 1
ATOM 3778 C CA . LEU B 1 197 ? 24.406 -11.3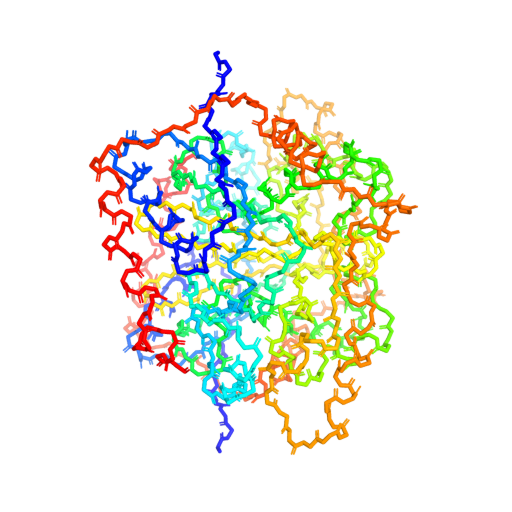52 -9.133 1 93.06 197 LEU B CA 1
ATOM 3779 C C . LEU B 1 197 ? 24.797 -10.812 -7.762 1 93.06 197 LEU B C 1
ATOM 3781 O O . LEU B 1 197 ? 24 -10.156 -7.09 1 93.06 197 LEU B O 1
ATOM 3785 N N . TYR B 1 198 ? 26.016 -11.156 -7.422 1 89.06 198 TYR B N 1
ATOM 3786 C CA . TYR B 1 198 ? 26.609 -10.648 -6.195 1 89.06 198 TYR B CA 1
ATOM 3787 C C . TYR B 1 198 ? 28.016 -10.102 -6.457 1 89.06 198 TYR B C 1
ATOM 3789 O O . TYR B 1 198 ? 28.656 -10.484 -7.434 1 89.06 198 TYR B O 1
ATOM 3797 N N . GLU B 1 199 ? 28.422 -9.203 -5.543 1 87.12 199 GLU B N 1
ATOM 3798 C CA . GLU B 1 199 ? 29.797 -8.688 -5.664 1 87.12 199 GLU B CA 1
ATOM 3799 C C . GLU B 1 199 ? 30.812 -9.805 -5.488 1 87.12 199 GLU B C 1
ATOM 3801 O O . GLU B 1 199 ? 31.812 -9.852 -6.207 1 87.12 199 GLU B O 1
ATOM 3806 N N . ASP B 1 200 ? 30.594 -10.578 -4.492 1 89.12 200 ASP B N 1
ATOM 3807 C CA . ASP B 1 200 ? 31.469 -11.734 -4.25 1 89.12 200 ASP B CA 1
ATOM 3808 C C . ASP B 1 200 ? 30.719 -12.836 -3.5 1 89.12 200 ASP B C 1
ATOM 3810 O O . ASP B 1 200 ? 29.547 -12.656 -3.139 1 89.12 200 ASP B O 1
ATOM 3814 N N . GLU B 1 201 ? 31.391 -13.906 -3.311 1 88.75 201 GLU B N 1
ATOM 3815 C CA . GLU B 1 201 ? 30.781 -15.078 -2.691 1 88.75 201 GLU B CA 1
ATOM 3816 C C . GLU B 1 201 ? 30.422 -14.805 -1.232 1 88.75 201 GLU B C 1
ATOM 3818 O O . GLU B 1 201 ? 29.453 -15.367 -0.709 1 88.75 201 GLU B O 1
ATOM 3823 N N . THR B 1 202 ? 31.188 -13.992 -0.631 1 87.06 202 THR B N 1
ATOM 3824 C CA . THR B 1 202 ? 30.922 -13.641 0.759 1 87.06 202 THR B CA 1
ATOM 3825 C C . THR B 1 202 ? 29.578 -12.906 0.885 1 87.06 202 THR B C 1
ATOM 3827 O O . THR B 1 202 ? 28.797 -13.203 1.786 1 87.06 202 THR B O 1
ATOM 3830 N N . MET B 1 203 ? 29.359 -12.07 -0.056 1 84.06 203 MET B N 1
ATOM 3831 C CA . MET B 1 203 ? 28.094 -11.336 -0.067 1 84.06 203 MET B CA 1
ATOM 3832 C C . MET B 1 203 ? 26.922 -12.266 -0.35 1 84.06 203 MET B C 1
ATOM 3834 O O . MET B 1 203 ? 25.859 -12.141 0.259 1 84.06 203 MET B O 1
ATOM 3838 N N . ARG B 1 204 ? 27.141 -13.125 -1.215 1 85.62 204 ARG B N 1
ATOM 3839 C CA . ARG B 1 204 ? 26.094 -14.102 -1.532 1 85.62 204 ARG B CA 1
ATOM 3840 C C . ARG B 1 204 ? 25.703 -14.891 -0.293 1 85.62 204 ARG B C 1
ATOM 3842 O O . ARG B 1 204 ? 24.5 -15.016 0.011 1 85.62 204 ARG B O 1
ATOM 3849 N N . GLU B 1 205 ? 26.609 -15.375 0.446 1 86.88 205 GLU B N 1
ATOM 3850 C CA . GLU B 1 205 ? 26.359 -16.172 1.645 1 86.88 205 GLU B CA 1
ATOM 3851 C C . GLU B 1 205 ? 25.672 -15.336 2.725 1 86.88 205 GLU B C 1
ATOM 3853 O O . GLU B 1 205 ? 24.812 -15.828 3.443 1 86.88 205 GLU B O 1
ATOM 3858 N N . ARG B 1 206 ? 26.094 -14.172 2.773 1 81.38 206 ARG B N 1
ATOM 3859 C CA . ARG B 1 206 ? 25.5 -13.266 3.746 1 81.38 206 ARG B CA 1
ATOM 3860 C C . ARG B 1 206 ? 24.016 -13.016 3.426 1 81.38 206 ARG B C 1
ATOM 3862 O O . ARG B 1 206 ? 23.172 -13.016 4.324 1 81.38 206 ARG B O 1
ATOM 3869 N N . MET B 1 207 ? 23.75 -12.797 2.207 1 79.38 207 MET B N 1
ATOM 3870 C CA . MET B 1 207 ? 22.375 -12.531 1.792 1 79.38 207 MET B CA 1
ATOM 3871 C C . MET B 1 207 ? 21.5 -13.766 1.984 1 79.38 207 MET B C 1
ATOM 3873 O O . MET B 1 207 ? 20.344 -13.656 2.408 1 79.38 207 MET B O 1
ATOM 3877 N N . LYS B 1 208 ? 22.062 -14.867 1.655 1 82.5 208 LYS B N 1
ATOM 3878 C CA . LYS B 1 208 ? 21.344 -16.125 1.869 1 82.5 208 LYS B CA 1
ATOM 3879 C C . LYS B 1 208 ? 21.016 -16.312 3.346 1 82.5 208 LYS B C 1
ATOM 3881 O O . LYS B 1 208 ? 19.906 -16.719 3.691 1 82.5 208 LYS B O 1
ATOM 3886 N N . ALA B 1 209 ? 21.922 -16.047 4.172 1 79.5 209 ALA B N 1
ATOM 3887 C CA . ALA B 1 209 ? 21.734 -16.188 5.613 1 79.5 209 ALA B CA 1
ATOM 3888 C C . ALA B 1 209 ? 20.656 -15.234 6.121 1 79.5 209 ALA B C 1
ATOM 3890 O O . ALA B 1 209 ? 19.859 -15.594 6.988 1 79.5 209 ALA B O 1
ATOM 3891 N N . ARG B 1 210 ? 20.688 -14.141 5.531 1 71.62 210 ARG B N 1
ATOM 3892 C CA . ARG B 1 210 ? 19.703 -13.141 5.93 1 71.62 210 ARG B CA 1
ATOM 3893 C C . ARG B 1 210 ? 18.297 -13.539 5.48 1 71.62 210 ARG B C 1
ATOM 3895 O O . ARG B 1 210 ? 17.312 -13.227 6.156 1 71.62 210 ARG B O 1
ATOM 3902 N N . PHE B 1 211 ? 18.266 -14.156 4.473 1 75.88 211 PHE B N 1
ATOM 3903 C CA . PHE B 1 211 ? 17 -14.57 3.896 1 75.88 211 PHE B CA 1
ATOM 3904 C C . PHE B 1 211 ? 16.391 -15.734 4.68 1 75.88 211 PHE B C 1
ATOM 3906 O O . PHE B 1 211 ? 15.172 -15.875 4.754 1 75.88 211 PHE B O 1
ATOM 3913 N N . ALA B 1 212 ? 17.469 -16.391 5.223 1 74.38 212 ALA B N 1
ATOM 3914 C CA . ALA B 1 212 ? 17.016 -17.562 5.98 1 74.38 212 ALA B CA 1
ATOM 3915 C C . ALA B 1 212 ? 16.094 -17.125 7.129 1 74.38 212 ALA B C 1
ATOM 3917 O O . ALA B 1 212 ? 16.453 -16.266 7.93 1 74.38 212 ALA B O 1
ATOM 3918 N N . GLY B 1 213 ? 14.797 -17.406 7.102 1 72.06 213 GLY B N 1
ATOM 3919 C CA . GLY B 1 213 ? 13.875 -17.031 8.164 1 72.06 213 GLY B CA 1
ATOM 3920 C C . GLY B 1 213 ? 12.898 -15.953 7.758 1 72.06 213 GLY B C 1
ATOM 3921 O O . GLY B 1 213 ? 12.031 -15.57 8.547 1 72.06 213 GLY B O 1
ATOM 3922 N N . LYS B 1 214 ? 13.141 -15.391 6.652 1 76.31 214 LYS B N 1
ATOM 3923 C CA . LYS B 1 214 ? 12.242 -14.328 6.219 1 76.31 214 LYS B CA 1
ATOM 3924 C C . LYS B 1 214 ? 11.008 -14.891 5.523 1 76.31 214 LYS B C 1
ATOM 3926 O O . LYS B 1 214 ? 9.945 -14.266 5.527 1 76.31 214 LYS B O 1
ATOM 3931 N N . ALA B 1 215 ? 11.227 -16.031 4.93 1 81.81 215 ALA B N 1
ATOM 3932 C CA . ALA B 1 215 ? 10.117 -16.672 4.238 1 81.81 215 ALA B CA 1
ATOM 3933 C C . ALA B 1 215 ? 9.883 -18.078 4.777 1 81.81 215 ALA B C 1
ATOM 3935 O O . ALA B 1 215 ? 10.82 -18.75 5.23 1 81.81 215 ALA B O 1
ATOM 3936 N N . VAL B 1 216 ? 8.641 -18.453 4.824 1 88.62 216 VAL B N 1
ATOM 3937 C CA . VAL B 1 216 ? 8.32 -19.828 5.238 1 88.62 216 VAL B CA 1
ATOM 3938 C C . VAL B 1 216 ? 7.32 -20.438 4.262 1 88.62 216 VAL B C 1
ATOM 3940 O O . VAL B 1 216 ? 6.379 -19.766 3.828 1 88.62 216 VAL B O 1
ATOM 3943 N N . ALA B 1 217 ? 7.637 -21.625 3.926 1 93.31 217 ALA B N 1
ATOM 3944 C CA . ALA B 1 217 ? 6.797 -22.328 2.957 1 93.31 217 ALA B CA 1
ATOM 3945 C C . ALA B 1 217 ? 5.637 -23.047 3.648 1 93.31 217 ALA B C 1
ATOM 3947 O O . ALA B 1 217 ? 5.699 -23.312 4.848 1 93.31 217 ALA B O 1
ATOM 3948 N N . LEU B 1 218 ? 4.68 -23.359 2.867 1 95.75 218 LEU B N 1
ATOM 3949 C CA . LEU B 1 218 ? 3.436 -23.938 3.363 1 95.75 218 LEU B CA 1
ATOM 3950 C C . LEU B 1 218 ? 3.684 -25.297 3.996 1 95.75 218 LEU B C 1
ATOM 3952 O O . LEU B 1 218 ? 3.104 -25.625 5.035 1 95.75 218 LEU B O 1
ATOM 3956 N N . ASN B 1 219 ? 4.527 -26.094 3.434 1 96.5 219 ASN B N 1
ATOM 3957 C CA . ASN B 1 219 ? 4.797 -27.422 3.965 1 96.5 219 ASN B CA 1
ATOM 3958 C C . ASN B 1 219 ? 5.398 -27.359 5.367 1 96.5 219 ASN B C 1
ATOM 3960 O O . ASN B 1 219 ? 5.059 -28.172 6.23 1 96.5 219 ASN B O 1
ATOM 3964 N N . GLU B 1 220 ? 6.254 -26.469 5.535 1 93.62 220 GLU B N 1
ATOM 3965 C CA . GLU B 1 220 ? 6.859 -26.266 6.848 1 93.62 220 GLU B CA 1
ATOM 3966 C C . GLU B 1 220 ? 5.82 -25.844 7.883 1 93.62 220 GLU B C 1
ATOM 3968 O O . GLU B 1 220 ? 5.789 -26.375 8.992 1 93.62 220 GLU B O 1
ATOM 3973 N N . LEU B 1 221 ? 4.969 -25 7.535 1 92.56 221 LEU B N 1
ATOM 3974 C CA . LEU B 1 221 ? 3.951 -24.484 8.445 1 92.56 221 LEU B CA 1
ATOM 3975 C C . LEU B 1 221 ? 2.932 -25.562 8.789 1 92.56 221 LEU B C 1
ATOM 3977 O O . LEU B 1 221 ? 2.463 -25.641 9.922 1 92.56 221 LEU B O 1
ATOM 3981 N N . ALA B 1 222 ? 2.645 -26.359 7.781 1 94.31 222 ALA B N 1
ATOM 3982 C CA . ALA B 1 222 ? 1.634 -27.391 7.953 1 94.31 222 ALA B CA 1
ATOM 3983 C C . ALA B 1 222 ? 2.221 -28.625 8.656 1 94.31 222 ALA B C 1
ATOM 3985 O O . ALA B 1 222 ? 1.481 -29.453 9.172 1 94.31 222 ALA B O 1
ATOM 3986 N N . GLY B 1 223 ? 3.531 -28.75 8.609 1 94.88 223 GLY B N 1
ATOM 3987 C CA . GLY B 1 223 ? 4.184 -29.922 9.148 1 94.88 223 GLY B CA 1
ATOM 3988 C C . GLY B 1 223 ? 3.984 -31.156 8.297 1 94.88 223 GLY B C 1
ATOM 3989 O O . GLY B 1 223 ? 4.113 -32.281 8.789 1 94.88 223 GLY B O 1
ATOM 3990 N N . ARG B 1 224 ? 3.561 -30.953 7.062 1 96.31 224 ARG B N 1
ATOM 3991 C CA . ARG B 1 224 ? 3.309 -32.031 6.102 1 96.31 224 ARG B CA 1
ATOM 3992 C C . ARG B 1 224 ? 3.375 -31.516 4.672 1 96.31 224 ARG B C 1
ATOM 3994 O O . ARG B 1 224 ? 3.35 -30.297 4.445 1 96.31 224 ARG B O 1
ATOM 4001 N N . SER B 1 225 ? 3.441 -32.469 3.822 1 96 225 SER B N 1
ATOM 4002 C CA . SER B 1 225 ? 3.355 -32.094 2.414 1 96 225 SER B CA 1
ATOM 4003 C C . SER B 1 225 ? 1.909 -31.844 1.994 1 96 225 SER B C 1
ATOM 4005 O O . SER B 1 225 ? 1.03 -32.656 2.262 1 96 225 SER B O 1
ATOM 4007 N N . VAL B 1 226 ? 1.66 -30.703 1.435 1 96.12 226 VAL B N 1
ATOM 4008 C CA . VAL B 1 226 ? 0.333 -30.375 0.927 1 96.12 226 VAL B CA 1
ATOM 4009 C C . VAL B 1 226 ? 0.35 -30.359 -0.6 1 96.12 226 VAL B C 1
ATOM 4011 O O . VAL B 1 226 ? 1.333 -29.938 -1.213 1 96.12 226 VAL B O 1
ATOM 4014 N N . SER B 1 227 ? -0.716 -30.812 -1.186 1 96.19 227 SER B N 1
ATOM 4015 C CA . SER B 1 227 ? -0.806 -30.828 -2.643 1 96.19 227 SER B CA 1
ATOM 4016 C C . SER B 1 227 ? -1.303 -29.484 -3.172 1 96.19 227 SER B C 1
ATOM 4018 O O . SER B 1 227 ? -1.961 -28.734 -2.449 1 96.19 227 SER B O 1
ATOM 4020 N N . PHE B 1 228 ? -1.025 -29.328 -4.426 1 96.44 228 PHE B N 1
ATOM 4021 C CA . PHE B 1 228 ? -1.534 -28.141 -5.117 1 96.44 228 PHE B CA 1
ATOM 4022 C C . PHE B 1 228 ? -3.051 -28.062 -5 1 96.44 228 PHE B C 1
ATOM 4024 O O . PHE B 1 228 ? -3.598 -27 -4.691 1 96.44 228 PHE B O 1
ATOM 4031 N N . GLU B 1 229 ? -3.68 -29.125 -5.199 1 97.12 229 GLU B N 1
ATOM 4032 C CA . GLU B 1 229 ? -5.137 -29.156 -5.219 1 97.12 229 GLU B CA 1
ATOM 4033 C C . GLU B 1 229 ? -5.719 -28.859 -3.84 1 97.12 229 GLU B C 1
ATOM 4035 O O . GLU B 1 229 ? -6.723 -28.156 -3.723 1 97.12 229 GLU B O 1
ATOM 4040 N N . GLU B 1 230 ? -5.109 -29.406 -2.869 1 97.69 230 GLU B N 1
ATOM 4041 C CA . GLU B 1 230 ? -5.543 -29.125 -1.502 1 97.69 230 GLU B CA 1
ATOM 4042 C C . GLU B 1 230 ? -5.453 -27.641 -1.19 1 97.69 230 GLU B C 1
ATOM 4044 O O . GLU B 1 230 ? -6.383 -27.062 -0.629 1 97.69 230 GLU B O 1
ATOM 4049 N N . VAL B 1 231 ? -4.375 -27.047 -1.569 1 98.12 231 VAL B N 1
ATOM 4050 C CA . VAL B 1 231 ? -4.152 -25.641 -1.318 1 98.12 231 VAL B CA 1
ATOM 4051 C C . VAL B 1 231 ? -5.133 -24.797 -2.145 1 98.12 231 VAL B C 1
ATOM 4053 O O . VAL B 1 231 ? -5.75 -23.859 -1.633 1 98.12 231 VAL B O 1
ATOM 4056 N N . ARG B 1 232 ? -5.262 -25.188 -3.373 1 98 232 ARG B N 1
ATOM 4057 C CA . ARG B 1 232 ? -6.172 -24.484 -4.27 1 98 232 ARG B CA 1
ATOM 4058 C C . ARG B 1 232 ? -7.586 -24.438 -3.693 1 98 232 ARG B C 1
ATOM 4060 O O . ARG B 1 232 ? -8.211 -23.375 -3.641 1 98 232 ARG B O 1
ATOM 4067 N N . LEU B 1 233 ? -8.086 -25.531 -3.289 1 98.19 233 LEU B N 1
ATOM 4068 C CA . LEU B 1 233 ? -9.445 -25.625 -2.756 1 98.19 233 LEU B CA 1
ATOM 4069 C C . LEU B 1 233 ? -9.594 -24.766 -1.503 1 98.19 233 LEU B C 1
ATOM 4071 O O . LEU B 1 233 ? -10.602 -24.078 -1.339 1 98.19 233 LEU B O 1
ATOM 4075 N N . ALA B 1 234 ? -8.609 -24.844 -0.64 1 98.38 234 ALA B N 1
ATOM 4076 C CA . ALA B 1 234 ? -8.625 -24.031 0.576 1 98.38 234 ALA B CA 1
ATOM 4077 C C . ALA B 1 234 ? -8.648 -22.547 0.243 1 98.38 234 ALA B C 1
ATOM 4079 O O . ALA B 1 234 ? -9.359 -21.766 0.883 1 98.38 234 ALA B O 1
ATOM 4080 N N . PHE B 1 235 ? -7.883 -22.188 -0.742 1 98.38 235 PHE B N 1
ATOM 4081 C CA . PHE B 1 235 ? -7.762 -20.766 -1.082 1 98.38 235 PHE B CA 1
ATOM 4082 C C . PHE B 1 235 ? -9.008 -20.281 -1.818 1 98.38 235 PHE B C 1
ATOM 4084 O O . PHE B 1 235 ? -9.414 -19.125 -1.668 1 98.38 235 PHE B O 1
ATOM 4091 N N . VAL B 1 236 ? -9.633 -21.156 -2.621 1 98.38 236 VAL B N 1
ATOM 4092 C CA . VAL B 1 236 ? -10.922 -20.797 -3.201 1 98.38 236 VAL B CA 1
ATOM 4093 C C . VAL B 1 236 ? -11.914 -20.469 -2.09 1 98.38 236 VAL B C 1
ATOM 4095 O O . VAL B 1 236 ? -12.578 -19.422 -2.129 1 98.38 236 VAL B O 1
ATOM 4098 N N . LYS B 1 237 ? -11.969 -21.312 -1.123 1 98.25 237 LYS B N 1
ATOM 4099 C CA . LYS B 1 237 ? -12.867 -21.094 0.009 1 98.25 237 LYS B CA 1
ATOM 4100 C C . LYS B 1 237 ? -12.492 -19.828 0.771 1 98.25 237 LYS B C 1
ATOM 4102 O O . LYS B 1 237 ? -13.367 -19.094 1.24 1 98.25 237 LYS B O 1
ATOM 4107 N N . GLY B 1 238 ? -11.234 -19.656 0.907 1 97.94 238 GLY B N 1
ATOM 4108 C CA . GLY B 1 238 ? -10.766 -18.438 1.56 1 97.94 238 GLY B CA 1
ATOM 4109 C C . GLY B 1 238 ? -11.242 -17.172 0.88 1 97.94 238 GLY B C 1
ATOM 4110 O O . GLY B 1 238 ? -11.719 -16.25 1.543 1 97.94 238 GLY B O 1
ATOM 4111 N N . PHE B 1 239 ? -11.125 -17.156 -0.41 1 97.44 239 PHE B N 1
ATOM 4112 C CA . PHE B 1 239 ? -11.57 -15.984 -1.163 1 97.44 239 PHE B CA 1
ATOM 4113 C C . PHE B 1 239 ? -13.086 -15.852 -1.109 1 97.44 239 PHE B C 1
ATOM 4115 O O . PHE B 1 239 ? -13.609 -14.734 -1.045 1 97.44 239 PHE B O 1
ATOM 4122 N N . GLU B 1 240 ? -13.789 -16.938 -1.129 1 97.56 240 GLU B N 1
ATOM 4123 C CA . GLU B 1 240 ? -15.242 -16.891 -0.981 1 97.56 240 GLU B CA 1
ATOM 4124 C C . GLU B 1 240 ? -15.641 -16.266 0.349 1 97.56 240 GLU B C 1
ATOM 4126 O O . GLU B 1 240 ? -16.531 -15.406 0.394 1 97.56 240 GLU B O 1
ATOM 4131 N N . ASP B 1 241 ? -14.984 -16.672 1.371 1 95.56 241 ASP B N 1
ATOM 4132 C CA . ASP B 1 241 ? -15.273 -16.156 2.705 1 95.56 241 ASP B CA 1
ATOM 4133 C C . ASP B 1 241 ? -14.93 -14.664 2.803 1 95.56 241 ASP B C 1
ATOM 4135 O O . ASP B 1 241 ? -15.711 -13.875 3.342 1 95.56 241 ASP B O 1
ATOM 4139 N N . ALA B 1 242 ? -13.797 -14.352 2.303 1 92.88 242 ALA B N 1
ATOM 4140 C CA . ALA B 1 242 ? -13.297 -12.984 2.438 1 92.88 242 ALA B CA 1
ATOM 4141 C C . ALA B 1 242 ? -14.148 -12.008 1.624 1 92.88 242 ALA B C 1
ATOM 4143 O O . ALA B 1 242 ? -14.422 -10.891 2.07 1 92.88 242 ALA B O 1
ATOM 4144 N N . LEU B 1 243 ? -14.547 -12.43 0.475 1 93.31 243 LEU B N 1
ATOM 4145 C CA . LEU B 1 243 ? -15.211 -11.516 -0.452 1 93.31 243 LEU B CA 1
ATOM 4146 C C . LEU B 1 243 ? -16.719 -11.703 -0.404 1 93.31 243 LEU B C 1
ATOM 4148 O O . LEU B 1 243 ? -17.469 -10.93 -1.011 1 93.31 243 LEU B O 1
ATOM 4152 N N . GLN B 1 244 ? -17.141 -12.703 0.289 1 92.69 244 GLN B N 1
ATOM 4153 C CA . GLN B 1 244 ? -18.562 -13 0.432 1 92.69 244 GLN B CA 1
ATOM 4154 C C . GLN B 1 244 ? -19.219 -13.188 -0.931 1 92.69 244 GLN B C 1
ATOM 4156 O O . GLN B 1 244 ? -20.234 -12.547 -1.228 1 92.69 244 GLN B O 1
ATOM 4161 N N . LEU B 1 245 ? -18.688 -14.109 -1.702 1 95 245 LEU B N 1
ATOM 4162 C CA . LEU B 1 245 ? -19.188 -14.438 -3.031 1 95 245 LEU B CA 1
ATOM 4163 C C . LEU B 1 245 ? -18.922 -15.898 -3.373 1 95 245 LEU B C 1
ATOM 4165 O O . LEU B 1 245 ? -18.312 -16.625 -2.582 1 95 245 LEU B O 1
ATOM 4169 N N . THR B 1 246 ? -19.438 -16.312 -4.539 1 96.12 246 THR B N 1
ATOM 4170 C CA . THR B 1 246 ? -19.156 -17.641 -5.055 1 96.12 246 THR B CA 1
ATOM 4171 C C . THR B 1 246 ? -18.438 -17.547 -6.402 1 96.12 246 THR B C 1
ATOM 4173 O O . THR B 1 246 ? -18.406 -16.5 -7.031 1 96.12 246 THR B O 1
ATOM 4176 N N . PHE B 1 247 ? -17.859 -18.719 -6.773 1 97.38 247 PHE B N 1
ATOM 4177 C CA . PHE B 1 247 ? -17.109 -18.734 -8.023 1 97.38 247 PHE B CA 1
ATOM 4178 C C . PHE B 1 247 ? -17.734 -19.719 -9.008 1 97.38 247 PHE B C 1
ATOM 4180 O O . PHE B 1 247 ? -18.172 -20.812 -8.617 1 97.38 247 PHE B O 1
ATOM 4187 N N . ARG B 1 248 ? -17.797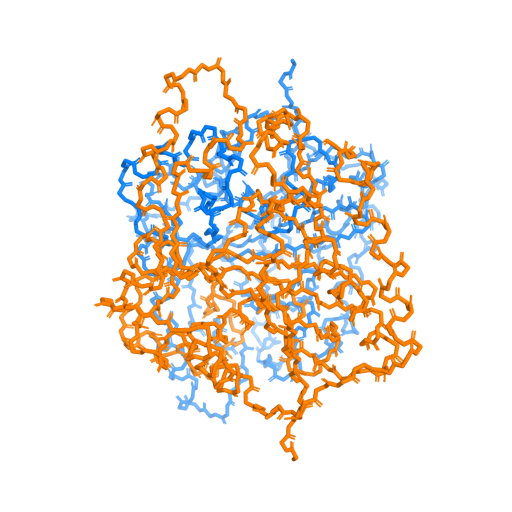 -19.344 -10.203 1 96.81 248 ARG B N 1
ATOM 4188 C CA . ARG B 1 248 ? -18.094 -20.25 -11.297 1 96.81 248 ARG B CA 1
ATOM 4189 C C . ARG B 1 248 ? -16.875 -20.438 -12.203 1 96.81 248 ARG B C 1
ATOM 4191 O O . ARG B 1 248 ? -16.078 -19.516 -12.359 1 96.81 248 ARG B O 1
ATOM 4198 N N . PRO B 1 249 ? -16.75 -21.547 -12.844 1 97.31 249 PRO B N 1
ATOM 4199 C CA . PRO B 1 249 ? -15.57 -21.797 -13.664 1 97.31 249 PRO B CA 1
ATOM 4200 C C . PRO B 1 249 ? -15.5 -20.922 -14.906 1 97.31 249 PRO B C 1
ATOM 4202 O O . PRO B 1 249 ? -16.531 -20.625 -15.516 1 97.31 249 PRO B O 1
ATOM 4205 N N . LEU B 1 250 ? -14.289 -20.562 -15.25 1 98 250 LEU B N 1
ATOM 4206 C CA . LEU B 1 250 ? -14.008 -19.844 -16.484 1 98 250 LEU B CA 1
ATOM 4207 C C . LEU B 1 250 ? -13.273 -20.734 -17.484 1 98 250 LEU B C 1
ATOM 4209 O O . LEU B 1 250 ? -12.359 -21.469 -17.109 1 98 250 LEU B O 1
ATOM 4213 N N . GLU B 1 251 ? -13.711 -20.672 -18.719 1 96.94 251 GLU B N 1
ATOM 4214 C CA . GLU B 1 251 ? -13 -21.281 -19.844 1 96.94 251 GLU B CA 1
ATOM 4215 C C . GLU B 1 251 ? -12.805 -20.281 -20.969 1 96.94 251 GLU B C 1
ATOM 4217 O O . GLU B 1 251 ? -13.734 -19.547 -21.328 1 96.94 251 GLU B O 1
ATOM 4222 N N . PHE B 1 252 ? -11.664 -20.297 -21.516 1 97.56 252 PHE B N 1
ATOM 4223 C CA . PHE B 1 252 ? -11.391 -19.391 -22.625 1 97.56 252 PHE B CA 1
ATOM 4224 C C . PHE B 1 252 ? -11.906 -19.953 -23.938 1 97.56 252 PHE B C 1
ATOM 4226 O O . PHE B 1 252 ? -11.812 -21.172 -24.172 1 97.56 252 PHE B O 1
ATOM 4233 N N . ASN B 1 253 ? -12.391 -19.078 -24.75 1 97.25 253 ASN B N 1
ATOM 4234 C CA . ASN B 1 253 ? -12.711 -19.5 -26.109 1 97.25 253 ASN B CA 1
ATOM 4235 C C . ASN B 1 253 ? -11.508 -19.375 -27.047 1 97.25 253 ASN B C 1
ATOM 4237 O O . ASN B 1 253 ? -10.438 -18.938 -26.609 1 97.25 253 ASN B O 1
ATOM 4241 N N . SER B 1 254 ? -11.727 -19.781 -28.281 1 97.69 254 SER B N 1
ATOM 4242 C CA . SER B 1 254 ? -10.617 -19.828 -29.234 1 97.69 254 SER B CA 1
ATOM 4243 C C . SER B 1 254 ? -10.062 -18.438 -29.5 1 97.69 254 SER B C 1
ATOM 4245 O O . SER B 1 254 ? -8.852 -18.25 -29.641 1 97.69 254 SER B O 1
ATOM 4247 N N . THR B 1 255 ? -10.891 -17.484 -29.594 1 98.06 255 THR B N 1
ATOM 4248 C CA . THR B 1 255 ? -10.469 -16.109 -29.844 1 98.06 255 THR B CA 1
ATOM 4249 C C . THR B 1 255 ? -9.648 -15.578 -28.672 1 98.06 255 THR B C 1
ATOM 4251 O O . THR B 1 255 ? -8.625 -14.922 -28.875 1 98.06 255 THR B O 1
ATOM 4254 N N . GLN B 1 256 ? -10.07 -15.875 -27.484 1 98.12 256 GLN B N 1
ATOM 4255 C CA . GLN B 1 256 ? -9.359 -15.453 -26.281 1 98.12 256 GLN B CA 1
ATOM 4256 C C . GLN B 1 256 ? -7.984 -16.109 -26.203 1 98.12 256 GLN B C 1
ATOM 4258 O O . GLN B 1 256 ? -6.992 -15.461 -25.875 1 98.12 256 GLN B O 1
ATOM 4263 N N . TRP B 1 257 ? -7.91 -17.328 -26.562 1 98 257 TRP B N 1
ATOM 4264 C CA . TRP B 1 257 ? -6.633 -18.031 -26.547 1 98 257 TRP B CA 1
ATOM 4265 C C . TRP B 1 257 ? -5.668 -17.422 -27.562 1 98 257 TRP B C 1
ATOM 4267 O O . TRP B 1 257 ? -4.465 -17.344 -27.312 1 98 257 TRP B O 1
ATOM 4277 N N . GLN B 1 258 ? -6.188 -17.047 -28.703 1 98.44 258 GLN B N 1
ATOM 4278 C CA . GLN B 1 258 ? -5.348 -16.422 -29.719 1 98.44 258 GLN B CA 1
ATOM 4279 C C . GLN B 1 258 ? -4.75 -15.117 -29.203 1 98.44 258 GLN B C 1
ATOM 4281 O O . GLN B 1 258 ? -3.578 -14.82 -29.453 1 98.44 258 GLN B O 1
ATOM 4286 N N . GLU B 1 259 ? -5.543 -14.375 -28.547 1 98.5 259 GLU B N 1
ATOM 4287 C CA . GLU B 1 259 ? -5.051 -13.133 -27.953 1 98.5 259 GLU B CA 1
ATOM 4288 C C . GLU B 1 259 ? -3.98 -13.398 -26.906 1 98.5 259 GLU B C 1
ATOM 4290 O O . GLU B 1 259 ? -2.971 -12.695 -26.844 1 98.5 259 GLU B O 1
ATOM 4295 N N . ILE B 1 260 ? -4.207 -14.414 -26.141 1 98.56 260 ILE B N 1
ATOM 4296 C CA . ILE B 1 260 ? -3.254 -14.805 -25.094 1 98.56 260 ILE B CA 1
ATOM 4297 C C . ILE B 1 260 ? -1.923 -15.195 -25.734 1 98.56 260 ILE B C 1
ATOM 4299 O O . ILE B 1 260 ? -0.86 -14.758 -25.297 1 98.56 260 ILE B O 1
ATOM 4303 N N . GLU B 1 261 ? -1.99 -15.922 -26.781 1 98.31 261 GLU B N 1
ATOM 4304 C CA . GLU B 1 261 ? -0.787 -16.375 -27.469 1 98.31 261 GLU B CA 1
ATOM 4305 C C . GLU B 1 261 ? -0.018 -15.211 -28.062 1 98.31 261 GLU B C 1
ATOM 4307 O O . GLU B 1 261 ? 1.215 -15.195 -28.062 1 98.31 261 GLU B O 1
ATOM 4312 N N . ARG B 1 262 ? -0.733 -14.281 -28.562 1 98.25 262 ARG B N 1
ATOM 4313 C CA . ARG B 1 262 ? -0.095 -13.086 -29.094 1 98.25 262 ARG B CA 1
ATOM 4314 C C . ARG B 1 262 ? 0.617 -12.312 -27.984 1 98.25 262 ARG B C 1
ATOM 4316 O O . ARG B 1 262 ? 1.743 -11.844 -28.172 1 98.25 262 ARG B O 1
ATOM 4323 N N . LEU B 1 263 ? -0.006 -12.211 -26.891 1 98.38 263 LEU B N 1
ATOM 4324 C CA . LEU B 1 263 ? 0.585 -11.508 -25.75 1 98.38 263 LEU B CA 1
ATOM 4325 C C . LEU B 1 263 ? 1.813 -12.25 -25.234 1 98.38 263 LEU B C 1
ATOM 4327 O O . LEU B 1 263 ? 2.762 -11.625 -24.75 1 98.38 263 LEU B O 1
ATOM 4331 N N . ALA B 1 264 ? 1.755 -13.594 -25.359 1 98.56 264 ALA B N 1
ATOM 4332 C CA . ALA B 1 264 ? 2.854 -14.406 -24.844 1 98.56 264 ALA B CA 1
ATOM 4333 C C . ALA B 1 264 ? 4.16 -14.078 -25.562 1 98.56 264 ALA B C 1
ATOM 4335 O O . ALA B 1 264 ? 5.246 -14.25 -25 1 98.56 264 ALA B O 1
ATOM 4336 N N . GLU B 1 265 ? 4.062 -13.594 -26.766 1 98.44 265 GLU B N 1
ATOM 4337 C CA . GLU B 1 265 ? 5.254 -13.219 -27.516 1 98.44 265 GLU B CA 1
ATOM 4338 C C . GLU B 1 265 ? 6.012 -12.086 -26.828 1 98.44 265 GLU B C 1
ATOM 4340 O O . GLU B 1 265 ? 7.246 -12.102 -26.781 1 98.44 265 GLU B O 1
ATOM 4345 N N . LYS B 1 266 ? 5.277 -11.125 -26.344 1 98.06 266 LYS B N 1
ATOM 4346 C CA . LYS B 1 266 ? 5.879 -10.055 -25.562 1 98.06 266 LYS B CA 1
ATOM 4347 C C . LYS B 1 266 ? 6.668 -10.609 -24.375 1 98.06 266 LYS B C 1
ATOM 4349 O O . LYS B 1 266 ? 7.82 -10.227 -24.156 1 98.06 266 LYS B O 1
ATOM 4354 N N . TYR B 1 267 ? 6.117 -11.578 -23.734 1 98.69 267 TYR B N 1
ATOM 4355 C CA . TYR B 1 267 ? 6.688 -12.086 -22.5 1 98.69 267 TYR B CA 1
ATOM 4356 C C . TYR B 1 267 ? 7.797 -13.094 -22.766 1 98.69 267 TYR B C 1
ATOM 4358 O O . TYR B 1 267 ? 8.555 -13.453 -21.875 1 98.69 267 TYR B O 1
ATOM 4366 N N . ARG B 1 268 ? 7.891 -13.57 -23.984 1 98.12 268 ARG B N 1
ATOM 4367 C CA . ARG B 1 268 ? 8.984 -14.438 -24.391 1 98.12 268 ARG B CA 1
ATOM 4368 C C . ARG B 1 268 ? 10.172 -13.625 -24.891 1 98.12 268 ARG B C 1
ATOM 4370 O O . ARG B 1 268 ? 11.273 -14.156 -25.062 1 98.12 268 ARG B O 1
ATOM 4377 N N . SER B 1 269 ? 9.984 -12.32 -25.062 1 97.75 269 SER B N 1
ATOM 4378 C CA . SER B 1 269 ? 10.984 -11.5 -25.734 1 97.75 269 SER B CA 1
ATOM 4379 C C . SER B 1 269 ? 12.047 -11.008 -24.766 1 97.75 269 SER B C 1
ATOM 4381 O O . SER B 1 269 ? 11.742 -10.633 -23.625 1 97.75 269 SER B O 1
ATOM 4383 N N . GLU B 1 270 ? 13.234 -10.883 -25.234 1 96.44 270 GLU B N 1
ATOM 4384 C CA . GLU B 1 270 ? 14.352 -10.328 -24.469 1 96.44 270 GLU B CA 1
ATOM 4385 C C . GLU B 1 270 ? 14.172 -8.828 -24.266 1 96.44 270 GLU B C 1
ATOM 4387 O O . GLU B 1 270 ? 14.531 -8.297 -23.203 1 96.44 270 GLU B O 1
ATOM 4392 N N . GLU B 1 271 ? 13.641 -8.234 -25.281 1 97.06 271 GLU B N 1
ATOM 4393 C CA . GLU B 1 271 ? 13.438 -6.789 -25.219 1 97.06 271 GLU B CA 1
ATOM 4394 C C . GLU B 1 271 ? 12.586 -6.406 -24 1 97.06 271 GLU B C 1
ATOM 4396 O O . GLU B 1 271 ? 12.883 -5.426 -23.312 1 97.06 271 GLU B O 1
ATOM 4401 N N . TRP B 1 272 ? 11.578 -7.168 -23.75 1 97.88 272 TRP B N 1
ATOM 4402 C CA . TRP B 1 272 ? 10.695 -6.906 -22.609 1 97.88 272 TRP B CA 1
ATOM 4403 C C . TRP B 1 272 ? 11.352 -7.332 -21.297 1 97.88 272 TRP B C 1
ATOM 4405 O O . TRP B 1 272 ? 11.406 -6.555 -20.344 1 97.88 272 TRP B O 1
ATOM 4415 N N . ASN B 1 273 ? 11.875 -8.508 -21.266 1 98.19 273 ASN B N 1
ATOM 4416 C CA . ASN B 1 273 ? 12.32 -9.141 -20.031 1 98.19 273 ASN B CA 1
ATOM 4417 C C . ASN B 1 273 ? 13.609 -8.508 -19.516 1 98.19 273 ASN B C 1
ATOM 4419 O O . ASN B 1 273 ? 13.859 -8.516 -18.297 1 98.19 273 ASN B O 1
ATOM 4423 N N . TRP B 1 274 ? 14.438 -7.938 -20.406 1 97.38 274 TRP B N 1
ATOM 4424 C CA . TRP B 1 274 ? 15.703 -7.336 -20.016 1 97.38 274 TRP B CA 1
ATOM 4425 C C . TRP B 1 274 ? 15.703 -5.836 -20.281 1 97.38 274 TRP B C 1
ATOM 4427 O O . TRP B 1 274 ? 16.75 -5.23 -20.5 1 97.38 274 TRP B O 1
ATOM 4437 N N . LYS B 1 275 ? 14.516 -5.215 -20.359 1 94.69 275 LYS B N 1
ATOM 4438 C CA . LYS B 1 275 ? 14.375 -3.811 -20.719 1 94.69 275 LYS B CA 1
ATOM 4439 C C . LYS B 1 275 ? 15.016 -2.904 -19.672 1 94.69 275 LYS B C 1
ATOM 4441 O O . LYS B 1 275 ? 15.281 -1.729 -19.938 1 94.69 275 LYS B O 1
ATOM 4446 N N . ARG B 1 276 ? 15.227 -3.363 -18.562 1 87.25 276 ARG B N 1
ATOM 4447 C CA . ARG B 1 276 ? 15.906 -2.615 -17.5 1 87.25 276 ARG B CA 1
ATOM 4448 C C . ARG B 1 276 ? 16.984 -3.457 -16.844 1 87.25 276 ARG B C 1
ATOM 4450 O O . ARG B 1 276 ? 16.891 -4.684 -16.797 1 87.25 276 ARG B O 1
#

InterPro domains:
  IPR004143 Biotinyl protein ligase (BPL) and lipoyl protein ligase (LPL), catalytic domain [PF21948] (15-240)
  IPR004143 Biotinyl protein ligase (BPL) and lipoyl protein ligase (LPL), catalytic domain [PS51733] (32-247)
  IPR024898 Octanoyltransferase LipM [MF_02118] (2-276)
  IPR045864 Class II Aminoacyl-tRNA synthetase/Biotinyl protein ligase (BPL) and lipoyl protein ligase (LPL) [G3DSA:3.30.930.10] (4-276)
  IPR045864 Class II Aminoacyl-tRNA synthetase/Biotinyl protein ligase (BPL) and lipoyl protein ligase (LPL) [SSF55681] (4-276)
  IPR050664 Octanoyltransferase LipM/LipL [PTHR43679] (3-275)

Sequence (552 aa):
MIREWQVLTTERMEPALNMAIDEALIGFVGRGEVAPTLRFYSWEPRGLSVGHFQRATKDIDRNRIEALGIPIVRRMTGGRAVLHADELTYSVILPEQMEGVPKTVIESYRMLTEGIRKGYHHLGIPVEFSVPMTEEEKEELRKPKSAVCFDAASYYELAVGKRKVAGSAQVRHQGVVLQHGSVPLSVDEGELFDCFLYEDETMRERMKARFAGKAVALNELAGRSVSFEEVRLAFVKGFEDALQLTFRPLEFNSTQWQEIERLAEKYRSEEWNWKRMIREWQVLTTERMEPALNMAIDEALIGFVGRGEVAPTLRFYSWEPRGLSVGHFQRATKDIDRNRIEALGIPIVRRMTGGRAVLHADELTYSVILPEQMEGVPKTVIESYRMLTEGIRKGYHHLGIPVEFSVPMTEEEKEELRKPKSAVCFDAASYYELAVGKRKVAGSAQVRHQGVVLQHGSVPLSVDEGELFDCFLYEDETMRERMKARFAGKAVALNELAGRSVSFEEVRLAFVKGFEDALQLTFRPLEFNSTQWQEIERLAEKYRSEEWNWKR

Solvent-accessible surface area (backbone atoms only — not comparable to full-atom values): 28510 Å² total; per-residue (Å²): 131,81,51,72,36,26,34,34,75,56,69,65,30,37,54,24,51,53,51,15,45,57,54,41,46,41,53,35,38,56,72,63,77,36,64,40,33,41,34,41,34,40,42,40,58,40,22,36,36,34,11,52,79,39,47,38,71,70,41,40,26,63,69,49,24,56,74,70,64,38,51,66,22,47,39,88,26,47,64,42,29,44,73,43,47,54,38,47,30,40,34,39,35,37,59,45,82,39,86,93,50,50,80,43,70,69,55,34,51,28,57,55,44,40,11,52,40,38,11,37,43,65,70,72,34,85,52,36,48,40,51,87,56,55,73,71,51,52,55,53,70,71,40,85,77,65,66,39,34,64,67,55,85,62,66,66,39,48,13,52,78,77,16,29,45,54,47,73,38,61,37,78,53,84,64,14,33,40,36,36,33,44,35,36,41,50,79,62,65,70,63,51,59,54,37,40,55,61,94,43,71,68,52,45,53,50,52,52,55,61,43,58,64,27,52,48,30,48,23,69,72,66,73,42,88,72,52,69,65,59,51,49,53,26,33,53,51,9,34,26,65,60,66,62,38,48,72,43,83,56,80,79,51,72,68,55,48,52,53,26,55,57,43,18,52,54,33,66,30,62,70,58,43,55,65,58,130,82,52,73,35,26,34,34,76,54,68,65,29,39,52,24,50,53,50,15,44,56,54,43,46,39,52,35,37,56,71,63,76,37,64,39,33,40,33,40,36,42,42,40,58,40,23,36,36,33,11,52,79,39,47,38,72,70,41,40,26,65,68,48,24,56,74,70,64,39,51,66,23,48,42,86,24,48,64,41,29,44,72,44,47,56,39,47,31,40,37,39,34,39,59,44,82,37,86,93,49,50,82,44,68,69,55,34,51,27,57,58,46,41,11,51,40,38,11,37,44,65,70,72,35,85,54,36,50,39,51,86,57,55,72,69,51,51,57,52,69,72,40,84,77,65,63,40,35,64,67,55,86,63,65,66,39,47,14,52,79,76,16,28,45,54,48,73,37,60,37,80,52,85,64,14,32,41,36,36,34,42,33,37,41,50,79,60,64,68,62,52,58,52,37,40,54,62,96,43,70,68,53,45,54,50,51,52,56,60,43,58,64,27,51,45,30,48,22,69,73,65,73,42,88,73,51,70,65,60,51,49,54,26,31,52,52,10,35,25,65,60,68,61,38,47,72,42,83,57,79,80,51,72,69,55,48,52,53,26,55,57,43,18,51,54,34,66,30,62,69,59,44,54,66,57

Secondary structure (DSSP, 8-state):
---EEEEEE---B-HHHHHHHHHHHHHHHHTTSS-SEEEEE-BSS-EEEE-TT--HHHHB-HHHHHHHT--EEE-SS-S-BEEESSEEEEEEEEETT-TTS-SSHHHHHHHHHHHHHHHHHHTT---EESS---HHHHHHHTS---SBGGGS-----EEETTEE--EEEEEEETTEEEEEEEEESS--HHHHHHTB--SSHHHHHHHHHHHTTTB--HHHHHTS---HHHHHHHHHHHHHHHHT-EEEE----HHHHHHHHHHHHHHH-HHHHT--/---EEEEEE---B-HHHHHHHHHHHHHHHHTTSS-SEEEEE-BSS-EEEE-TT--HHHHB-HHHHHHHT--EEE-SS-S-BEEESSEEEEEEEEETT-TTS-SSHHHHHHHHHHHHHHHHHHTT---EESS---HHHHHHHTS---SBGGGS-----EEETTEE--EEEEEEETTEEEEEEEEESS--HHHHHHTB--SSHHHHHHHHHHHTTTB--HHHHHTS---HHHHHHHHHHHHHHHHT-EEEE----HHHHHHHHHHHHHHH-HHHHT--